Protein AF-A0A7S1ZGA1-F1 (afdb_monomer)

Organism: Trieres chinensis (NCBI:txid1514140)

Nearest PDB structures (foldseek):
  5hdw-assembly1_A  TM=9.107E-01  e=5.925E-10  Homo sapiens
  1xvs-assembly1_B  TM=8.821E-01  e=5.345E-10  Vibrio cholerae
  1xq4-assembly1_A  TM=8.728E-01  e=1.284E-09  Bordetella pertussis
  1tza-assembly1_B  TM=8.736E-01  e=8.214E-09  Shewanella oneidensis MR-1
  2f1e-assembly1_A  TM=8.799E-01  e=4.990E-08  Xanthomonas citri

Secondary structure (DSSP, 8-state):
-------------------HHHHHHHHHHHHTTS---PPTT-HHHHSS---S---SEEEEEETTEEEEEEEEEEEEEEETTTTEEEEEEEEEEEE--SS--EEEEEEEEEEEETT-SSEEEEEEETBTTB--EE-TT-EEEEEEEEEE-----TT--EEEEEEEEEEEEEPPTT--S--HHHHHHT-SEEEEEEEEEEE--GGGSPPP---TTSSSSS----------------------------PPPP-EEEPPHHHHHT---TTSTT--SEEEEEETTEEEEEEEEE-GGG-BGGGTEEEEEEEEEEEE--SS-EEEEEEEEEEEEETT-SEEEEEEEESBTTB--EE-TT-EEEEEEEEEEE----TTT-SEEEEEEEEEEEEEEPTTSSSBPSSSPEEEEEEEEEEE-------

Radius of gyration: 30.18 Å; Cα contacts (8 Å, |Δi|>4): 847; chains: 1; bounding box: 91×79×84 Å

Mean predicted aligned error: 19.69 Å

Solvent-accessible surface area (backbone atoms only — not comparable to full-atom values): 24411 Å² total; per-residue (Å²): 134,83,80,90,85,88,88,82,90,84,90,79,92,76,84,73,80,76,49,72,68,55,54,49,51,50,51,51,56,62,53,58,78,60,72,76,87,82,58,80,79,45,66,60,67,68,66,52,62,56,94,55,90,85,30,48,42,32,73,29,74,31,88,50,33,35,28,33,39,42,46,46,68,35,69,89,75,31,40,69,96,78,31,35,43,22,31,36,39,39,39,38,40,33,29,68,31,91,80,51,34,35,33,39,51,27,35,40,36,42,35,39,40,45,87,50,79,58,68,48,73,52,70,46,64,15,63,98,74,39,62,58,73,30,47,51,67,30,71,50,72,52,76,49,74,49,81,38,83,40,68,82,50,70,71,26,45,61,46,28,41,38,33,37,34,33,23,24,32,74,48,56,95,94,50,92,67,85,49,75,64,46,59,72,70,50,35,81,46,66,30,46,39,42,67,26,29,44,51,50,53,75,92,73,34,50,74,79,88,73,63,89,73,77,78,77,82,83,79,92,77,89,83,86,89,83,90,89,84,88,83,86,88,80,88,85,86,88,83,91,88,82,87,89,87,82,84,81,89,74,63,71,45,81,37,59,69,44,43,35,70,32,70,48,50,81,85,39,90,84,59,35,46,40,28,76,24,77,26,94,40,29,33,27,34,38,44,52,43,73,36,71,94,73,34,41,75,94,73,27,29,47,24,32,40,39,42,38,40,41,33,28,66,30,90,82,49,31,36,28,41,49,26,33,40,35,42,36,34,42,41,60,30,75,32,21,44,66,54,68,49,73,25,55,102,88,43,54,57,74,26,46,52,70,32,69,51,74,52,75,50,73,50,81,41,82,50,74,70,48,67,96,59,14,54,53,42,31,37,41,32,37,36,34,35,25,42,47,32,39,98,86,66,80,49,69,53,90,73,81,71,44,61,28,42,40,44,61,26,33,46,55,58,74,88,75,69,90,126

Sequence (419 aa):
DEDEEGGASADAEGGSKKSSAARARERYAQEASGGRPRLPGDPDVTEGEITIDVLESSSVTTGPLTVEVSSGYNAEQSDPPMRKHCFQYTIRITNNSSTDTIQLLSRKFEIQTVGSSMKDVVQGEGVTGRQPILNPGEVFEYTSTAPLSVRPIGTTEVAARMKGEYRYVVLAPGQDTATPEQVKEGGDAAAGLGTFHFVFPETQRVQPFRTAEDDADDDDEDEEDEDDAPAARSAPAAAASSRPTAGPASSTLPGDPDMTRGDVRPSDPSVSDSSDTLTDGVRVRVTTSYKPERSDPSMDKHCFQYNIRITNESPDRSVQLVSRRFEIQTVGSDGKDVVQGPGVTGRQPVLKPGESFEYNSTAPLSVKPMLDRTPVVARMEGEYNFVVLEEDGSAPQGGDPMKAKLGRFHFILPDLGAV

pLDDT: mean 71.09, std 23.09, range [23.95, 98.19]

Structure (mmCIF, N/CA/C/O backbone):
data_AF-A0A7S1ZGA1-F1
#
_entry.id   AF-A0A7S1ZGA1-F1
#
loop_
_atom_site.group_PDB
_atom_site.id
_atom_site.type_symbol
_atom_site.label_atom_id
_atom_site.label_alt_id
_atom_site.label_comp_id
_atom_site.label_asym_id
_atom_site.label_entity_id
_atom_site.label_seq_id
_atom_site.pdbx_PDB_ins_code
_atom_site.Cartn_x
_atom_site.Cartn_y
_atom_site.Cartn_z
_atom_site.occupancy
_atom_site.B_iso_or_equiv
_atom_site.auth_seq_id
_atom_site.auth_comp_id
_atom_site.auth_asym_id
_atom_site.auth_atom_id
_atom_site.pdbx_PDB_model_num
ATOM 1 N N . ASP A 1 1 ? 58.875 -34.223 43.434 1.00 38.41 1 ASP A N 1
ATOM 2 C CA . ASP A 1 1 ? 58.598 -35.563 42.902 1.00 38.41 1 ASP A CA 1
ATOM 3 C C . ASP A 1 1 ? 57.086 -35.738 42.987 1.00 38.41 1 ASP A C 1
ATOM 5 O O . ASP A 1 1 ? 56.577 -36.082 44.047 1.00 38.41 1 ASP A O 1
ATOM 9 N N . GLU A 1 2 ? 56.342 -35.069 42.099 1.00 36.94 2 GLU A N 1
ATOM 10 C CA . GLU A 1 2 ? 56.002 -35.554 40.735 1.00 36.94 2 GLU A CA 1
ATOM 11 C C . GLU A 1 2 ? 55.258 -36.897 40.859 1.00 36.94 2 GLU A C 1
ATOM 13 O O . GLU A 1 2 ? 55.840 -37.876 41.315 1.00 36.94 2 GLU A O 1
ATOM 18 N N . ASP A 1 3 ? 53.927 -36.929 40.802 1.00 36.66 3 ASP A N 1
ATOM 19 C CA . ASP A 1 3 ? 53.014 -36.754 39.649 1.00 36.66 3 ASP A CA 1
ATOM 20 C C . ASP A 1 3 ? 52.525 -38.109 39.111 1.00 36.66 3 ASP A C 1
ATOM 22 O O . ASP A 1 3 ? 53.333 -38.997 38.864 1.00 36.66 3 ASP A O 1
ATOM 26 N N . GLU A 1 4 ? 51.195 -38.175 38.915 1.00 40.16 4 GLU A N 1
ATOM 27 C CA . GLU A 1 4 ? 50.451 -38.972 37.911 1.00 40.16 4 GLU A CA 1
ATOM 28 C C . GLU A 1 4 ? 50.556 -40.518 37.989 1.00 40.16 4 GLU A C 1
ATOM 30 O O . GLU A 1 4 ? 51.561 -41.095 38.364 1.00 40.16 4 GLU A O 1
ATOM 35 N N . GLU A 1 5 ? 49.562 -41.354 37.685 1.00 37.59 5 GLU A N 1
ATOM 36 C CA . GLU A 1 5 ? 48.274 -41.260 36.995 1.00 37.59 5 GLU A CA 1
ATOM 37 C C . GLU A 1 5 ? 47.541 -42.614 37.206 1.00 37.59 5 GLU A C 1
ATOM 39 O O . GLU A 1 5 ? 48.178 -43.623 37.520 1.00 37.59 5 GLU A O 1
ATOM 44 N N . GLY A 1 6 ? 46.225 -42.688 36.965 1.00 31.50 6 GLY A N 1
ATOM 45 C CA . GLY A 1 6 ? 45.544 -43.980 36.762 1.00 31.50 6 GLY A CA 1
ATOM 46 C C . GLY A 1 6 ? 44.077 -44.006 37.182 1.00 31.50 6 GLY A C 1
ATOM 47 O O . GLY A 1 6 ? 43.763 -44.239 38.345 1.00 31.50 6 GLY A O 1
ATOM 48 N N . GLY A 1 7 ? 43.177 -43.766 36.226 1.00 30.00 7 GLY A N 1
ATOM 49 C CA . GLY A 1 7 ? 41.735 -43.624 36.444 1.00 30.00 7 GLY A CA 1
ATOM 50 C C . GLY A 1 7 ? 40.920 -44.923 36.467 1.00 30.00 7 GLY A C 1
ATOM 51 O O . GLY A 1 7 ? 41.421 -45.994 36.146 1.00 30.00 7 GLY A O 1
ATOM 52 N N . ALA A 1 8 ? 39.634 -44.792 36.816 1.00 33.97 8 ALA A N 1
ATOM 53 C CA . ALA A 1 8 ? 38.479 -45.146 35.971 1.00 33.97 8 ALA A CA 1
ATOM 54 C C . ALA A 1 8 ? 37.149 -45.118 36.766 1.00 33.97 8 ALA A C 1
ATOM 56 O O . ALA A 1 8 ? 36.979 -45.841 37.741 1.00 33.97 8 ALA A O 1
ATOM 57 N N . SER A 1 9 ? 36.227 -44.276 36.275 1.00 32.09 9 SER A N 1
ATOM 58 C CA . SER A 1 9 ? 34.760 -44.434 36.146 1.00 32.09 9 SER A CA 1
ATOM 59 C C . SER A 1 9 ? 33.905 -45.010 37.292 1.00 32.09 9 SER A C 1
ATOM 61 O O . SER A 1 9 ? 34.010 -46.191 37.607 1.00 32.09 9 SER A O 1
ATOM 63 N N . ALA A 1 10 ? 32.890 -44.250 37.731 1.00 33.53 10 ALA A N 1
ATOM 64 C CA . ALA A 1 10 ? 31.507 -44.407 37.239 1.00 33.53 10 ALA A CA 1
ATOM 65 C C . AL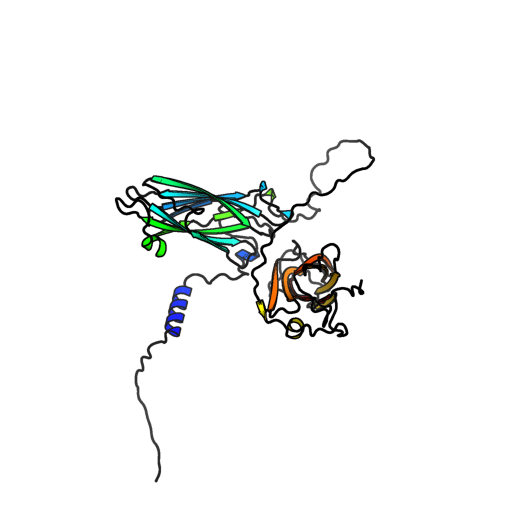A A 1 10 ? 30.506 -43.461 37.952 1.00 33.53 10 ALA A C 1
ATOM 67 O O . ALA A 1 10 ? 30.465 -43.382 39.175 1.00 33.53 10 ALA A O 1
ATOM 68 N N . ASP A 1 11 ? 29.709 -42.790 37.117 1.00 35.91 11 ASP A N 1
ATOM 69 C CA . ASP A 1 11 ? 28.305 -42.380 37.278 1.00 35.91 11 ASP A CA 1
ATOM 70 C C . ASP A 1 11 ? 27.873 -41.410 38.394 1.00 35.91 11 ASP A C 1
ATOM 72 O O . ASP A 1 11 ? 27.622 -41.772 39.541 1.00 35.91 11 ASP A O 1
ATOM 76 N N . ALA A 1 12 ? 27.617 -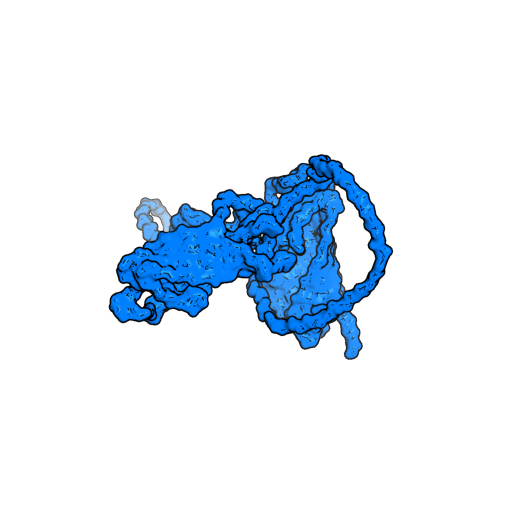40.163 37.976 1.00 36.09 12 ALA A N 1
ATOM 77 C CA . ALA A 1 12 ? 26.761 -39.211 38.677 1.00 36.09 12 ALA A CA 1
ATOM 78 C C . ALA A 1 12 ? 25.668 -38.688 37.725 1.00 36.09 12 ALA A C 1
ATOM 80 O O . ALA A 1 12 ? 25.948 -37.973 36.760 1.00 36.09 12 ALA A O 1
ATOM 81 N N . GLU A 1 13 ? 24.410 -39.030 38.021 1.00 40.34 13 GLU A N 1
ATOM 82 C CA . GLU A 1 13 ? 23.211 -38.431 37.430 1.00 40.34 13 GLU A CA 1
ATOM 83 C C . GLU A 1 13 ? 23.140 -36.929 37.758 1.00 40.34 13 GLU A C 1
ATOM 85 O O . GLU A 1 13 ? 22.817 -36.515 38.872 1.00 40.34 13 GLU A O 1
ATOM 90 N N . GLY A 1 14 ? 23.421 -36.090 36.762 1.00 33.16 14 GLY A N 1
ATOM 91 C CA . GLY A 1 14 ? 23.221 -34.644 36.815 1.00 33.16 14 GLY A CA 1
ATOM 92 C C . GLY A 1 14 ? 21.907 -34.231 36.155 1.00 33.16 14 GLY A C 1
ATOM 93 O O . GLY A 1 14 ? 21.881 -33.894 34.972 1.00 33.16 14 GLY A O 1
ATOM 94 N N . GLY A 1 15 ? 20.813 -34.194 36.918 1.00 38.91 15 GLY A N 1
ATOM 95 C CA . GLY A 1 15 ? 19.556 -33.564 36.503 1.00 38.91 15 GLY A CA 1
ATOM 96 C C . GLY A 1 15 ? 19.691 -32.038 36.423 1.00 38.91 15 GLY A C 1
ATOM 97 O O . GLY A 1 15 ? 19.344 -31.322 37.362 1.00 38.91 15 GLY A O 1
ATOM 98 N N . SER A 1 16 ? 20.206 -31.523 35.305 1.00 41.12 16 SER A N 1
ATOM 99 C CA . SER A 1 16 ? 20.310 -30.082 35.054 1.00 41.12 16 SER A CA 1
ATOM 100 C C . SER A 1 16 ? 18.918 -29.454 34.897 1.00 41.12 16 SER A C 1
ATOM 102 O O . SER A 1 16 ? 18.142 -29.807 34.005 1.00 41.12 16 SER A O 1
ATOM 104 N N . LYS A 1 17 ? 18.583 -28.497 35.774 1.00 54.88 17 LYS A N 1
ATOM 105 C CA . LYS A 1 17 ? 17.368 -27.677 35.658 1.00 54.88 17 LYS A CA 1
ATOM 106 C C . LYS A 1 17 ? 17.433 -26.884 34.348 1.00 54.88 17 LYS A C 1
ATOM 108 O O . LYS A 1 17 ? 18.231 -25.960 34.221 1.00 54.88 17 LYS A O 1
ATOM 113 N N . LYS A 1 18 ? 16.567 -27.233 33.388 1.00 46.12 18 LYS A N 1
ATOM 114 C CA . LYS A 1 18 ? 16.433 -26.541 32.093 1.00 46.12 18 LYS A CA 1
ATOM 115 C C . LYS A 1 18 ? 16.309 -25.021 32.282 1.00 46.12 18 LYS A C 1
ATOM 117 O O . LYS A 1 18 ? 15.505 -24.561 33.098 1.00 46.12 18 LYS A O 1
ATOM 122 N N . SER A 1 19 ? 17.077 -24.260 31.501 1.00 56.19 19 SER A N 1
ATOM 123 C CA . SER A 1 19 ? 17.069 -22.791 31.499 1.00 56.19 19 SER A CA 1
ATOM 124 C C . SER A 1 19 ? 15.711 -22.220 31.063 1.00 56.19 19 SER A C 1
ATOM 126 O O . SER A 1 19 ? 14.925 -22.896 30.392 1.00 56.19 19 SER A O 1
ATOM 128 N N . SER A 1 20 ? 15.424 -20.960 31.414 1.00 39.84 20 SER A N 1
ATOM 129 C CA . SER A 1 20 ? 14.175 -20.280 31.022 1.00 39.84 20 SER A CA 1
ATOM 130 C C . SER A 1 20 ? 13.970 -20.266 29.503 1.00 39.84 20 SER A C 1
ATOM 132 O O . SER A 1 20 ? 12.851 -20.456 29.039 1.00 39.84 20 SER A O 1
ATOM 134 N N . ALA A 1 21 ? 15.054 -20.155 28.730 1.00 37.91 21 ALA A N 1
ATOM 135 C CA . ALA A 1 21 ? 15.038 -20.236 27.274 1.00 37.91 21 ALA A CA 1
ATOM 136 C C . ALA A 1 21 ? 14.695 -21.644 26.758 1.00 37.91 21 ALA A C 1
ATOM 138 O O . ALA A 1 21 ? 13.980 -21.775 25.769 1.00 37.91 21 ALA A O 1
ATOM 139 N N . ALA A 1 22 ? 15.152 -22.706 27.430 1.00 42.22 22 ALA A N 1
ATOM 140 C CA . ALA A 1 22 ? 14.795 -24.077 27.069 1.00 42.22 22 ALA A CA 1
ATOM 141 C C . ALA A 1 22 ? 13.323 -24.384 27.393 1.00 42.22 22 ALA A C 1
ATOM 143 O O . ALA A 1 22 ? 12.635 -24.984 26.576 1.00 42.22 22 ALA A O 1
ATOM 144 N N . ARG A 1 23 ? 12.807 -23.890 28.528 1.00 51.28 23 ARG A N 1
ATOM 145 C CA . ARG A 1 23 ? 11.373 -23.979 28.865 1.00 51.28 23 ARG A CA 1
ATOM 146 C C . ARG A 1 23 ? 10.496 -23.136 27.934 1.00 51.28 23 ARG A C 1
ATOM 148 O O . ARG A 1 23 ? 9.390 -23.555 27.615 1.00 51.28 23 ARG A O 1
ATOM 155 N N . ALA A 1 24 ? 10.990 -21.985 27.472 1.00 40.12 24 ALA A N 1
ATOM 156 C CA . ALA A 1 24 ? 10.313 -21.160 26.473 1.00 40.12 24 ALA A CA 1
ATOM 157 C C . ALA A 1 24 ? 10.270 -21.851 25.102 1.00 40.12 24 ALA A C 1
ATOM 159 O O . ALA A 1 24 ? 9.220 -21.866 24.478 1.00 40.12 24 ALA A O 1
ATOM 160 N N . ARG A 1 25 ? 11.365 -22.491 24.666 1.00 47.19 25 ARG A N 1
ATOM 161 C CA . ARG A 1 25 ? 11.410 -23.281 23.420 1.00 47.19 25 ARG A CA 1
ATOM 162 C C . ARG A 1 25 ? 10.496 -24.503 23.465 1.00 47.19 25 ARG A C 1
ATOM 164 O O . ARG A 1 25 ? 9.884 -24.832 22.461 1.00 47.19 25 ARG A O 1
ATOM 171 N N . GLU A 1 26 ? 10.377 -25.149 24.622 1.00 41.84 26 GLU A N 1
ATOM 172 C CA . GLU A 1 26 ? 9.506 -26.314 24.813 1.00 41.84 26 GLU A CA 1
ATOM 173 C C . GLU A 1 26 ? 8.019 -25.910 24.891 1.00 41.84 26 GLU A C 1
ATOM 175 O O . GLU A 1 26 ? 7.180 -26.594 24.310 1.00 41.84 26 GLU A O 1
ATOM 180 N N . ARG A 1 27 ? 7.693 -24.744 25.484 1.00 44.69 27 ARG A N 1
ATOM 181 C CA . ARG A 1 27 ? 6.361 -24.113 25.350 1.00 44.69 27 ARG A CA 1
ATOM 182 C C . ARG A 1 27 ? 6.041 -23.742 23.903 1.00 44.69 27 ARG A C 1
ATOM 184 O O . ARG A 1 27 ? 4.969 -24.089 23.430 1.00 44.69 27 ARG A O 1
ATOM 191 N N . TYR A 1 28 ? 6.986 -23.121 23.194 1.00 35.81 28 TYR A N 1
ATOM 192 C CA . TYR A 1 28 ? 6.842 -22.788 21.772 1.00 35.81 28 TYR A CA 1
ATOM 193 C C . TYR A 1 28 ? 6.659 -24.038 20.899 1.00 35.81 28 TYR A C 1
ATOM 195 O O . TYR A 1 28 ? 5.891 -24.008 19.947 1.00 35.81 28 TYR A O 1
ATOM 203 N N . ALA A 1 29 ? 7.327 -25.150 21.220 1.00 38.41 29 ALA A N 1
ATOM 204 C CA . ALA A 1 29 ? 7.183 -26.413 20.496 1.00 38.41 29 ALA A CA 1
ATOM 205 C C . ALA A 1 29 ? 5.847 -27.124 20.785 1.00 38.41 29 ALA A C 1
ATOM 207 O O . ALA A 1 29 ? 5.317 -27.791 19.902 1.00 38.41 29 ALA A O 1
ATOM 208 N N . GLN A 1 30 ? 5.278 -26.964 21.986 1.00 36.91 30 GLN A N 1
ATOM 209 C CA . GLN A 1 30 ? 3.932 -27.458 22.309 1.00 36.91 30 GLN A CA 1
ATOM 210 C C . GLN A 1 30 ? 2.829 -26.579 21.688 1.00 36.91 30 GLN A C 1
ATOM 212 O O . GLN A 1 30 ? 1.837 -27.116 21.191 1.00 36.91 30 GLN A O 1
ATOM 217 N N . GLU A 1 31 ? 3.031 -25.257 21.615 1.00 37.00 31 GLU A N 1
ATOM 218 C CA . GLU A 1 31 ? 2.168 -24.317 20.875 1.00 37.00 31 GLU A CA 1
ATOM 219 C C . GLU A 1 31 ? 2.274 -24.494 19.345 1.00 37.00 31 GLU A C 1
ATOM 221 O O . GLU A 1 31 ? 1.304 -24.260 18.629 1.00 37.00 31 GLU A O 1
ATOM 226 N N . ALA A 1 32 ? 3.399 -25.007 18.831 1.00 32.22 32 ALA A N 1
ATOM 227 C CA . ALA A 1 32 ? 3.608 -25.301 17.407 1.00 32.22 32 ALA A CA 1
ATOM 228 C C . ALA A 1 32 ? 2.819 -26.516 16.873 1.00 32.22 32 ALA A C 1
ATOM 230 O O . ALA A 1 32 ? 2.890 -26.808 15.679 1.00 32.22 32 ALA A O 1
ATOM 231 N N . SER A 1 33 ? 2.035 -27.203 17.714 1.00 29.94 33 SER A N 1
ATOM 232 C CA . SER A 1 33 ? 1.032 -28.175 17.248 1.00 29.94 33 SER A CA 1
ATOM 233 C C . SER A 1 33 ? -0.214 -27.511 16.637 1.00 29.94 33 SER A C 1
ATOM 235 O O . SER A 1 33 ? -1.009 -28.184 15.986 1.00 29.94 33 SER A O 1
ATOM 237 N N . GLY A 1 34 ? -0.360 -26.187 16.772 1.00 34.88 34 GLY A N 1
ATOM 238 C CA . GLY A 1 34 ? -1.395 -25.393 16.117 1.00 34.88 34 GLY A CA 1
ATOM 239 C C . GLY A 1 34 ? -0.799 -24.365 15.161 1.00 34.88 34 GLY A C 1
ATOM 240 O O . GLY A 1 34 ? -0.486 -23.261 15.582 1.00 34.88 34 GLY A O 1
ATOM 241 N N . GLY A 1 35 ? -0.679 -24.731 13.880 1.00 29.25 35 GLY A N 1
ATOM 242 C CA . GLY A 1 35 ? -0.591 -23.820 12.728 1.00 29.25 35 GLY A CA 1
ATOM 243 C C . GLY A 1 35 ? 0.464 -22.706 12.794 1.00 29.25 35 GLY A C 1
ATOM 244 O O . GLY A 1 35 ? 0.247 -21.659 13.397 1.00 29.25 35 GLY A O 1
ATOM 245 N N . ARG A 1 36 ? 1.567 -22.889 12.057 1.00 29.14 36 ARG A N 1
ATOM 246 C CA . ARG A 1 36 ? 2.574 -21.859 11.742 1.00 29.14 36 ARG A CA 1
ATOM 247 C C . ARG A 1 36 ? 1.930 -20.469 11.528 1.00 29.14 36 ARG A C 1
ATOM 249 O O . ARG A 1 36 ? 0.948 -20.373 10.788 1.00 29.14 36 ARG A O 1
ATOM 256 N N . PRO A 1 37 ? 2.494 -19.381 12.088 1.00 32.94 37 PRO A N 1
ATOM 257 C CA . PRO A 1 37 ? 2.162 -18.027 11.660 1.00 32.94 37 PRO A CA 1
ATOM 258 C C . PRO A 1 37 ? 2.404 -17.901 10.150 1.00 32.94 37 PRO A C 1
ATOM 260 O O . PRO A 1 37 ? 3.542 -17.986 9.687 1.00 32.94 37 PRO A O 1
ATOM 263 N N . ARG A 1 38 ? 1.307 -17.787 9.399 1.00 38.44 38 ARG A N 1
ATOM 264 C CA . ARG A 1 38 ? 1.263 -17.721 7.933 1.00 38.44 38 ARG A CA 1
ATOM 265 C C . ARG A 1 38 ? 2.097 -16.553 7.423 1.00 38.44 38 ARG A C 1
ATOM 267 O O . ARG A 1 38 ? 1.984 -15.445 7.952 1.00 38.44 38 ARG A O 1
ATOM 274 N N . LEU A 1 39 ? 2.950 -16.818 6.440 1.00 29.30 39 LEU A N 1
ATOM 275 C CA . LEU A 1 39 ? 3.825 -15.823 5.825 1.00 29.30 39 LEU A CA 1
ATOM 276 C C . LEU A 1 39 ? 3.208 -15.337 4.505 1.00 29.30 39 LEU A C 1
ATOM 278 O O . LEU A 1 39 ? 2.394 -16.036 3.907 1.00 29.30 39 LEU A O 1
ATOM 282 N N . PRO A 1 40 ? 3.604 -14.155 4.012 1.00 31.42 40 PRO A N 1
ATOM 283 C CA . PRO A 1 40 ? 3.296 -13.746 2.645 1.00 31.42 40 PRO A CA 1
ATOM 284 C C . PRO A 1 40 ? 3.870 -14.787 1.668 1.00 31.42 40 PRO A C 1
ATOM 286 O O . PRO A 1 40 ? 5.082 -15.002 1.677 1.00 31.42 40 PRO A O 1
ATOM 289 N N . GLY A 1 41 ? 3.013 -15.438 0.873 1.00 32.78 41 GLY A N 1
ATOM 290 C CA . GLY A 1 41 ? 3.396 -16.535 -0.029 1.00 32.78 41 GLY A CA 1
ATOM 291 C C . GLY A 1 41 ? 2.756 -17.899 0.263 1.00 32.78 41 GLY A C 1
ATOM 292 O O . GLY A 1 41 ? 3.142 -18.871 -0.378 1.00 32.78 41 GLY A O 1
ATOM 293 N N . ASP A 1 42 ? 1.812 -18.002 1.206 1.00 34.41 42 ASP A N 1
ATOM 294 C CA . ASP A 1 42 ? 0.975 -19.206 1.296 1.00 34.41 42 ASP A CA 1
ATOM 295 C C . ASP A 1 42 ? 0.089 -19.320 0.025 1.00 34.41 42 ASP A C 1
ATOM 297 O O . ASP A 1 42 ? -0.415 -18.293 -0.446 1.00 34.41 42 ASP A O 1
ATOM 301 N N . PRO A 1 43 ? -0.085 -20.528 -0.553 1.00 34.12 43 PRO A N 1
ATOM 302 C CA . PRO A 1 43 ? -0.718 -20.740 -1.864 1.00 34.12 43 PRO A CA 1
ATOM 303 C C . PRO A 1 43 ? -2.142 -20.165 -1.967 1.00 34.12 43 PRO A C 1
ATOM 305 O O . PRO A 1 43 ? -2.496 -19.572 -2.984 1.00 34.12 43 PRO A O 1
ATOM 308 N N . ASP A 1 44 ? -2.902 -20.200 -0.868 1.00 35.31 44 ASP A N 1
ATOM 309 C CA . ASP A 1 44 ? -4.251 -19.625 -0.736 1.00 35.31 44 ASP A CA 1
ATOM 310 C C . ASP A 1 44 ? -4.278 -18.083 -0.782 1.00 35.31 44 ASP A C 1
ATOM 312 O O . ASP A 1 44 ? -5.322 -17.474 -1.019 1.00 35.31 44 ASP A O 1
ATOM 316 N N . VAL A 1 45 ? -3.134 -17.430 -0.554 1.00 36.56 45 VAL A N 1
ATOM 317 C CA . VAL A 1 45 ? -2.956 -15.968 -0.603 1.00 36.56 45 VAL A CA 1
ATOM 318 C C . VAL A 1 45 ? -2.394 -15.511 -1.957 1.00 36.56 45 VAL A C 1
ATOM 320 O O . VAL A 1 45 ? -2.570 -14.347 -2.325 1.00 36.56 45 VAL A O 1
ATOM 323 N N . THR A 1 46 ? -1.727 -16.395 -2.704 1.00 36.69 46 THR A N 1
ATOM 324 C CA . THR A 1 46 ? -1.095 -16.086 -4.000 1.00 36.69 46 THR A CA 1
ATOM 325 C C . THR A 1 46 ? -1.943 -16.421 -5.221 1.00 36.69 46 THR A C 1
ATOM 327 O O . THR A 1 46 ? -1.786 -15.745 -6.235 1.00 36.69 46 THR A O 1
ATOM 330 N N . GLU A 1 47 ? -2.841 -17.404 -5.148 1.00 39.62 47 GLU A N 1
ATOM 331 C CA . GLU A 1 47 ? -3.602 -17.865 -6.322 1.00 39.62 47 GLU A CA 1
ATOM 332 C C . GLU A 1 47 ? -4.938 -17.138 -6.521 1.00 39.62 47 GLU A C 1
ATOM 334 O O . GLU A 1 47 ? -5.537 -17.232 -7.585 1.00 39.62 47 GLU A O 1
ATOM 339 N N . GLY A 1 48 ? -5.445 -16.410 -5.521 1.00 39.03 48 GLY A N 1
ATOM 340 C CA . GLY A 1 48 ? -6.815 -15.879 -5.574 1.00 39.03 48 GLY A CA 1
ATOM 341 C C . GLY A 1 48 ? -7.900 -16.970 -5.536 1.00 39.03 48 GLY A C 1
ATOM 342 O O . GLY A 1 48 ? -9.053 -16.653 -5.252 1.00 39.03 48 GLY A O 1
ATOM 343 N N . GLU A 1 49 ? -7.541 -18.246 -5.708 1.00 40.34 49 GLU A N 1
ATOM 344 C CA . GLU A 1 49 ? -8.365 -19.407 -5.382 1.00 40.34 49 GLU A CA 1
ATOM 345 C C . GLU A 1 49 ? -8.324 -19.672 -3.880 1.00 40.34 49 GLU A C 1
ATOM 347 O O . GLU A 1 49 ? -7.650 -20.538 -3.326 1.00 40.34 49 GLU A O 1
ATOM 352 N N . ILE A 1 50 ? -9.105 -18.860 -3.194 1.00 44.47 50 ILE A N 1
ATOM 353 C CA . ILE A 1 50 ? -9.537 -19.106 -1.836 1.00 44.47 50 ILE A CA 1
ATOM 354 C C . ILE A 1 50 ? -10.490 -20.314 -1.907 1.00 44.47 50 ILE A C 1
ATOM 356 O O . ILE A 1 50 ? -11.679 -20.161 -2.166 1.00 44.47 50 ILE A O 1
ATOM 360 N N . THR A 1 51 ? -9.998 -21.536 -1.658 1.00 44.53 51 THR A N 1
ATOM 361 C CA . THR A 1 51 ? -10.861 -22.677 -1.273 1.00 44.53 51 THR A CA 1
ATOM 362 C C . THR A 1 51 ? -11.364 -22.458 0.162 1.00 44.53 51 THR A C 1
ATOM 364 O O . THR A 1 51 ? -11.099 -23.230 1.081 1.00 44.53 51 THR A O 1
ATOM 367 N N . ILE A 1 52 ? -11.998 -21.316 0.402 1.00 53.19 52 ILE A N 1
ATOM 368 C CA . ILE A 1 52 ? -12.542 -20.901 1.690 1.00 53.19 52 ILE A CA 1
ATOM 369 C C . ILE A 1 52 ? -13.975 -20.487 1.403 1.00 53.19 52 ILE A C 1
ATOM 371 O O . ILE A 1 52 ? -14.213 -19.744 0.454 1.00 53.19 52 ILE A O 1
ATOM 375 N N . ASP A 1 53 ? -14.917 -20.956 2.216 1.00 61.19 53 ASP A N 1
ATOM 376 C CA . ASP A 1 53 ? -16.308 -20.530 2.104 1.00 61.19 53 ASP A CA 1
ATOM 377 C C . ASP A 1 53 ? -16.370 -18.996 2.197 1.00 61.19 53 ASP A C 1
ATOM 379 O O . ASP A 1 53 ? -16.049 -18.393 3.232 1.00 61.19 53 ASP A O 1
ATOM 383 N N . VAL A 1 54 ? -16.721 -18.355 1.081 1.00 73.88 54 VAL A N 1
ATOM 384 C CA . VAL A 1 54 ? -16.891 -16.906 0.999 1.00 73.88 54 VAL A CA 1
ATOM 385 C C . VAL A 1 54 ? -18.180 -16.563 1.732 1.00 73.88 54 VAL A C 1
ATOM 387 O O . VAL A 1 54 ? -19.271 -16.989 1.367 1.00 73.88 54 VAL A O 1
ATOM 390 N N . LEU A 1 55 ? -18.035 -15.805 2.812 1.00 82.81 55 LEU A N 1
ATOM 391 C CA . LEU A 1 55 ? -19.119 -15.476 3.730 1.00 82.81 55 LEU A CA 1
ATOM 392 C C . LEU A 1 55 ? -19.170 -13.964 3.912 1.00 82.81 55 LEU A C 1
ATOM 394 O O . LEU A 1 55 ? -18.324 -13.404 4.607 1.00 82.81 55 LEU A O 1
ATOM 398 N N . GLU A 1 56 ? -20.162 -13.302 3.322 1.00 86.62 56 GLU A N 1
ATOM 399 C CA . GLU A 1 56 ? -20.409 -11.865 3.532 1.00 86.62 56 GLU A CA 1
ATOM 400 C C . GLU A 1 56 ? -21.006 -11.567 4.917 1.00 86.62 56 GLU A C 1
ATOM 402 O O . GLU A 1 56 ? -21.066 -10.408 5.337 1.00 86.62 56 GLU A O 1
ATOM 407 N N . SER A 1 57 ? -21.428 -12.609 5.639 1.00 92.75 57 SER A N 1
ATOM 408 C CA . SER A 1 57 ? -21.994 -12.535 6.982 1.00 92.75 57 SER A CA 1
ATOM 409 C C . SER A 1 57 ? -21.468 -13.641 7.899 1.00 92.75 57 SER A C 1
ATOM 411 O O . SER A 1 57 ? -20.984 -14.676 7.446 1.00 92.75 57 SER A O 1
ATOM 413 N N . SER A 1 58 ? -21.543 -13.430 9.213 1.00 94.44 58 SER A N 1
ATOM 414 C CA . SER A 1 58 ? -21.277 -14.482 10.201 1.00 94.44 58 SER A CA 1
ATOM 415 C C . SER A 1 58 ? -22.112 -14.282 11.464 1.00 94.44 58 SER A C 1
ATOM 417 O O . SER A 1 58 ? -22.555 -13.171 11.751 1.00 94.44 58 SER A O 1
ATOM 419 N N . SER A 1 59 ? -22.328 -15.359 12.220 1.00 96.06 59 SER A N 1
ATOM 420 C CA . SER A 1 59 ? -23.032 -15.342 13.505 1.00 96.06 59 SER A CA 1
ATOM 421 C C . SER A 1 59 ? -22.320 -16.267 14.482 1.00 96.06 59 SER A C 1
ATOM 423 O O . SER A 1 59 ? -22.069 -17.432 14.169 1.00 96.06 59 SER A O 1
ATOM 425 N N . VAL A 1 60 ? -21.946 -15.743 15.649 1.00 95.69 60 VAL A N 1
ATOM 426 C CA . VAL A 1 60 ? -21.239 -16.498 16.688 1.00 95.69 60 VAL A CA 1
ATOM 427 C C . VAL A 1 60 ? -21.835 -16.180 18.049 1.00 95.69 60 VAL A C 1
ATOM 429 O O . VAL A 1 60 ? -21.969 -15.020 18.428 1.00 95.69 60 VAL A O 1
ATOM 432 N N . THR A 1 61 ? -22.131 -17.224 18.820 1.00 96.00 61 THR A N 1
ATOM 433 C CA . THR A 1 61 ? -22.542 -17.103 20.221 1.00 96.00 61 THR A CA 1
ATOM 434 C C . THR A 1 61 ? -21.385 -17.501 21.123 1.00 96.00 61 THR A C 1
ATOM 436 O O . THR A 1 61 ? -20.882 -18.619 21.037 1.00 96.00 61 THR A O 1
ATOM 439 N N . THR A 1 62 ? -20.949 -16.586 21.986 1.00 94.62 62 THR A N 1
ATOM 440 C CA . THR A 1 62 ? -19.900 -16.828 22.984 1.00 94.62 62 THR A CA 1
ATOM 441 C C . THR A 1 62 ? -20.414 -16.392 24.349 1.00 94.62 62 THR A C 1
ATOM 443 O O . THR A 1 62 ? -20.675 -15.210 24.576 1.00 94.62 62 THR A O 1
ATOM 446 N N . GLY A 1 63 ? -20.576 -17.350 25.264 1.00 92.31 63 GLY A N 1
ATOM 447 C CA . GLY A 1 63 ? -21.217 -17.082 26.549 1.00 92.31 63 GLY A CA 1
ATOM 448 C C . GLY A 1 63 ? -22.643 -16.532 26.356 1.00 92.31 63 GLY A C 1
ATOM 449 O O . GLY A 1 63 ? -23.402 -17.116 25.582 1.00 92.31 63 GLY A O 1
ATOM 450 N N . PRO A 1 64 ? -23.024 -15.432 27.032 1.00 94.81 64 PRO A N 1
ATOM 451 C CA . PRO A 1 64 ? -24.360 -14.847 26.936 1.00 94.81 64 PRO A CA 1
ATOM 452 C C . PRO A 1 64 ? -24.587 -14.003 25.672 1.00 94.81 64 PRO A C 1
ATOM 454 O O . PRO A 1 64 ? -25.727 -13.639 25.400 1.00 94.81 64 PRO A O 1
ATOM 457 N N . LEU A 1 65 ? -23.549 -13.671 24.896 1.00 96.38 65 LEU A N 1
ATOM 458 C CA . LEU A 1 65 ? -23.677 -12.771 23.747 1.00 96.38 65 LEU A CA 1
ATOM 459 C C . LEU A 1 65 ? -23.692 -13.532 22.418 1.00 96.38 65 LEU A C 1
ATOM 461 O O . LEU A 1 65 ? -22.823 -14.370 22.167 1.00 96.38 65 LEU A O 1
ATOM 465 N N . THR A 1 66 ? -24.632 -13.179 21.540 1.00 97.25 66 THR A N 1
ATOM 466 C CA . THR A 1 66 ? -24.583 -13.516 20.108 1.00 97.25 66 THR A CA 1
ATOM 467 C C . THR A 1 66 ? -24.163 -12.287 19.322 1.00 97.25 66 THR A C 1
ATOM 469 O O . THR A 1 66 ? -24.786 -11.235 19.443 1.00 97.25 66 THR A O 1
ATOM 472 N N . VAL A 1 67 ? -23.116 -12.428 18.515 1.00 96.38 67 VAL A N 1
ATOM 473 C CA . VAL A 1 67 ? -22.597 -11.386 17.631 1.00 96.38 67 VAL A CA 1
ATOM 474 C C . VAL A 1 67 ? -22.831 -11.815 16.189 1.00 96.38 67 VAL A C 1
ATOM 476 O O . VAL A 1 67 ? -22.283 -12.817 15.730 1.00 96.38 67 VAL A O 1
ATOM 479 N N . GLU A 1 68 ? -23.629 -11.033 15.477 1.00 96.81 68 GLU A N 1
ATOM 480 C CA . GLU A 1 68 ? -23.928 -11.192 14.059 1.00 96.81 68 GLU A CA 1
ATOM 481 C C . GLU A 1 68 ? -23.303 -10.049 13.271 1.00 96.81 68 GLU A C 1
ATOM 483 O O . GLU A 1 68 ? -23.255 -8.912 13.737 1.00 96.81 68 GLU A O 1
ATOM 488 N N . VAL A 1 69 ? -22.835 -10.340 12.066 1.00 94.31 69 VAL A N 1
ATOM 489 C CA . VAL A 1 69 ? -22.279 -9.345 11.154 1.00 94.31 69 VAL A CA 1
ATOM 490 C C . VAL A 1 69 ? -22.739 -9.618 9.738 1.00 94.31 69 VAL A C 1
ATOM 492 O O . VAL A 1 69 ? -22.767 -10.769 9.315 1.00 94.31 69 VAL A O 1
ATOM 495 N N . SER A 1 70 ? -23.049 -8.557 9.003 1.00 92.00 70 SER A N 1
ATOM 496 C CA . SER A 1 70 ? -23.248 -8.571 7.555 1.00 92.00 70 SER A CA 1
ATOM 497 C C . SER A 1 70 ? -22.446 -7.442 6.929 1.00 92.00 70 SER A C 1
ATOM 499 O O . SER A 1 70 ? -22.461 -6.320 7.440 1.00 92.00 70 SER A O 1
ATOM 501 N N . SER A 1 71 ? -21.766 -7.717 5.825 1.00 92.19 71 SER A N 1
ATOM 502 C CA . SER A 1 71 ? -20.990 -6.729 5.082 1.00 92.19 71 SER A CA 1
ATOM 503 C C . SER A 1 71 ? -21.541 -6.505 3.681 1.00 92.19 71 SER A C 1
ATOM 505 O O . SER A 1 71 ? -22.278 -7.330 3.154 1.00 92.19 71 SER A O 1
ATOM 507 N N . GLY A 1 72 ? -21.200 -5.362 3.097 1.00 88.44 72 GLY A N 1
ATOM 508 C CA . GLY A 1 72 ? -21.559 -5.015 1.732 1.00 88.44 72 GLY A CA 1
ATOM 509 C C . GLY A 1 72 ? -20.616 -3.969 1.151 1.00 88.44 72 GLY A C 1
ATOM 510 O O . GLY A 1 72 ? -19.960 -3.212 1.874 1.00 88.44 72 GLY A O 1
ATOM 511 N N . TYR A 1 73 ? -20.541 -3.928 -0.175 1.00 88.31 73 TYR A N 1
ATOM 512 C CA . TYR A 1 73 ? -19.734 -2.953 -0.896 1.00 88.31 73 TYR A CA 1
ATOM 513 C C . TYR A 1 73 ? -20.432 -1.591 -0.968 1.00 88.31 73 TYR A C 1
ATOM 515 O O . TYR A 1 73 ? -21.604 -1.503 -1.332 1.00 88.31 73 TYR A O 1
ATOM 523 N N . ASN A 1 74 ? -19.711 -0.516 -0.648 1.00 86.56 74 ASN A N 1
ATOM 524 C CA . ASN A 1 74 ? -20.216 0.849 -0.742 1.00 86.56 74 ASN A CA 1
ATOM 525 C C . ASN A 1 74 ? -19.606 1.533 -1.973 1.00 86.56 74 ASN A C 1
ATOM 527 O O . ASN A 1 74 ? -18.488 2.050 -1.924 1.00 86.56 74 ASN A O 1
ATOM 531 N N . ALA A 1 75 ? -20.342 1.520 -3.087 1.00 79.44 75 ALA A N 1
ATOM 532 C CA . ALA A 1 75 ? -19.884 2.094 -4.351 1.00 79.44 75 ALA A CA 1
ATOM 533 C C . ALA A 1 75 ? -19.725 3.624 -4.289 1.00 79.44 75 ALA A C 1
ATOM 535 O O . ALA A 1 75 ? -18.775 4.152 -4.854 1.00 79.44 75 ALA A O 1
ATOM 536 N N . GLU A 1 76 ? -20.599 4.328 -3.563 1.00 79.06 76 GLU A N 1
ATOM 537 C CA . GLU A 1 76 ? -20.587 5.797 -3.465 1.00 79.06 76 GLU A CA 1
ATOM 538 C C . GLU A 1 76 ? -19.344 6.341 -2.749 1.00 79.06 76 GLU A C 1
ATOM 540 O O . GLU A 1 76 ? -18.837 7.407 -3.089 1.00 79.06 76 GLU A O 1
ATOM 545 N N . GLN A 1 77 ? -18.845 5.608 -1.751 1.00 68.81 77 GLN A N 1
ATOM 546 C CA . GLN A 1 77 ? -17.631 5.956 -1.005 1.00 68.81 77 GLN A CA 1
ATOM 547 C C . GLN A 1 77 ? -16.379 5.257 -1.544 1.00 68.81 77 GLN A C 1
ATOM 549 O O . GLN A 1 77 ? -15.296 5.390 -0.965 1.00 68.81 77 GLN A O 1
ATOM 554 N N . SER A 1 78 ? -16.520 4.499 -2.629 1.00 67.19 78 SER A N 1
ATOM 555 C CA . SER A 1 78 ? -15.407 3.855 -3.308 1.00 67.19 78 SER A CA 1
ATOM 556 C C . SER A 1 78 ? -14.909 4.696 -4.475 1.00 67.19 78 SER A C 1
ATOM 558 O O . SER A 1 78 ? -15.661 5.369 -5.168 1.00 67.19 78 SER A O 1
ATOM 560 N N . ASP A 1 79 ? -13.616 4.585 -4.734 1.00 67.25 79 ASP A N 1
ATOM 561 C CA . ASP A 1 79 ? -12.955 5.075 -5.935 1.00 67.25 79 ASP A CA 1
ATOM 562 C C . ASP A 1 79 ? -12.095 3.923 -6.487 1.00 67.25 79 ASP A C 1
ATOM 564 O O . ASP A 1 79 ? -10.900 3.823 -6.166 1.00 67.25 79 ASP A O 1
ATOM 568 N N . PRO A 1 80 ? -12.706 2.992 -7.253 1.00 65.06 80 PRO A N 1
ATOM 569 C CA . PRO A 1 80 ? -11.993 1.864 -7.848 1.00 65.06 80 PRO A CA 1
ATOM 570 C C . PRO A 1 80 ? -10.802 2.287 -8.724 1.00 65.06 80 PRO A C 1
ATOM 572 O O . PRO A 1 80 ? -9.732 1.688 -8.574 1.00 65.06 80 PRO A O 1
ATOM 575 N N . PRO A 1 81 ? -10.896 3.345 -9.564 1.00 55.75 81 PRO A N 1
ATOM 576 C CA . PRO A 1 81 ? -9.740 3.866 -10.297 1.00 55.75 81 PRO A CA 1
ATOM 577 C C . PRO A 1 81 ? -8.556 4.253 -9.397 1.00 55.75 81 PRO A C 1
ATOM 579 O O . PRO A 1 81 ? -7.402 4.012 -9.763 1.00 55.75 81 PRO A O 1
ATOM 582 N N . MET A 1 82 ? -8.814 4.801 -8.203 1.00 49.41 82 MET A N 1
ATOM 583 C CA . MET A 1 82 ? -7.783 5.096 -7.197 1.00 49.41 82 MET A CA 1
ATOM 584 C C . MET A 1 82 ? -7.492 3.943 -6.222 1.00 49.41 82 MET A C 1
ATOM 586 O O . MET A 1 82 ? -6.692 4.125 -5.300 1.00 49.41 82 MET A O 1
ATOM 590 N N . ARG A 1 83 ? -8.084 2.757 -6.424 1.00 58.69 83 ARG A N 1
ATOM 591 C CA . ARG A 1 83 ? -7.959 1.562 -5.561 1.00 58.69 83 ARG A CA 1
ATOM 592 C C . ARG A 1 83 ? -8.408 1.776 -4.123 1.00 58.69 83 ARG A C 1
ATOM 594 O O . ARG A 1 83 ? -7.873 1.169 -3.195 1.00 58.69 83 ARG A O 1
ATOM 601 N N . LYS A 1 84 ? -9.372 2.667 -3.927 1.00 69.81 84 LYS A N 1
ATOM 602 C CA . LYS A 1 84 ? -10.011 2.882 -2.634 1.00 69.81 84 LYS A CA 1
ATOM 603 C C . LYS A 1 84 ? -11.342 2.163 -2.673 1.00 69.81 84 LYS A C 1
ATOM 605 O O . LYS A 1 84 ? -12.274 2.621 -3.321 1.00 69.81 84 LYS A O 1
ATOM 610 N N . HIS A 1 85 ? -11.427 1.034 -1.994 1.00 80.56 85 HIS A N 1
ATOM 611 C CA . HIS A 1 85 ? -12.651 0.253 -1.922 1.00 80.56 85 HIS A CA 1
ATOM 612 C C . HIS A 1 85 ? -13.227 0.408 -0.523 1.00 80.56 85 HIS A C 1
ATOM 614 O O . HIS A 1 85 ? -12.615 -0.005 0.457 1.00 80.56 85 HIS A O 1
ATOM 620 N N . CYS A 1 86 ? -14.380 1.057 -0.422 1.00 80.06 86 CYS A N 1
ATOM 621 C CA . CYS A 1 86 ? -15.087 1.209 0.834 1.00 80.06 86 CYS A CA 1
ATOM 622 C C . CYS A 1 86 ? -16.095 0.074 0.975 1.00 80.06 86 CYS A C 1
ATOM 624 O O . CYS A 1 86 ? -16.974 -0.111 0.134 1.00 80.06 86 CYS A O 1
ATOM 626 N N . PHE A 1 87 ? -15.972 -0.671 2.063 1.00 89.69 87 PHE A N 1
ATOM 627 C CA . PHE A 1 87 ? -16.990 -1.612 2.492 1.00 89.69 87 PHE A CA 1
ATOM 628 C C . PHE A 1 87 ? -17.713 -1.050 3.701 1.00 89.69 87 PHE A C 1
ATOM 630 O O . PHE A 1 87 ? -17.140 -0.299 4.489 1.00 89.69 87 PHE A O 1
ATOM 637 N N . GLN A 1 88 ? -18.964 -1.438 3.872 1.00 85.06 88 GLN A N 1
ATOM 638 C CA . GLN A 1 88 ? -19.718 -1.193 5.088 1.00 85.06 88 GLN A CA 1
ATOM 639 C C . GLN A 1 88 ? -20.070 -2.523 5.729 1.00 85.06 88 GLN A C 1
ATOM 641 O O . GLN A 1 88 ? -20.289 -3.517 5.041 1.00 85.06 88 GLN A O 1
ATOM 646 N N . TYR A 1 89 ? -20.104 -2.548 7.051 1.00 87.31 89 TYR A N 1
ATOM 647 C CA . TYR A 1 89 ? -20.539 -3.713 7.795 1.00 87.31 89 TYR A CA 1
ATOM 648 C C . TYR A 1 89 ? -21.425 -3.286 8.956 1.00 87.31 89 TYR A C 1
ATOM 650 O O . TYR A 1 89 ? -21.155 -2.293 9.639 1.00 87.31 89 TYR A O 1
ATOM 658 N N . THR A 1 90 ? -22.483 -4.055 9.165 1.00 88.31 90 THR A N 1
ATOM 659 C CA . THR A 1 90 ? -23.443 -3.887 10.250 1.00 88.31 90 THR A CA 1
ATOM 660 C C . THR A 1 90 ? -23.239 -5.028 11.225 1.00 88.31 90 THR A C 1
ATOM 662 O O . THR A 1 90 ? -23.234 -6.189 10.819 1.00 88.31 90 THR A O 1
ATOM 665 N N . ILE A 1 91 ? -23.018 -4.698 12.496 1.00 89.12 91 ILE A N 1
ATOM 666 C CA . ILE A 1 91 ? -22.854 -5.677 13.569 1.00 89.12 91 ILE A CA 1
ATOM 667 C C . ILE A 1 91 ? -24.011 -5.544 14.538 1.00 89.12 91 ILE A C 1
ATOM 669 O O . ILE A 1 91 ? -24.310 -4.442 15.002 1.00 89.12 91 ILE A O 1
ATOM 673 N N . ARG A 1 92 ? -24.601 -6.687 14.877 1.00 93.62 92 ARG A N 1
ATOM 674 C CA . ARG A 1 92 ? -25.687 -6.828 15.835 1.00 93.62 92 ARG A CA 1
ATOM 675 C C . ARG A 1 92 ? -25.229 -7.704 16.995 1.00 93.62 92 ARG A C 1
ATOM 677 O O . ARG A 1 92 ? -24.756 -8.817 16.792 1.00 93.62 92 ARG A O 1
ATOM 684 N N . ILE A 1 93 ? -25.333 -7.186 18.211 1.00 93.75 93 ILE A N 1
ATOM 685 C CA . ILE A 1 93 ? -24.904 -7.849 19.444 1.00 93.75 93 ILE A CA 1
ATOM 686 C C . ILE A 1 93 ? -26.138 -8.035 20.313 1.00 93.75 93 ILE A C 1
ATOM 688 O O . ILE A 1 93 ? -26.731 -7.055 20.757 1.00 93.75 93 ILE A O 1
ATOM 692 N N . THR A 1 94 ? -26.519 -9.284 20.548 1.00 96.38 94 THR A N 1
ATOM 693 C CA . THR A 1 94 ? -27.697 -9.653 21.337 1.00 96.38 94 THR A CA 1
ATOM 694 C C . THR A 1 94 ? -27.261 -10.214 22.681 1.00 96.38 94 THR A C 1
ATOM 696 O O . THR A 1 94 ? -26.445 -11.138 22.725 1.00 96.38 94 THR A O 1
ATOM 699 N N . ASN A 1 95 ? -27.815 -9.681 23.771 1.00 96.62 95 ASN A N 1
ATOM 700 C CA . ASN A 1 95 ? -27.694 -10.284 25.091 1.00 96.62 95 ASN A CA 1
ATOM 701 C C . ASN A 1 95 ? -28.752 -11.379 25.266 1.00 96.62 95 ASN A C 1
ATOM 703 O O . ASN A 1 95 ? -29.925 -11.092 25.477 1.00 96.62 95 ASN A O 1
ATOM 707 N N . ASN A 1 96 ? -28.330 -12.639 25.209 1.00 95.25 96 ASN A N 1
ATOM 708 C CA . ASN A 1 96 ? -29.202 -13.794 25.414 1.00 95.25 96 ASN A CA 1
ATOM 709 C C . ASN A 1 96 ? -29.271 -14.250 26.876 1.00 95.25 96 ASN A C 1
ATOM 711 O O . ASN A 1 96 ? -29.925 -15.256 27.158 1.00 95.25 96 ASN A O 1
ATOM 715 N N . SER A 1 97 ? -28.588 -13.574 27.810 1.00 93.38 97 SER A N 1
ATOM 716 C CA . SER A 1 97 ? -28.790 -13.866 29.229 1.00 93.38 97 SER A CA 1
ATOM 717 C C . SER A 1 97 ? -30.233 -13.544 29.602 1.00 93.38 97 SER A C 1
ATOM 719 O O . SER A 1 97 ? -30.780 -12.518 29.205 1.00 93.38 97 SER A O 1
ATOM 721 N N . SER A 1 98 ? -30.854 -14.424 30.383 1.00 92.62 98 SER A N 1
ATOM 722 C CA . SER A 1 98 ? -32.191 -14.200 30.935 1.00 92.62 98 SER A CA 1
ATOM 723 C C . SER A 1 98 ? -32.182 -13.303 32.175 1.00 92.62 98 SER A C 1
ATOM 725 O O . SER A 1 98 ? -33.247 -12.874 32.613 1.00 92.62 98 SER A O 1
ATOM 727 N N . THR A 1 99 ? -31.013 -13.064 32.776 1.00 93.25 99 THR A N 1
ATOM 728 C CA . THR A 1 99 ? -30.888 -12.410 34.090 1.00 93.25 99 THR A CA 1
ATOM 729 C C . THR A 1 99 ? -29.881 -11.277 34.126 1.00 93.25 99 THR A C 1
ATOM 731 O O . THR A 1 99 ? -30.070 -10.336 34.892 1.00 93.25 99 THR A O 1
ATOM 734 N N . ASP A 1 100 ? -28.825 -11.3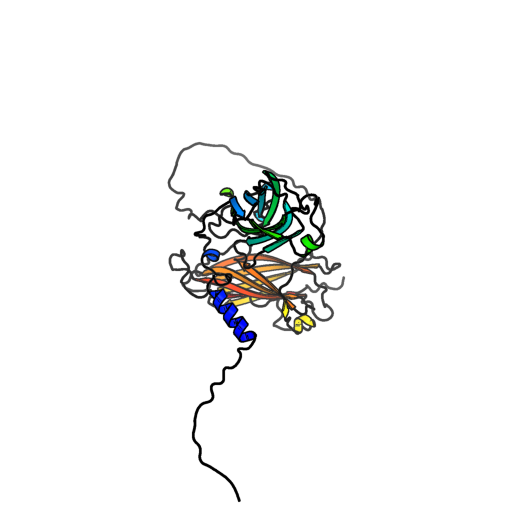50 33.321 1.00 95.25 100 ASP A N 1
ATOM 735 C CA . ASP A 1 100 ? -27.649 -10.514 33.519 1.00 95.25 100 ASP A CA 1
ATOM 736 C C . ASP A 1 100 ? -27.633 -9.318 32.571 1.00 95.25 100 ASP A C 1
ATOM 738 O O . ASP A 1 100 ? -27.831 -9.460 31.362 1.00 95.25 100 ASP A O 1
ATOM 742 N N . THR A 1 101 ? -27.331 -8.142 33.116 1.00 95.81 101 THR A N 1
ATOM 743 C CA . THR A 1 101 ? -27.047 -6.940 32.330 1.00 95.81 101 THR A CA 1
ATOM 744 C C . THR A 1 101 ? -25.562 -6.906 31.971 1.00 95.81 101 THR A C 1
ATOM 746 O O . THR A 1 101 ? -24.697 -7.120 32.823 1.00 95.81 101 THR A O 1
ATOM 749 N N . ILE A 1 102 ? -25.252 -6.629 30.705 1.00 95.31 102 ILE A N 1
ATOM 750 C CA . ILE A 1 102 ? -23.893 -6.696 30.157 1.00 95.31 102 ILE A CA 1
ATOM 751 C C . ILE A 1 102 ? -23.477 -5.337 29.619 1.00 95.31 102 ILE A C 1
ATOM 753 O O . ILE A 1 102 ? -24.220 -4.727 28.859 1.00 95.31 102 ILE A O 1
ATOM 757 N N . GLN A 1 103 ? -22.264 -4.889 29.934 1.00 94.69 103 GLN A N 1
ATOM 758 C CA . GLN A 1 103 ? -21.694 -3.687 29.328 1.00 94.69 103 GLN A CA 1
ATOM 759 C C . GLN A 1 103 ? -20.514 -4.027 28.422 1.00 94.69 103 GLN A C 1
ATOM 761 O O . GLN A 1 103 ? -19.568 -4.699 28.836 1.00 94.69 103 GLN A O 1
ATOM 766 N N . LEU A 1 104 ? -20.555 -3.530 27.184 1.00 91.81 104 LEU A N 1
ATOM 767 C CA . LEU A 1 104 ? -19.451 -3.665 26.236 1.00 91.81 104 LEU A CA 1
ATOM 768 C C . LEU A 1 104 ? -18.385 -2.610 26.530 1.00 91.81 104 LEU A C 1
ATOM 770 O O . LEU A 1 104 ? -18.683 -1.418 26.606 1.00 91.81 104 LEU A O 1
ATOM 774 N N . LEU A 1 105 ? -17.133 -3.042 26.653 1.00 88.06 105 LEU A N 1
ATOM 775 C CA . LEU A 1 105 ? -16.034 -2.198 27.123 1.00 88.06 105 LEU A CA 1
ATOM 776 C C . LEU A 1 105 ? -15.056 -1.816 26.027 1.00 88.06 105 LEU A C 1
ATOM 778 O O . LEU A 1 105 ? -14.597 -0.677 25.986 1.00 88.06 105 LEU A O 1
ATOM 782 N N . SER A 1 106 ? -14.717 -2.755 25.149 1.00 82.69 106 SER A N 1
ATOM 783 C CA . SER A 1 106 ? -13.785 -2.521 24.050 1.00 82.69 106 SER A CA 1
ATOM 784 C C . SER A 1 106 ? -13.967 -3.548 22.944 1.00 82.69 106 SER A C 1
ATOM 786 O O . SER A 1 106 ? -14.658 -4.557 23.100 1.00 82.69 106 SER A O 1
ATOM 788 N N . ARG A 1 107 ? -13.343 -3.271 21.803 1.00 87.00 107 ARG A N 1
ATOM 789 C CA . ARG A 1 107 ? -13.346 -4.152 20.638 1.00 87.00 107 ARG A CA 1
ATOM 790 C C . ARG A 1 107 ? -11.944 -4.308 20.081 1.00 87.00 107 ARG A C 1
ATOM 792 O O . ARG A 1 107 ? -11.157 -3.357 20.092 1.00 87.00 107 ARG A O 1
ATOM 799 N N . LYS A 1 108 ? -11.664 -5.492 19.551 1.00 86.69 108 LYS A N 1
ATOM 800 C CA . LYS A 1 108 ? -10.441 -5.801 18.819 1.00 86.69 108 LYS A CA 1
ATOM 801 C C . LYS A 1 108 ? -10.798 -6.594 17.575 1.00 86.69 108 LYS A C 1
ATOM 803 O O . LYS A 1 108 ? -11.330 -7.693 17.678 1.00 86.69 108 LYS A O 1
ATOM 808 N N . PHE A 1 109 ? -10.455 -6.061 16.413 1.00 86.44 109 PHE A N 1
ATOM 809 C CA . PHE A 1 109 ? -10.641 -6.728 15.134 1.00 86.44 109 PHE A CA 1
ATOM 810 C C . PHE A 1 109 ? -9.305 -6.908 14.426 1.00 86.44 109 PHE A C 1
ATOM 812 O O . PHE A 1 109 ? -8.427 -6.053 14.508 1.00 86.44 109 PHE A O 1
ATOM 819 N N . GLU A 1 110 ? -9.168 -8.021 13.723 1.00 80.31 110 GLU A N 1
ATOM 820 C CA . GLU A 1 110 ? -8.063 -8.321 12.824 1.00 80.31 110 GLU A CA 1
ATOM 821 C C . GLU A 1 110 ? -8.612 -8.355 11.401 1.00 80.31 110 GLU A C 1
ATOM 823 O O . GLU A 1 110 ? -9.477 -9.176 11.086 1.00 80.31 110 GLU A O 1
ATOM 828 N N . ILE A 1 111 ? -8.102 -7.471 10.550 1.00 78.56 111 ILE A N 1
ATOM 829 C CA . ILE A 1 111 ? -8.434 -7.389 9.132 1.00 78.56 111 ILE A CA 1
ATOM 830 C C . ILE A 1 111 ? -7.210 -7.857 8.348 1.00 78.56 111 ILE A C 1
ATOM 832 O O . ILE A 1 111 ? -6.116 -7.313 8.471 1.00 78.56 111 ILE A O 1
ATOM 836 N N . GLN A 1 112 ? -7.389 -8.900 7.549 1.00 75.25 112 GLN A N 1
ATOM 837 C CA . GLN A 1 112 ? -6.396 -9.389 6.605 1.00 75.25 112 GLN A CA 1
ATOM 838 C C . GLN A 1 112 ? -6.839 -8.990 5.204 1.00 75.25 112 GLN A C 1
ATOM 840 O O . GLN A 1 112 ? -7.719 -9.627 4.627 1.00 75.25 112 GLN A O 1
ATOM 845 N N . THR A 1 113 ? -6.219 -7.948 4.665 1.00 73.00 113 THR A N 1
ATOM 846 C CA . THR A 1 113 ? -6.472 -7.497 3.295 1.00 73.00 113 THR A CA 1
ATOM 847 C C . THR A 1 113 ? -5.809 -8.438 2.294 1.00 73.00 113 THR A C 1
ATOM 849 O O . THR A 1 113 ? -4.667 -8.863 2.502 1.00 73.00 113 THR A O 1
ATOM 852 N N . VAL A 1 114 ? -6.520 -8.783 1.218 1.00 67.00 114 VAL A N 1
ATOM 853 C CA . VAL A 1 114 ? -5.981 -9.623 0.141 1.00 67.00 114 VAL A CA 1
ATOM 854 C C . VAL A 1 114 ? -4.846 -8.884 -0.566 1.00 67.00 114 VAL A C 1
ATOM 856 O O . VAL A 1 114 ? -4.912 -7.677 -0.804 1.00 67.00 114 VAL A O 1
ATOM 859 N N . GLY A 1 115 ? -3.751 -9.598 -0.829 1.00 57.06 115 GLY A N 1
ATOM 860 C CA . GLY A 1 115 ? -2.518 -9.017 -1.365 1.00 57.06 115 GLY A CA 1
ATOM 861 C C . GLY A 1 115 ? -1.691 -8.202 -0.357 1.00 57.06 115 GLY A C 1
ATOM 862 O O . GLY A 1 115 ? -0.629 -7.698 -0.725 1.00 57.06 115 GLY A O 1
ATOM 863 N N . SER A 1 116 ? -2.130 -8.080 0.904 1.00 54.94 116 SER A N 1
ATOM 864 C CA . SER A 1 116 ? -1.336 -7.492 1.990 1.00 54.94 116 SER A CA 1
ATOM 865 C C . SER A 1 116 ? -0.604 -8.572 2.784 1.00 54.94 116 SER A C 1
ATOM 867 O O . SER A 1 116 ? -1.192 -9.563 3.210 1.00 54.94 116 SER A O 1
ATOM 869 N N . SER A 1 117 ? 0.681 -8.347 3.055 1.00 48.81 117 SER A N 1
ATOM 870 C CA . SER A 1 117 ? 1.484 -9.165 3.972 1.00 48.81 117 SER A CA 1
ATOM 871 C C . SER A 1 117 ? 1.209 -8.875 5.450 1.00 48.81 117 SER A C 1
ATOM 873 O O . SER A 1 117 ? 1.643 -9.632 6.318 1.00 48.81 117 SER A O 1
ATOM 875 N N . MET A 1 118 ? 0.515 -7.775 5.747 1.00 44.81 118 MET A N 1
ATOM 876 C CA . MET A 1 118 ? 0.241 -7.305 7.102 1.00 44.81 118 MET A CA 1
ATOM 877 C C . MET A 1 118 ? -1.240 -7.453 7.447 1.00 44.81 118 MET A C 1
ATOM 879 O O . MET A 1 118 ? -2.111 -7.250 6.599 1.00 44.81 118 MET A O 1
ATOM 883 N N . LYS A 1 119 ? -1.503 -7.780 8.717 1.00 64.56 119 LYS A N 1
ATOM 884 C CA . LYS A 1 119 ? -2.835 -7.716 9.324 1.00 64.56 119 LYS A CA 1
ATOM 885 C C . LYS A 1 119 ? -3.020 -6.355 9.969 1.00 64.56 119 LYS A C 1
ATOM 887 O O . LYS A 1 119 ? -2.212 -5.972 10.816 1.00 64.56 119 LYS A O 1
ATOM 892 N N . ASP A 1 120 ? -4.111 -5.688 9.636 1.00 57.78 120 ASP A N 1
ATOM 893 C CA . ASP A 1 120 ? -4.531 -4.486 10.335 1.00 57.78 120 ASP A CA 1
ATOM 894 C C . ASP A 1 120 ? -5.267 -4.892 11.608 1.00 57.78 120 ASP A C 1
ATOM 896 O O . ASP A 1 120 ? -6.222 -5.670 11.582 1.00 57.78 120 ASP A O 1
ATOM 900 N N . VAL A 1 121 ? -4.806 -4.382 12.746 1.00 71.56 121 VAL A N 1
ATOM 901 C CA . VAL A 1 121 ? -5.437 -4.638 14.038 1.00 71.56 121 VAL A CA 1
ATOM 902 C C . VAL A 1 121 ? -6.141 -3.368 14.486 1.00 71.56 121 VAL A C 1
ATOM 904 O O . VAL A 1 121 ? -5.502 -2.398 14.887 1.00 71.56 121 VAL A O 1
ATOM 907 N N . VAL A 1 122 ? -7.469 -3.381 14.432 1.00 72.06 122 VAL A N 1
ATOM 908 C CA . VAL A 1 122 ? -8.306 -2.267 14.878 1.00 72.06 122 VAL A CA 1
ATOM 909 C C . VAL A 1 122 ? -8.697 -2.517 16.327 1.00 72.06 122 VAL A C 1
ATOM 911 O O . VAL A 1 122 ? -9.448 -3.443 16.621 1.00 72.06 122 VAL A O 1
ATOM 914 N N . GLN A 1 123 ? -8.190 -1.692 17.240 1.00 71.00 123 GLN A N 1
ATOM 915 C CA . GLN A 1 123 ? -8.542 -1.727 18.659 1.00 71.00 123 GLN A CA 1
ATOM 916 C C . GLN A 1 123 ? -9.094 -0.377 19.087 1.00 71.00 123 GLN A C 1
ATOM 918 O O . GLN A 1 123 ? -8.588 0.666 18.678 1.00 71.00 123 GLN A O 1
ATOM 923 N N . GLY A 1 124 ? -10.136 -0.394 19.910 1.00 64.50 124 GLY A N 1
ATOM 924 C CA . GLY A 1 124 ? -10.713 0.834 20.429 1.00 64.50 124 GLY A CA 1
ATOM 925 C C . GLY A 1 124 ? -11.541 0.606 21.678 1.00 64.50 124 GLY A C 1
ATOM 926 O O . GLY A 1 124 ? -12.137 -0.458 21.861 1.00 64.50 124 GLY A O 1
ATOM 927 N N . GLU A 1 125 ? -11.586 1.636 22.516 1.00 65.94 125 GLU A N 1
ATOM 928 C CA . GLU A 1 125 ? -12.496 1.698 23.650 1.00 65.94 125 GLU A CA 1
ATOM 929 C C . GLU A 1 125 ? -13.951 1.755 23.155 1.00 65.94 125 GLU A C 1
ATOM 931 O O . GLU A 1 125 ? -14.293 2.416 22.163 1.00 65.94 125 GLU A O 1
ATOM 936 N N . GLY A 1 126 ? -14.798 0.990 23.832 1.00 64.44 126 GLY A N 1
ATOM 937 C CA . GLY A 1 126 ? -16.202 0.807 23.520 1.00 64.44 126 GLY A CA 1
ATOM 938 C C . GLY A 1 126 ? -16.474 0.202 22.142 1.00 64.44 126 GLY A C 1
ATOM 939 O O . GLY A 1 126 ? -15.614 -0.356 21.453 1.00 64.44 126 GLY A O 1
ATOM 940 N N . VAL A 1 127 ? -17.714 0.375 21.706 1.00 65.75 127 VAL A N 1
ATOM 941 C CA . VAL A 1 127 ? -18.241 0.064 20.385 1.00 65.75 127 VAL A CA 1
ATOM 942 C C . VAL A 1 127 ? -18.651 1.379 19.730 1.00 65.75 127 VAL A C 1
ATOM 944 O O . VAL A 1 127 ? -19.502 2.105 20.236 1.00 65.75 127 VAL A O 1
ATOM 947 N N . THR A 1 128 ? -17.968 1.758 18.648 1.00 62.25 128 THR A N 1
ATOM 948 C CA . THR A 1 128 ? -18.064 3.088 18.000 1.00 62.25 128 THR A CA 1
ATOM 949 C C . THR A 1 128 ? -17.770 4.289 18.921 1.00 62.25 128 THR A C 1
ATOM 951 O O . THR A 1 128 ? -18.198 5.404 18.651 1.00 62.25 128 THR A O 1
ATOM 954 N N . GLY A 1 129 ? -17.014 4.077 20.007 1.00 67.56 129 GLY A N 1
ATOM 955 C CA . GLY A 1 129 ? -16.676 5.122 20.986 1.00 67.56 129 GLY A CA 1
ATOM 956 C C . GLY A 1 129 ? -17.699 5.286 22.116 1.00 67.56 129 GLY A C 1
ATOM 957 O O . GLY A 1 129 ? -17.597 6.227 22.896 1.00 67.56 129 GLY A O 1
ATOM 958 N N . ARG A 1 130 ? -18.680 4.378 22.223 1.00 72.12 130 ARG A N 1
ATOM 959 C CA . ARG A 1 130 ? -19.620 4.277 23.353 1.00 72.12 130 ARG A CA 1
ATOM 960 C C . ARG A 1 130 ? -19.464 2.930 24.048 1.00 72.12 130 ARG A C 1
ATOM 962 O O . ARG A 1 130 ? -19.113 1.960 23.394 1.00 72.12 130 ARG A O 1
ATOM 969 N N . GLN A 1 131 ? -19.768 2.839 25.337 1.00 87.06 131 GLN A N 1
ATOM 970 C CA . GLN A 1 131 ? -19.803 1.571 26.079 1.00 87.06 131 GLN A CA 1
ATOM 971 C C . GLN A 1 131 ? -21.262 1.179 26.350 1.00 87.06 131 GLN A C 1
ATOM 973 O O . GLN A 1 131 ? -21.787 1.517 27.412 1.00 87.06 131 GLN A O 1
ATOM 978 N N . PRO A 1 132 ? -21.965 0.579 25.370 1.00 88.50 132 PRO A N 1
ATOM 979 C CA . PRO A 1 132 ? -23.380 0.256 25.510 1.00 88.50 132 PRO A CA 1
ATOM 980 C C . PRO A 1 132 ? -23.609 -0.776 26.618 1.00 88.50 132 PRO A C 1
ATOM 982 O O . PRO A 1 132 ? -22.813 -1.700 26.796 1.00 88.50 132 PRO A O 1
ATOM 985 N N . ILE A 1 133 ? -24.721 -0.603 27.327 1.00 93.75 133 ILE A N 1
ATOM 986 C CA . ILE A 1 133 ? -25.227 -1.505 28.361 1.00 93.75 133 ILE A CA 1
ATOM 987 C C . ILE A 1 133 ? -26.451 -2.209 27.777 1.00 93.75 133 ILE A C 1
ATOM 989 O O . ILE A 1 133 ? -27.322 -1.539 27.229 1.00 93.75 133 ILE A O 1
ATOM 993 N N . LEU A 1 134 ? -26.484 -3.535 27.867 1.00 93.12 134 LEU A N 1
ATOM 994 C CA . LEU A 1 134 ? -27.510 -4.410 27.309 1.00 93.12 134 LEU A CA 1
ATOM 995 C C . LEU A 1 134 ? -28.189 -5.166 28.445 1.00 93.12 134 LEU A C 1
ATOM 997 O O . LEU A 1 134 ? -27.573 -6.031 29.074 1.00 93.12 134 LEU A O 1
ATOM 1001 N N . ASN A 1 135 ? -29.458 -4.872 28.697 1.00 94.94 135 ASN A N 1
ATOM 1002 C CA . ASN A 1 135 ? -30.288 -5.678 29.588 1.00 94.94 135 ASN A CA 1
ATOM 1003 C C . ASN A 1 135 ? -30.563 -7.067 28.979 1.00 94.94 135 ASN A C 1
ATOM 1005 O O . ASN A 1 135 ? -30.333 -7.278 27.783 1.00 94.94 135 ASN A O 1
ATOM 1009 N N . PRO A 1 136 ? -31.061 -8.028 29.775 1.00 96.00 136 PRO A N 1
ATOM 1010 C CA . PRO A 1 136 ? -31.527 -9.317 29.270 1.00 96.00 136 PRO A CA 1
ATOM 1011 C C . PRO A 1 136 ? -32.437 -9.187 28.041 1.00 96.00 136 PRO A C 1
ATOM 1013 O O . PRO A 1 136 ? -33.474 -8.525 28.094 1.00 96.00 136 PRO A O 1
ATOM 1016 N N . GLY A 1 137 ? -32.049 -9.817 26.930 1.00 92.38 137 GLY A N 1
ATOM 1017 C CA . GLY A 1 137 ? -32.777 -9.788 25.658 1.00 92.38 137 GLY A CA 1
ATOM 1018 C C . GLY A 1 137 ? -32.557 -8.542 24.791 1.00 92.38 137 GLY A C 1
ATOM 1019 O O . GLY A 1 137 ? -33.077 -8.495 23.676 1.00 92.38 137 GLY A O 1
ATOM 1020 N N . GLU A 1 138 ? -31.814 -7.535 25.258 1.00 94.88 138 GLU A N 1
ATOM 1021 C CA . GLU A 1 138 ? -31.552 -6.332 24.466 1.00 94.88 138 GLU A CA 1
ATOM 1022 C C . GLU A 1 138 ? -30.519 -6.565 23.364 1.00 94.88 138 GLU A C 1
ATOM 1024 O O . GLU A 1 138 ? -29.623 -7.411 23.449 1.00 94.88 138 GLU A O 1
ATOM 1029 N N . VAL A 1 139 ? -30.653 -5.752 22.317 1.00 93.81 139 VAL A N 1
ATOM 1030 C CA . VAL A 1 139 ? -29.830 -5.802 21.116 1.00 93.81 139 VAL A CA 1
ATOM 1031 C C . VAL A 1 139 ? -29.188 -4.443 20.891 1.00 93.81 139 VAL A C 1
ATOM 1033 O O . VAL A 1 139 ? -29.859 -3.413 20.928 1.00 93.81 139 VAL A O 1
ATOM 1036 N N . PHE A 1 140 ? -27.892 -4.450 20.601 1.00 90.00 140 PHE A N 1
ATOM 1037 C CA . PHE A 1 140 ? -27.168 -3.284 20.123 1.00 90.00 140 PHE A CA 1
ATOM 1038 C C . PHE A 1 140 ? -26.693 -3.507 18.698 1.00 90.00 140 PHE A C 1
ATOM 1040 O O . PHE A 1 140 ? -26.014 -4.489 18.406 1.00 90.00 140 PHE A O 1
ATOM 1047 N N . GLU A 1 141 ? -27.035 -2.576 17.817 1.00 89.25 141 GLU A N 1
ATOM 1048 C CA . GLU A 1 141 ? -26.681 -2.625 16.407 1.00 89.25 141 GLU A CA 1
ATOM 1049 C C . GLU A 1 141 ? -25.922 -1.363 16.012 1.00 89.25 141 GLU A C 1
ATOM 1051 O O . GLU A 1 141 ? -26.264 -0.253 16.427 1.00 89.25 141 GLU A O 1
ATOM 1056 N N . TYR A 1 142 ? -24.879 -1.528 15.205 1.00 82.75 142 TYR A N 1
ATOM 1057 C CA . TYR A 1 142 ? -24.162 -0.402 14.630 1.00 82.75 142 TYR A CA 1
ATOM 1058 C C . TYR A 1 142 ? -23.630 -0.728 13.240 1.00 82.75 142 TYR A C 1
ATOM 1060 O O . TYR A 1 142 ? -23.328 -1.877 12.923 1.00 82.75 142 TYR A O 1
ATOM 1068 N N . THR A 1 143 ? -23.463 0.315 12.430 1.00 80.06 143 THR A N 1
ATOM 1069 C CA . THR A 1 143 ? -22.847 0.224 11.104 1.00 80.06 143 THR A CA 1
ATOM 1070 C C . THR A 1 143 ? -21.545 1.011 11.090 1.00 80.06 143 THR A C 1
ATOM 1072 O O . THR A 1 143 ? -21.464 2.108 11.642 1.00 80.06 143 THR A O 1
ATOM 1075 N N . SER A 1 144 ? -20.514 0.440 10.477 1.00 81.50 144 SER A N 1
ATOM 1076 C CA . SER A 1 144 ? -19.204 1.067 10.306 1.00 81.50 144 SER A CA 1
ATOM 1077 C C . SER A 1 144 ? -18.687 0.816 8.897 1.00 81.50 144 SER A C 1
ATOM 1079 O O . SER A 1 144 ? -19.146 -0.091 8.206 1.00 81.50 144 SER A O 1
ATOM 1081 N N . THR A 1 145 ? -17.718 1.621 8.475 1.00 82.38 145 THR A N 1
ATOM 1082 C CA . THR A 1 145 ? -17.046 1.461 7.188 1.00 82.38 145 THR A CA 1
ATOM 1083 C C . THR A 1 145 ? -15.632 0.916 7.361 1.00 82.38 145 THR A C 1
ATOM 1085 O O . THR A 1 145 ? -14.990 1.100 8.398 1.00 82.38 145 THR A O 1
ATOM 1088 N N . ALA A 1 146 ? -15.157 0.224 6.332 1.00 78.94 146 ALA A N 1
ATOM 1089 C CA . ALA A 1 146 ? -13.807 -0.287 6.182 1.00 78.94 146 ALA A CA 1
ATOM 1090 C C . ALA A 1 146 ? -13.262 0.216 4.834 1.00 78.94 146 ALA A C 1
ATOM 1092 O O . ALA A 1 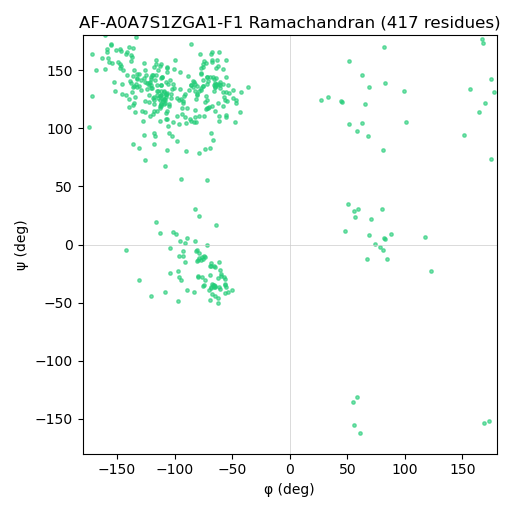146 ? -13.535 -0.391 3.795 1.00 78.94 146 ALA A O 1
ATOM 1093 N N . PRO A 1 147 ? -12.535 1.347 4.816 1.00 78.00 147 PRO A N 1
ATOM 1094 C CA . PRO A 1 147 ? -11.827 1.787 3.626 1.00 78.00 147 PRO A CA 1
ATOM 1095 C C . PRO A 1 147 ? -10.595 0.901 3.432 1.00 78.00 147 PRO A C 1
ATOM 1097 O O . PRO A 1 147 ? -9.639 0.960 4.203 1.00 78.00 147 PRO A O 1
ATOM 1100 N N . LEU A 1 148 ? -10.619 0.074 2.396 1.00 74.00 148 LEU A N 1
ATOM 1101 C CA . LEU A 1 148 ? -9.556 -0.861 2.072 1.00 74.00 148 LEU A CA 1
ATOM 1102 C C . LEU A 1 148 ? -8.827 -0.410 0.808 1.00 74.00 148 LEU A C 1
ATOM 1104 O O . LEU A 1 148 ? -9.431 -0.106 -0.222 1.00 74.00 148 LEU A O 1
ATOM 1108 N N . SER A 1 149 ? -7.499 -0.388 0.887 1.00 65.25 149 SER A N 1
ATOM 1109 C CA . SER A 1 149 ? -6.642 -0.203 -0.284 1.00 65.25 149 SER A CA 1
ATOM 1110 C C . SER A 1 149 ? -6.319 -1.568 -0.873 1.00 65.25 149 SER A C 1
ATOM 1112 O O . SER A 1 149 ? -5.272 -2.147 -0.592 1.00 65.25 149 SER A O 1
ATOM 1114 N N . VAL A 1 150 ? -7.260 -2.104 -1.644 1.00 60.38 150 VAL A N 1
ATOM 1115 C CA . VAL A 1 150 ? -7.135 -3.425 -2.267 1.00 60.38 150 VAL A CA 1
ATOM 1116 C C . VAL A 1 150 ? -6.820 -3.252 -3.737 1.00 60.38 150 VAL A C 1
ATOM 1118 O O . VAL A 1 150 ? -7.340 -2.359 -4.402 1.00 60.38 150 VAL A O 1
ATOM 1121 N N . ARG A 1 151 ? -5.959 -4.115 -4.260 1.00 53.03 151 ARG A N 1
ATOM 1122 C CA . ARG A 1 151 ? -5.756 -4.237 -5.696 1.00 53.03 151 ARG A CA 1
ATOM 1123 C C . ARG A 1 151 ? -6.286 -5.603 -6.110 1.00 53.03 151 ARG A C 1
ATOM 1125 O O . ARG A 1 151 ? -5.618 -6.574 -5.776 1.00 53.03 151 ARG A O 1
ATOM 1132 N N . PRO A 1 152 ? -7.445 -5.682 -6.781 1.00 49.12 152 PRO A N 1
ATOM 1133 C CA . PRO A 1 152 ? -7.954 -6.946 -7.302 1.00 49.12 152 PRO A CA 1
ATOM 1134 C C . PRO A 1 152 ? -6.883 -7.638 -8.168 1.00 49.12 152 PRO A C 1
ATOM 1136 O O . PRO A 1 152 ? -6.260 -6.985 -9.011 1.00 49.12 152 PRO A O 1
ATOM 1139 N N . ILE A 1 153 ? -6.616 -8.922 -7.917 1.00 46.31 153 ILE A N 1
ATOM 1140 C CA . ILE A 1 153 ? -5.657 -9.774 -8.645 1.00 46.31 153 ILE A CA 1
ATOM 1141 C C . ILE A 1 153 ? -6.435 -10.944 -9.268 1.00 46.31 153 ILE A C 1
ATOM 1143 O O . ILE A 1 153 ? -7.141 -11.647 -8.553 1.00 46.31 153 ILE A O 1
ATOM 1147 N N . GLY A 1 154 ? -6.326 -11.193 -10.574 1.00 48.75 154 GLY A N 1
ATOM 1148 C CA . GLY A 1 154 ? -7.036 -12.327 -11.198 1.00 48.75 154 GLY A CA 1
ATOM 1149 C C . GLY A 1 154 ? -8.546 -12.287 -10.925 1.00 48.75 154 GLY A C 1
ATOM 1150 O O . GLY A 1 154 ? -9.129 -11.216 -10.959 1.00 48.75 154 GLY A O 1
ATOM 1151 N N . THR A 1 155 ? -9.178 -13.402 -10.567 1.00 48.38 155 THR A N 1
ATOM 1152 C CA . THR A 1 155 ? -10.621 -13.500 -10.255 1.00 48.38 155 THR A CA 1
ATOM 1153 C C . THR A 1 155 ? -11.006 -13.004 -8.849 1.00 48.38 155 THR A C 1
ATOM 1155 O O . THR A 1 155 ? -12.026 -13.434 -8.319 1.00 48.38 155 THR A O 1
ATOM 1158 N N . THR A 1 156 ? -10.216 -12.112 -8.220 1.00 60.06 156 THR A N 1
ATOM 1159 C CA . THR A 1 156 ? -10.400 -11.697 -6.809 1.00 60.06 156 THR A CA 1
ATOM 1160 C C . THR A 1 156 ? -11.855 -11.337 -6.497 1.00 60.06 156 THR A C 1
ATOM 1162 O O . THR A 1 156 ? -12.342 -10.258 -6.837 1.00 60.06 156 THR A O 1
ATOM 1165 N N . GLU A 1 157 ? -12.515 -12.238 -5.777 1.00 75.69 157 GLU A N 1
ATOM 1166 C CA . GLU A 1 157 ? -13.850 -12.049 -5.223 1.00 75.69 157 GLU A CA 1
ATOM 1167 C C . GLU A 1 157 ? -13.773 -11.421 -3.826 1.00 75.69 157 GLU A C 1
ATOM 1169 O O . GLU A 1 157 ? -14.541 -10.522 -3.496 1.00 75.69 157 GLU A O 1
ATOM 1174 N N . VAL A 1 158 ? -12.793 -11.826 -3.017 1.00 80.88 158 VAL A N 1
ATOM 1175 C CA . VAL A 1 158 ? -12.624 -11.357 -1.638 1.00 80.88 158 VAL A CA 1
ATOM 1176 C C . VAL A 1 158 ? -11.611 -10.215 -1.574 1.00 80.88 158 VAL A C 1
ATOM 1178 O O . VAL A 1 158 ? -10.459 -10.359 -1.963 1.00 80.88 158 VAL A O 1
ATOM 1181 N N . ALA A 1 159 ? -12.009 -9.080 -1.013 1.00 77.12 159 ALA A N 1
ATOM 1182 C CA . ALA A 1 159 ? -11.150 -7.927 -0.777 1.00 77.12 159 ALA A CA 1
ATOM 1183 C C . ALA A 1 159 ? -10.334 -8.054 0.520 1.00 77.12 159 ALA A C 1
ATOM 1185 O O . ALA A 1 159 ? -9.157 -7.690 0.576 1.00 77.12 159 ALA A O 1
ATOM 1186 N N . ALA A 1 160 ? -10.956 -8.565 1.583 1.00 82.06 160 ALA A N 1
ATOM 1187 C CA . ALA A 1 160 ? -10.319 -8.785 2.876 1.00 82.06 160 ALA A CA 1
ATOM 1188 C C . ALA A 1 160 ? -11.139 -9.745 3.743 1.00 82.06 160 ALA A C 1
ATOM 1190 O O . ALA A 1 160 ? -12.343 -9.902 3.558 1.00 82.06 160 ALA A O 1
ATOM 1191 N N . ARG A 1 161 ? -10.491 -10.339 4.744 1.00 87.62 161 ARG A N 1
ATOM 1192 C CA . ARG A 1 161 ? -11.125 -11.151 5.787 1.00 87.62 161 ARG A CA 1
ATOM 1193 C C . ARG A 1 161 ? -11.044 -10.434 7.126 1.00 87.62 161 ARG A C 1
ATOM 1195 O O . ARG A 1 161 ? -9.953 -10.026 7.521 1.00 87.62 161 ARG A O 1
ATOM 1202 N N . MET A 1 162 ? -12.152 -10.353 7.852 1.00 89.00 162 MET A N 1
ATOM 1203 C CA . MET A 1 162 ? -12.214 -9.742 9.178 1.00 89.00 162 MET A CA 1
ATOM 1204 C C . MET A 1 162 ? -12.715 -10.743 10.220 1.00 89.00 162 MET A C 1
ATOM 1206 O O . MET A 1 162 ? -13.620 -11.531 9.964 1.00 89.00 162 MET A O 1
ATOM 1210 N N . LYS A 1 163 ? -12.104 -10.714 11.404 1.00 91.56 163 LYS A N 1
ATOM 1211 C CA . LYS A 1 163 ? -12.544 -11.442 12.603 1.00 91.56 163 LYS A CA 1
ATOM 1212 C C . LYS A 1 163 ? -12.193 -10.637 13.848 1.00 91.56 163 LYS A C 1
ATOM 1214 O O . LYS A 1 163 ? -11.384 -9.713 13.765 1.00 91.56 163 LYS A O 1
ATOM 1219 N N . GLY A 1 164 ? -12.714 -10.996 15.014 1.00 91.25 164 GLY A N 1
ATOM 1220 C CA . GLY A 1 164 ? -12.260 -10.353 16.244 1.00 91.25 164 GLY A CA 1
ATOM 1221 C C . GLY A 1 164 ? -13.048 -10.721 17.483 1.00 91.25 164 GLY A C 1
ATOM 1222 O O . GLY A 1 164 ? -13.596 -11.813 17.571 1.00 91.25 164 GLY A O 1
ATOM 1223 N N . GLU A 1 165 ? -13.085 -9.805 18.442 1.00 94.31 165 GLU A N 1
ATOM 1224 C CA . GLU A 1 165 ? -13.759 -9.989 19.721 1.00 94.31 165 GLU A CA 1
ATOM 1225 C C . GLU A 1 165 ? -14.181 -8.654 20.349 1.00 94.31 165 GLU A C 1
ATOM 1227 O O . GLU A 1 165 ? -13.586 -7.598 20.105 1.00 94.31 165 GLU A O 1
ATOM 1232 N N . TYR A 1 166 ? -15.195 -8.731 21.204 1.00 92.38 166 TYR A N 1
ATOM 1233 C CA . TYR A 1 166 ? -15.617 -7.678 22.118 1.00 92.38 166 TYR A CA 1
ATOM 1234 C C . TYR A 1 166 ? -15.280 -8.079 23.542 1.00 92.38 166 TYR A C 1
ATOM 1236 O O . TYR A 1 166 ? -15.622 -9.180 23.963 1.00 92.38 166 TYR A O 1
ATOM 1244 N N . ARG A 1 167 ? -14.672 -7.174 24.305 1.00 93.62 167 ARG A N 1
ATOM 1245 C CA . ARG A 1 167 ? -14.558 -7.323 25.757 1.00 93.62 167 ARG A CA 1
ATOM 1246 C C . ARG A 1 167 ? -15.811 -6.779 26.421 1.00 93.62 167 ARG A C 1
ATOM 1248 O O . ARG A 1 167 ? -16.276 -5.693 26.061 1.00 93.62 167 ARG A O 1
ATOM 1255 N N . TYR A 1 168 ? -16.319 -7.498 27.411 1.00 94.19 168 TYR A N 1
ATOM 1256 C CA . TYR A 1 168 ? -17.490 -7.085 28.172 1.00 94.19 168 TYR A CA 1
ATOM 1257 C C . TYR A 1 168 ? -17.353 -7.436 29.654 1.00 94.19 168 TYR A C 1
ATOM 1259 O O . TYR A 1 168 ? -16.508 -8.239 30.050 1.00 94.19 168 TYR A O 1
ATOM 1267 N N . VAL A 1 169 ? -18.199 -6.815 30.467 1.00 94.81 169 VAL A N 1
ATOM 1268 C CA . VAL A 1 169 ? -18.351 -7.077 31.902 1.00 94.81 169 VAL A CA 1
ATOM 1269 C C . VAL A 1 169 ? -19.811 -7.403 32.187 1.00 94.81 169 VAL A C 1
ATOM 1271 O O . VAL A 1 169 ? -20.709 -6.864 31.529 1.00 94.81 169 VAL A O 1
ATOM 1274 N N . VAL A 1 170 ? -20.047 -8.287 33.149 1.00 95.06 170 VAL A N 1
ATOM 1275 C CA . VAL A 1 170 ? -21.392 -8.535 33.669 1.00 95.06 170 VAL A CA 1
ATOM 1276 C C . VAL A 1 170 ? -21.608 -7.621 34.872 1.00 95.06 170 VAL A C 1
ATOM 1278 O O . VAL A 1 170 ? -20.838 -7.656 35.830 1.00 95.06 170 VAL A O 1
ATOM 1281 N N . LEU A 1 171 ? -22.634 -6.772 34.825 1.00 93.12 171 LEU A N 1
ATOM 1282 C CA . LEU A 1 171 ? -22.903 -5.823 35.904 1.00 93.12 171 LEU A CA 1
ATOM 1283 C C . LEU A 1 171 ? -23.551 -6.537 37.094 1.00 93.12 171 LEU A C 1
ATOM 1285 O O . LEU A 1 171 ? -24.505 -7.302 36.937 1.00 93.12 171 LEU A O 1
ATOM 1289 N N . ALA A 1 172 ? -23.044 -6.272 38.300 1.00 91.56 172 ALA A N 1
ATOM 1290 C CA . ALA A 1 172 ? -23.653 -6.782 39.521 1.00 91.56 172 ALA A CA 1
ATOM 1291 C C . ALA A 1 172 ? -25.035 -6.132 39.765 1.00 91.56 172 ALA A C 1
ATOM 1293 O O . ALA A 1 172 ? -25.286 -5.016 39.306 1.00 91.56 172 ALA A O 1
ATOM 1294 N N . PRO A 1 173 ? -25.943 -6.768 40.528 1.00 88.56 173 PRO A N 1
ATOM 1295 C CA . PRO A 1 173 ? -27.229 -6.162 40.866 1.00 88.56 173 PRO A CA 1
ATOM 1296 C C . PRO A 1 173 ? -27.066 -4.775 41.512 1.00 88.56 173 PRO A C 1
ATOM 1298 O O . PRO A 1 173 ? -26.391 -4.636 42.531 1.00 88.56 173 PRO A O 1
ATOM 1301 N N . GLY A 1 174 ? -27.697 -3.754 40.924 1.00 86.12 174 GLY A N 1
ATOM 1302 C CA . GLY A 1 174 ? -27.603 -2.360 41.380 1.00 86.12 174 GLY A CA 1
ATOM 1303 C C . GLY A 1 174 ? -26.359 -1.600 40.901 1.00 86.12 174 GLY A C 1
ATOM 1304 O O . GLY A 1 174 ? -26.146 -0.469 41.329 1.00 86.12 174 GLY A O 1
ATOM 1305 N N . GLN A 1 175 ? -25.539 -2.200 40.036 1.00 90.00 175 GLN A N 1
ATOM 1306 C CA . GLN A 1 175 ? -24.426 -1.531 39.373 1.00 90.00 175 GLN A CA 1
ATOM 1307 C C . GLN A 1 175 ? -24.897 -0.893 38.059 1.00 90.00 175 GLN A C 1
ATOM 1309 O O . GLN A 1 175 ? -25.296 -1.595 37.135 1.00 90.00 175 GLN A O 1
ATOM 1314 N N . ASP A 1 176 ? -24.797 0.434 37.962 1.00 86.81 176 ASP A N 1
ATOM 1315 C CA . ASP A 1 176 ? -25.243 1.178 36.774 1.00 86.81 176 ASP A CA 1
ATOM 1316 C C . ASP A 1 176 ? -24.237 1.133 35.611 1.00 86.81 176 ASP A C 1
ATOM 1318 O O . ASP A 1 176 ? -24.619 1.287 34.458 1.00 86.81 176 ASP A O 1
ATOM 1322 N N . THR A 1 177 ? -22.940 0.971 35.896 1.00 92.88 177 THR A N 1
ATOM 1323 C CA . THR A 1 177 ? -21.860 0.921 34.894 1.00 92.88 177 THR A CA 1
ATOM 1324 C C . THR A 1 177 ? -20.628 0.210 35.456 1.00 92.88 177 THR A C 1
ATOM 1326 O O . THR A 1 177 ? -20.450 0.105 36.672 1.00 92.88 177 THR A O 1
ATOM 1329 N N . ALA A 1 178 ? -19.747 -0.250 34.575 1.00 89.56 178 ALA A N 1
ATOM 1330 C CA . ALA A 1 178 ? -18.461 -0.855 34.879 1.00 89.56 178 ALA A CA 1
ATOM 1331 C C . ALA A 1 178 ? -17.615 0.049 35.782 1.00 89.56 178 ALA A C 1
ATOM 1333 O O . ALA A 1 178 ? -17.530 1.262 35.567 1.00 89.56 178 ALA A O 1
ATOM 1334 N N . THR A 1 179 ? -16.965 -0.540 36.784 1.00 89.31 179 THR A N 1
ATOM 1335 C CA . THR A 1 179 ? -16.026 0.202 37.628 1.00 89.31 179 THR A CA 1
ATOM 1336 C C . THR A 1 179 ? -14.737 0.513 36.855 1.00 89.31 179 THR A C 1
ATOM 1338 O O . THR A 1 179 ? -14.374 -0.217 35.928 1.00 89.31 179 THR A O 1
ATOM 1341 N N . PRO A 1 180 ? -13.979 1.558 37.240 1.00 86.44 180 PRO A N 1
ATOM 1342 C CA . PRO A 1 180 ? -12.691 1.858 36.610 1.00 86.44 180 PRO A CA 1
ATOM 1343 C C . PRO A 1 180 ? -11.697 0.687 36.646 1.00 86.44 180 PRO A C 1
ATOM 1345 O O . PRO A 1 180 ? -10.872 0.553 35.745 1.00 86.44 180 PRO A O 1
ATOM 1348 N N . GLU A 1 181 ? -11.778 -0.166 37.671 1.00 87.94 181 GLU A N 1
ATOM 1349 C CA . GLU A 1 181 ? -10.960 -1.377 37.786 1.00 87.94 181 GLU A CA 1
ATOM 1350 C C . GLU A 1 181 ? -11.355 -2.419 36.732 1.00 87.94 181 GLU A C 1
ATOM 1352 O O . GLU A 1 181 ? -10.489 -2.871 35.986 1.00 87.94 181 GLU A O 1
ATOM 1357 N N . GLN A 1 182 ? -12.653 -2.698 36.567 1.00 86.12 182 GLN A N 1
ATOM 1358 C CA . GLN A 1 182 ? -13.161 -3.617 35.537 1.00 86.12 182 GLN A CA 1
ATOM 1359 C C . GLN A 1 182 ? -12.811 -3.147 34.117 1.00 86.12 182 GLN A C 1
ATOM 1361 O O . GLN A 1 182 ? -12.440 -3.949 33.258 1.00 86.12 182 GLN A O 1
ATOM 1366 N N . VAL A 1 183 ? -12.871 -1.835 33.864 1.00 82.25 183 VAL A N 1
ATOM 1367 C CA . VAL A 1 183 ? -12.453 -1.253 32.578 1.00 82.25 183 VAL A CA 1
ATOM 1368 C C . VAL A 1 183 ? -10.951 -1.446 32.355 1.00 82.25 183 VAL A C 1
ATOM 1370 O O . VAL A 1 183 ? -10.536 -1.848 31.268 1.00 82.25 183 VAL A O 1
ATOM 1373 N N . LYS A 1 184 ? -10.130 -1.206 33.384 1.00 80.44 184 LYS A N 1
ATOM 1374 C CA . LYS A 1 184 ? -8.669 -1.343 33.312 1.00 80.44 184 LYS A CA 1
ATOM 1375 C C . LYS A 1 184 ? -8.220 -2.791 33.100 1.00 80.44 184 LYS A C 1
ATOM 1377 O O . LYS A 1 184 ? -7.234 -3.018 32.401 1.00 80.44 184 LYS A O 1
ATOM 1382 N N . GLU A 1 185 ? -8.926 -3.758 33.676 1.00 85.12 185 GLU A N 1
ATOM 1383 C CA . GLU A 1 185 ? -8.674 -5.193 33.472 1.00 85.12 185 GLU A CA 1
ATOM 1384 C C . GLU A 1 185 ? -9.165 -5.692 32.099 1.00 85.12 185 GLU A C 1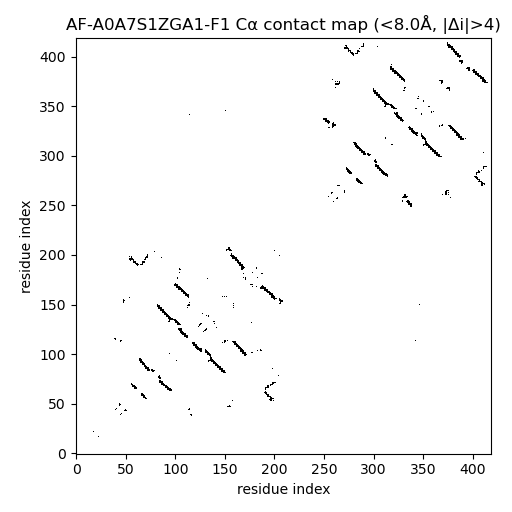
ATOM 1386 O O . GLU A 1 185 ? -8.773 -6.765 31.631 1.00 85.12 185 GLU A O 1
ATOM 1391 N N . GLY A 1 186 ? -9.951 -4.868 31.399 1.00 73.56 186 GLY A N 1
ATOM 1392 C CA . GLY A 1 186 ? -10.480 -5.167 30.077 1.00 73.56 186 GLY A CA 1
ATOM 1393 C C . GLY A 1 186 ? -11.697 -6.087 30.118 1.00 73.56 186 GLY A C 1
ATOM 1394 O O . GLY A 1 186 ? -11.881 -6.852 29.175 1.00 73.56 186 GLY A O 1
ATOM 1395 N N . GLY A 1 187 ? -12.505 -6.023 31.178 1.00 81.69 187 GLY A N 1
ATOM 1396 C CA . GLY A 1 187 ? -13.727 -6.811 31.350 1.00 81.69 187 GLY A CA 1
ATOM 1397 C C . GLY A 1 187 ? -13.516 -8.232 31.861 1.00 81.69 187 GLY A C 1
ATOM 1398 O O . GLY A 1 187 ? -12.398 -8.743 31.902 1.00 81.69 187 GLY A O 1
ATOM 1399 N N . ASP A 1 188 ? -14.629 -8.873 32.210 1.00 81.00 188 ASP A N 1
ATOM 1400 C CA . ASP A 1 188 ? -14.655 -10.219 32.790 1.00 81.00 188 ASP A CA 1
ATOM 1401 C C . ASP A 1 188 ? -14.503 -11.314 31.724 1.00 81.00 188 ASP A C 1
ATOM 1403 O O . ASP A 1 188 ? -14.042 -12.419 32.013 1.00 81.00 188 ASP A O 1
ATOM 1407 N N . ALA A 1 189 ? -14.928 -11.031 30.487 1.00 90.62 189 ALA A N 1
ATOM 1408 C CA . ALA A 1 189 ? -14.998 -12.011 29.409 1.00 90.62 189 ALA A CA 1
ATOM 1409 C C . ALA A 1 189 ? -14.930 -11.368 28.011 1.00 90.62 189 ALA A C 1
ATOM 1411 O O . ALA A 1 189 ? -14.942 -10.143 27.847 1.00 90.62 189 ALA A O 1
ATOM 1412 N N . ALA A 1 190 ? -14.838 -12.223 26.988 1.00 92.69 190 ALA A N 1
ATOM 1413 C CA . ALA A 1 190 ? -14.805 -11.830 25.586 1.00 92.69 190 ALA A CA 1
ATOM 1414 C C . ALA A 1 190 ? -15.898 -12.548 24.783 1.00 92.69 190 ALA A C 1
ATOM 1416 O O . ALA A 1 190 ? -16.134 -13.740 24.977 1.00 92.69 190 ALA A O 1
ATOM 1417 N N . ALA A 1 191 ? -16.543 -11.825 23.868 1.00 93.94 191 ALA A N 1
ATOM 1418 C CA . ALA A 1 191 ? -17.479 -12.367 22.893 1.00 93.94 191 ALA A CA 1
ATOM 1419 C C . ALA A 1 191 ? -16.872 -12.307 21.490 1.00 93.94 191 ALA A C 1
ATOM 1421 O O . ALA A 1 191 ? -16.464 -11.237 21.035 1.00 93.94 191 ALA A O 1
ATOM 1422 N N . GLY A 1 192 ? -16.793 -13.450 20.809 1.00 93.69 192 GLY A N 1
ATOM 1423 C CA . GLY A 1 192 ? -16.174 -13.544 19.491 1.00 93.69 192 GLY A CA 1
ATOM 1424 C C . GLY A 1 192 ? -17.020 -12.899 18.393 1.00 93.69 192 GLY A C 1
ATOM 1425 O O . GLY A 1 192 ? -18.226 -13.106 18.322 1.00 93.69 192 GLY A O 1
ATOM 1426 N N . LEU A 1 193 ? -16.360 -12.169 17.498 1.00 93.06 193 LEU A N 1
ATOM 1427 C CA . LEU A 1 193 ? -16.870 -11.820 16.179 1.00 93.06 193 LEU A CA 1
ATOM 1428 C C . LEU A 1 193 ? -16.371 -12.878 15.190 1.00 93.06 193 LEU A C 1
ATOM 1430 O O . LEU A 1 193 ? -15.158 -13.026 14.990 1.00 93.06 193 LEU A O 1
ATOM 1434 N N . GLY A 1 194 ? -17.316 -13.603 14.588 1.00 89.69 194 GLY A N 1
ATOM 1435 C CA . GLY A 1 194 ? -17.039 -14.616 13.576 1.00 89.69 194 GLY A CA 1
ATOM 1436 C C . GLY A 1 194 ? -16.230 -14.084 12.398 1.00 89.69 194 GLY A C 1
ATOM 1437 O O . GLY A 1 194 ? -16.151 -12.881 12.146 1.00 89.69 194 GLY A O 1
ATOM 1438 N N . THR A 1 195 ? -15.585 -15.005 11.686 1.00 90.56 195 THR A N 1
ATOM 1439 C CA . THR A 1 195 ? -14.874 -14.645 10.459 1.00 90.56 195 THR A CA 1
ATOM 1440 C C . THR A 1 195 ? -15.888 -14.357 9.360 1.00 90.56 195 THR A C 1
ATOM 1442 O O . THR A 1 195 ? -16.733 -15.201 9.082 1.00 90.56 195 THR A O 1
ATOM 1445 N N . PHE A 1 196 ? -15.766 -13.198 8.723 1.00 90.12 196 PHE A N 1
ATOM 1446 C CA . PHE A 1 196 ? -16.502 -12.840 7.514 1.00 90.12 196 PHE A CA 1
ATOM 1447 C C . PHE A 1 196 ? -15.561 -12.170 6.505 1.00 90.12 196 PHE A C 1
ATOM 1449 O O . PHE A 1 196 ? -14.411 -11.830 6.816 1.00 90.12 196 PHE A O 1
ATOM 1456 N N . HIS A 1 197 ? -16.046 -12.002 5.284 1.00 91.75 197 HIS A N 1
ATOM 1457 C CA . HIS A 1 197 ? -15.289 -11.530 4.139 1.00 91.75 197 HIS A CA 1
ATOM 1458 C C . HIS A 1 197 ? -15.932 -10.274 3.564 1.00 91.75 197 HIS A C 1
ATOM 1460 O O . HIS A 1 197 ? -17.145 -10.198 3.410 1.00 91.75 197 HIS A O 1
ATOM 1466 N N . PHE A 1 198 ? -15.097 -9.300 3.222 1.00 88.88 198 PHE A N 1
ATOM 1467 C CA . PHE A 1 198 ? -15.476 -8.181 2.376 1.00 88.88 198 PHE A CA 1
ATOM 1468 C C . PHE A 1 198 ? -15.376 -8.641 0.928 1.00 88.88 198 PHE A C 1
ATOM 1470 O O . PHE A 1 198 ? -14.282 -8.985 0.483 1.00 88.88 198 PHE A O 1
ATOM 1477 N N . VAL A 1 199 ? -16.497 -8.681 0.215 1.00 88.31 199 VAL A N 1
ATOM 1478 C CA . VAL A 1 199 ? -16.597 -9.310 -1.107 1.00 88.31 199 VAL A CA 1
ATOM 1479 C C . VAL A 1 199 ? -16.911 -8.262 -2.166 1.00 88.31 199 VAL A C 1
ATOM 1481 O O . VAL A 1 199 ? -17.826 -7.453 -2.013 1.00 88.31 199 VAL A O 1
ATOM 1484 N N . PHE A 1 200 ? -16.128 -8.240 -3.242 1.00 83.44 200 PHE A N 1
ATOM 1485 C CA . PHE A 1 200 ? -16.391 -7.361 -4.371 1.00 83.44 200 PHE A CA 1
ATOM 1486 C C . PHE A 1 200 ? -17.694 -7.764 -5.071 1.00 83.44 200 PHE A C 1
ATOM 1488 O O . PHE A 1 200 ? -17.903 -8.955 -5.333 1.00 83.44 200 PHE A O 1
ATOM 1495 N N . PRO A 1 201 ? -18.547 -6.795 -5.448 1.00 83.12 201 PRO A N 1
ATOM 1496 C CA . PRO A 1 201 ? -19.678 -7.085 -6.317 1.00 83.12 201 PRO A CA 1
ATOM 1497 C C . PRO A 1 201 ? -19.154 -7.539 -7.679 1.00 83.12 201 PRO A C 1
ATOM 1499 O O . PRO A 1 201 ? -18.078 -7.109 -8.096 1.00 83.12 201 PRO A O 1
ATOM 1502 N N . GLU A 1 202 ? -19.921 -8.364 -8.391 1.00 75.88 202 GLU A N 1
ATOM 1503 C CA . GLU A 1 202 ? -19.522 -8.934 -9.689 1.00 75.88 202 GLU A CA 1
ATOM 1504 C C . GLU A 1 202 ? -19.001 -7.885 -10.680 1.00 75.88 202 GLU A C 1
ATOM 1506 O O . GLU A 1 202 ? -17.982 -8.093 -11.329 1.00 75.88 202 GLU A O 1
ATOM 1511 N N . THR A 1 203 ? -19.622 -6.705 -10.719 1.00 73.00 203 THR A N 1
ATOM 1512 C CA . THR A 1 203 ? -19.231 -5.587 -11.594 1.00 73.00 203 THR A CA 1
ATOM 1513 C C . THR A 1 203 ? -17.854 -4.989 -11.293 1.00 73.00 203 THR A C 1
ATOM 1515 O O . THR A 1 203 ? -17.292 -4.295 -12.135 1.00 73.00 203 THR A O 1
ATOM 1518 N N . GLN A 1 204 ? -17.319 -5.213 -10.091 1.00 67.69 204 GLN A N 1
ATOM 1519 C CA . GLN A 1 204 ? -15.992 -4.759 -9.663 1.00 67.69 204 GLN A CA 1
ATOM 1520 C C . GLN A 1 204 ? -14.962 -5.894 -9.654 1.00 67.69 204 GLN A C 1
ATOM 1522 O O . GLN A 1 204 ? -13.788 -5.649 -9.365 1.00 67.69 204 GLN A O 1
ATOM 1527 N N . ARG A 1 205 ? -15.380 -7.130 -9.956 1.00 71.12 205 ARG A N 1
ATOM 1528 C CA . ARG A 1 205 ? -14.467 -8.264 -10.103 1.00 71.12 205 ARG A CA 1
ATOM 1529 C C . ARG A 1 205 ? -13.744 -8.136 -11.436 1.00 71.12 205 ARG A C 1
ATOM 1531 O O . ARG A 1 205 ? -14.309 -7.714 -12.444 1.00 71.12 205 ARG A O 1
ATOM 1538 N N . VAL A 1 206 ? -12.465 -8.480 -11.436 1.00 54.19 206 VAL A N 1
ATOM 1539 C CA . VAL A 1 206 ? -11.679 -8.502 -12.668 1.00 54.19 206 VAL A CA 1
ATOM 1540 C C . VAL A 1 206 ? -12.151 -9.701 -13.487 1.00 54.19 206 VAL A C 1
ATOM 1542 O O . VAL A 1 206 ? -12.074 -10.844 -13.040 1.00 54.19 206 VAL A O 1
ATOM 1545 N N . GLN A 1 207 ? -12.689 -9.414 -14.670 1.00 46.75 207 GLN A N 1
ATOM 1546 C CA . GLN A 1 207 ? -13.117 -10.430 -15.626 1.00 46.75 207 GLN A CA 1
ATOM 1547 C C . GLN A 1 207 ? -11.892 -11.234 -16.093 1.00 46.75 207 GLN A C 1
ATOM 1549 O O . GLN A 1 207 ? -10.842 -10.630 -16.354 1.00 46.75 207 GLN A O 1
ATOM 1554 N N . PRO A 1 208 ? -11.992 -12.569 -16.220 1.00 41.62 208 PRO A N 1
ATOM 1555 C CA . PRO A 1 208 ? -10.966 -13.336 -16.909 1.00 41.62 208 PRO A CA 1
ATOM 1556 C C . PRO A 1 208 ? -10.826 -12.810 -18.343 1.00 41.62 208 PRO A C 1
ATOM 1558 O O . PRO A 1 208 ? -11.813 -12.483 -19.002 1.00 41.62 208 PRO A O 1
ATOM 1561 N N . PHE A 1 209 ? -9.587 -12.689 -18.815 1.00 34.16 209 PHE A N 1
ATOM 1562 C CA . PHE A 1 209 ? -9.310 -12.299 -20.193 1.00 34.16 209 PHE A CA 1
ATOM 1563 C C . PHE A 1 209 ? -9.843 -13.390 -21.130 1.00 34.16 209 PHE A C 1
ATOM 1565 O O . PHE A 1 209 ? -9.341 -14.511 -21.098 1.00 34.16 209 PHE A O 1
ATOM 1572 N N . ARG A 1 210 ? -10.846 -13.064 -21.950 1.00 33.56 210 ARG A N 1
ATOM 1573 C CA . ARG A 1 210 ? -11.184 -13.843 -23.145 1.00 33.56 210 ARG A CA 1
ATOM 1574 C C . ARG A 1 210 ? -10.410 -13.254 -24.315 1.00 33.56 210 ARG A C 1
ATOM 1576 O O . ARG A 1 210 ? -10.375 -12.035 -24.491 1.00 33.56 210 ARG A O 1
ATOM 1583 N N . THR A 1 211 ? -9.719 -14.102 -25.064 1.00 32.94 211 THR A N 1
ATOM 1584 C CA . THR A 1 211 ? -9.116 -13.717 -26.340 1.00 32.94 211 THR A CA 1
ATOM 1585 C C . THR A 1 211 ? -10.225 -13.271 -27.285 1.00 32.94 211 THR A C 1
ATOM 1587 O O . THR A 1 211 ? -11.270 -13.907 -27.341 1.00 32.94 211 THR A O 1
ATOM 1590 N N . ALA A 1 212 ? -9.990 -12.213 -28.063 1.00 42.25 212 ALA A N 1
ATOM 1591 C CA . ALA A 1 212 ? -10.920 -11.687 -29.072 1.00 42.25 212 ALA A CA 1
ATOM 1592 C C . ALA A 1 212 ? -11.218 -12.663 -30.242 1.00 42.25 212 ALA A C 1
ATOM 1594 O O . ALA A 1 212 ? -11.684 -12.242 -31.293 1.00 42.25 212 ALA A O 1
ATOM 1595 N N . GLU A 1 213 ? -10.918 -13.952 -30.072 1.00 38.97 213 GLU A N 1
ATOM 1596 C CA . GLU A 1 213 ? -11.306 -15.048 -30.962 1.00 38.97 213 GLU A CA 1
ATOM 1597 C C . GLU A 1 213 ? -12.582 -15.761 -30.466 1.00 38.97 213 GLU A C 1
ATOM 1599 O O . GLU A 1 213 ? -13.163 -16.518 -31.231 1.00 38.97 213 GLU A O 1
ATOM 1604 N N . ASP A 1 214 ? -13.061 -15.475 -29.244 1.00 41.62 214 ASP A N 1
ATOM 1605 C CA . ASP A 1 214 ? -14.295 -16.061 -28.683 1.00 41.62 214 ASP A CA 1
ATOM 1606 C C . ASP A 1 214 ? -15.560 -15.204 -28.929 1.00 41.62 214 ASP A C 1
ATOM 1608 O O . ASP A 1 214 ? -16.657 -15.639 -28.594 1.00 41.62 214 ASP A O 1
ATOM 1612 N N . ASP A 1 215 ? -15.424 -14.002 -29.509 1.00 40.50 215 ASP A N 1
ATOM 1613 C CA . ASP A 1 215 ? -16.548 -13.100 -29.849 1.00 40.50 215 ASP A CA 1
ATOM 1614 C C . ASP A 1 215 ? -16.916 -13.151 -31.350 1.00 40.50 215 ASP A C 1
ATOM 1616 O O . ASP A 1 215 ? -17.662 -12.312 -31.852 1.00 40.50 215 ASP A O 1
ATOM 1620 N N . ALA A 1 216 ? -16.375 -14.120 -32.091 1.00 41.97 216 ALA A N 1
ATOM 1621 C CA . ALA A 1 216 ? -16.723 -14.371 -33.485 1.00 41.97 216 ALA A CA 1
ATOM 1622 C C . ALA A 1 216 ? -17.537 -15.661 -33.578 1.00 41.97 216 ALA A C 1
ATOM 1624 O O . ALA A 1 216 ? -17.006 -16.656 -34.042 1.00 41.97 216 ALA A O 1
ATOM 1625 N N . ASP A 1 217 ? -18.759 -15.647 -33.042 1.00 43.09 217 ASP A N 1
ATOM 1626 C CA . ASP A 1 217 ? -19.884 -16.524 -33.405 1.00 43.09 217 ASP A CA 1
ATOM 1627 C C . ASP A 1 217 ? -21.045 -16.241 -32.427 1.00 43.09 217 ASP A C 1
ATOM 1629 O O . ASP A 1 217 ? -21.276 -17.002 -31.493 1.00 43.09 217 ASP A O 1
ATOM 1633 N N . ASP A 1 218 ? -21.725 -15.101 -32.577 1.00 41.50 218 ASP A N 1
ATOM 1634 C CA . ASP A 1 218 ? -23.195 -15.070 -32.508 1.00 41.50 218 ASP A CA 1
ATOM 1635 C C . ASP A 1 218 ? -23.739 -13.688 -32.918 1.00 41.50 218 ASP A C 1
ATOM 1637 O O . ASP A 1 218 ? -23.362 -12.646 -32.378 1.00 41.50 218 ASP A O 1
ATOM 1641 N N . ASP A 1 219 ? -24.668 -13.767 -33.870 1.00 36.84 219 ASP A N 1
ATOM 1642 C CA . ASP A 1 219 ? -25.693 -12.804 -34.273 1.00 36.84 219 ASP A CA 1
ATOM 1643 C C . ASP A 1 219 ? -25.297 -11.635 -35.199 1.00 36.84 219 ASP A C 1
ATOM 1645 O O . ASP A 1 219 ? -25.155 -10.472 -34.816 1.00 36.84 219 ASP A O 1
ATOM 1649 N N . ASP A 1 220 ? -25.248 -11.984 -36.493 1.00 39.16 220 ASP A N 1
ATOM 1650 C CA . ASP A 1 220 ? -25.834 -11.179 -37.570 1.00 39.16 220 ASP A CA 1
ATOM 1651 C C . ASP A 1 220 ? -27.285 -10.789 -37.212 1.00 39.16 220 ASP A C 1
ATOM 1653 O O . ASP A 1 220 ? -28.094 -11.673 -36.950 1.00 39.16 220 ASP A O 1
ATOM 1657 N N . GLU A 1 221 ? -27.623 -9.495 -37.252 1.00 38.59 221 GLU A N 1
ATOM 1658 C CA . GLU A 1 221 ? -28.881 -8.966 -37.821 1.00 38.59 221 GLU A CA 1
ATOM 1659 C C . GLU A 1 221 ? -28.863 -7.417 -37.810 1.00 38.59 221 GLU A C 1
ATOM 1661 O O . GLU A 1 221 ? -28.994 -6.763 -36.777 1.00 38.59 221 GLU A O 1
ATOM 1666 N N . ASP A 1 222 ? -28.585 -6.868 -38.996 1.00 33.62 222 ASP A N 1
ATOM 1667 C CA . ASP A 1 222 ? -29.174 -5.698 -39.671 1.00 33.62 222 ASP A CA 1
ATOM 1668 C C . ASP A 1 222 ? -29.816 -4.549 -38.847 1.00 33.62 222 ASP A C 1
ATOM 1670 O O . ASP A 1 222 ? -30.796 -4.729 -38.132 1.00 33.62 222 ASP A O 1
ATOM 1674 N N . GLU A 1 223 ? -29.341 -3.312 -39.058 1.00 35.56 223 GLU A N 1
ATOM 1675 C CA . GLU A 1 223 ? -30.033 -2.259 -39.848 1.00 35.56 223 GLU A CA 1
ATOM 1676 C C . GLU A 1 223 ? -29.433 -0.848 -39.590 1.00 35.56 223 GLU A C 1
ATOM 1678 O O . GLU A 1 223 ? -29.473 -0.305 -38.489 1.00 35.56 223 GLU A O 1
ATOM 1683 N N . GLU A 1 224 ? -28.833 -0.314 -40.660 1.00 33.56 224 GLU A N 1
ATOM 1684 C CA . GLU A 1 224 ? -28.931 1.038 -41.256 1.00 33.56 224 GLU A CA 1
ATOM 1685 C C . GLU A 1 224 ? -28.891 2.349 -40.417 1.00 33.56 224 GLU A C 1
ATOM 1687 O O . GLU A 1 224 ? -29.755 2.655 -39.602 1.00 33.56 224 GLU A O 1
ATOM 1692 N N . ASP A 1 225 ? -27.897 3.170 -40.806 1.00 29.55 225 ASP A N 1
ATOM 1693 C CA . ASP A 1 225 ? -27.913 4.615 -41.117 1.00 29.55 225 ASP A CA 1
ATOM 1694 C C . ASP A 1 225 ? -28.214 5.682 -40.034 1.00 29.55 225 ASP A C 1
ATOM 1696 O O . ASP A 1 225 ? -29.301 5.787 -39.482 1.00 29.55 225 ASP A O 1
ATOM 1700 N N . GLU A 1 226 ? -27.259 6.600 -39.813 1.00 33.25 226 GLU A N 1
ATOM 1701 C CA . GLU A 1 226 ? -27.271 7.949 -40.426 1.00 33.25 226 GLU A CA 1
ATOM 1702 C C . GLU A 1 226 ? -26.124 8.846 -39.900 1.00 33.25 226 GLU A C 1
ATOM 1704 O O . GLU A 1 226 ? -25.731 8.823 -38.730 1.00 33.25 226 GLU A O 1
ATOM 1709 N N . ASP A 1 227 ? -25.584 9.638 -40.828 1.00 31.12 227 ASP A N 1
ATOM 1710 C CA . ASP A 1 227 ? -24.521 10.635 -40.696 1.00 31.12 227 ASP A CA 1
ATOM 1711 C C . ASP A 1 227 ? -24.806 11.761 -39.676 1.00 31.12 227 ASP A C 1
ATOM 1713 O O . ASP A 1 227 ? -25.940 12.198 -39.501 1.00 31.12 227 ASP A O 1
ATOM 1717 N N . ASP A 1 228 ? -23.744 12.320 -39.081 1.00 29.48 228 ASP A N 1
ATOM 1718 C CA . ASP A 1 228 ? -23.303 13.718 -39.288 1.00 29.48 228 ASP A CA 1
ATOM 1719 C C . ASP A 1 228 ? -22.461 14.234 -38.096 1.00 29.48 228 ASP A C 1
ATOM 1721 O O . ASP A 1 228 ? -22.790 14.097 -36.916 1.00 29.48 228 ASP A O 1
ATOM 1725 N N . ALA A 1 229 ? -21.345 14.876 -38.421 1.00 28.31 229 ALA A N 1
ATOM 1726 C CA . ALA A 1 229 ? -20.519 15.680 -37.524 1.00 28.31 229 ALA A CA 1
ATOM 1727 C C . ALA A 1 229 ? -20.361 17.039 -38.218 1.00 28.31 229 ALA A C 1
ATOM 1729 O O . ALA A 1 229 ? -20.112 17.030 -39.425 1.00 28.31 229 ALA A O 1
ATOM 1730 N N . PRO A 1 230 ? -20.341 18.206 -37.527 1.00 40.56 230 PRO A N 1
ATOM 1731 C CA . PRO A 1 230 ? -19.200 18.505 -36.649 1.00 40.56 230 PRO A CA 1
ATOM 1732 C C . PRO A 1 230 ? -19.405 19.580 -35.538 1.00 40.56 230 PRO A C 1
ATOM 1734 O O . PRO A 1 230 ? -20.406 20.281 -35.456 1.00 40.56 230 PRO A O 1
ATOM 1737 N N . ALA A 1 231 ? -18.315 19.792 -34.780 1.00 25.05 231 ALA A N 1
ATOM 1738 C CA . ALA A 1 231 ? -17.834 21.063 -34.198 1.00 25.05 231 ALA A CA 1
ATOM 1739 C C . ALA A 1 231 ? -18.088 21.414 -32.703 1.00 25.05 231 ALA A C 1
ATOM 1741 O O . ALA A 1 231 ? -19.112 21.951 -32.312 1.00 25.05 231 ALA A O 1
ATOM 1742 N N . ALA A 1 232 ? -16.988 21.296 -31.941 1.00 24.73 232 ALA A N 1
ATOM 1743 C CA . ALA A 1 232 ? -16.296 22.340 -31.157 1.00 24.73 232 ALA A CA 1
ATOM 1744 C C . ALA A 1 232 ? -16.910 23.001 -29.888 1.00 24.73 232 ALA A C 1
ATOM 1746 O O . ALA A 1 232 ? -17.964 23.623 -29.924 1.00 24.73 232 ALA A O 1
ATOM 1747 N N . ARG A 1 233 ? -16.016 23.112 -28.872 1.00 24.22 233 ARG A N 1
ATOM 1748 C CA . ARG A 1 233 ? -16.005 23.980 -27.654 1.00 24.22 233 ARG A CA 1
ATOM 1749 C C . ARG A 1 233 ? -16.839 23.417 -26.484 1.00 24.22 233 ARG A C 1
ATOM 1751 O O . ARG A 1 233 ? -17.903 22.881 -26.709 1.00 24.22 233 ARG A O 1
ATOM 1758 N N . SER A 1 234 ? -16.451 23.452 -25.206 1.00 24.59 234 SER A N 1
ATOM 1759 C CA . SER A 1 234 ? -15.508 24.275 -24.430 1.00 24.59 234 SER A CA 1
ATOM 1760 C C . SER A 1 234 ? -15.270 23.643 -23.043 1.00 24.59 234 SER A C 1
ATOM 1762 O O . SER A 1 234 ? -16.188 23.061 -22.472 1.00 24.59 234 SER A O 1
ATOM 1764 N N . ALA A 1 235 ? -14.079 23.842 -22.467 1.00 28.52 235 ALA A N 1
ATOM 1765 C CA . ALA A 1 235 ? -13.800 23.649 -21.036 1.00 28.52 235 ALA A CA 1
ATOM 1766 C C . ALA A 1 235 ? -14.535 24.684 -20.147 1.00 28.52 235 ALA A C 1
ATOM 1768 O O . ALA A 1 235 ? -14.878 25.766 -20.632 1.00 28.52 235 ALA A O 1
ATOM 1769 N N . PRO A 1 236 ? -14.730 24.387 -18.848 1.00 29.27 236 PRO A N 1
ATOM 1770 C CA . PRO A 1 236 ? -13.971 25.081 -17.786 1.00 29.27 236 PRO A CA 1
ATOM 1771 C C . PRO A 1 236 ? -13.452 24.085 -16.717 1.00 29.27 236 PRO A C 1
ATOM 1773 O O . PRO A 1 236 ? -14.080 23.073 -16.441 1.00 29.27 236 PRO A O 1
ATOM 1776 N N . ALA A 1 237 ? -12.209 24.165 -16.231 1.00 23.95 237 ALA A N 1
ATOM 1777 C CA . ALA A 1 237 ? -11.627 25.113 -15.266 1.00 23.95 237 ALA A CA 1
ATOM 1778 C C . ALA A 1 237 ? -12.159 24.988 -13.814 1.00 23.95 237 ALA A C 1
ATOM 1780 O O . ALA A 1 237 ? -13.153 25.593 -13.441 1.00 23.95 237 ALA A O 1
ATOM 1781 N N . ALA A 1 238 ? -11.413 24.194 -13.034 1.00 25.19 238 ALA A N 1
ATOM 1782 C CA . ALA A 1 238 ? -10.970 24.364 -11.643 1.00 25.19 238 ALA A CA 1
ATOM 1783 C C . ALA A 1 238 ? -11.850 25.092 -10.601 1.00 25.19 238 ALA A C 1
ATOM 1785 O O . ALA A 1 238 ? -12.084 26.294 -10.681 1.00 25.19 238 ALA A O 1
ATOM 1786 N N . ALA A 1 239 ? -12.082 24.400 -9.478 1.00 26.03 239 ALA A N 1
ATOM 1787 C CA . ALA A 1 239 ? -12.137 25.018 -8.155 1.00 26.03 239 ALA A CA 1
ATOM 1788 C C . ALA A 1 239 ? -11.323 24.179 -7.154 1.00 26.03 239 ALA A C 1
ATOM 1790 O O . ALA A 1 239 ? -11.483 22.964 -7.048 1.00 26.03 239 ALA A O 1
ATOM 1791 N N . ALA A 1 240 ? -10.400 24.853 -6.472 1.00 26.64 240 ALA A N 1
ATOM 1792 C CA . ALA A 1 240 ? -9.463 24.309 -5.503 1.00 26.64 240 ALA A CA 1
ATOM 1793 C C . ALA A 1 240 ? -10.123 24.038 -4.140 1.00 26.64 240 ALA A C 1
ATOM 1795 O O . ALA A 1 240 ? -10.971 24.805 -3.692 1.00 26.64 240 ALA A O 1
ATOM 1796 N N . SER A 1 241 ? -9.651 23.008 -3.435 1.00 28.39 241 SER A N 1
ATOM 1797 C CA . SER A 1 241 ? -9.745 22.920 -1.975 1.00 28.39 241 SER A CA 1
ATOM 1798 C C . SER A 1 241 ? -8.589 22.075 -1.434 1.00 28.39 241 SER A C 1
ATOM 1800 O O . SER A 1 241 ? -8.240 21.025 -1.970 1.00 28.39 241 SER A O 1
ATOM 1802 N N . SER A 1 242 ? -7.936 22.605 -0.410 1.00 26.31 242 SER A N 1
ATOM 1803 C CA . SER A 1 242 ? -6.597 22.282 0.071 1.00 26.31 242 SER A CA 1
ATOM 1804 C C . SER A 1 242 ? -6.606 21.536 1.415 1.00 26.31 242 SER A C 1
ATOM 1806 O O . SER A 1 242 ? -7.091 22.119 2.375 1.00 26.31 242 SER A O 1
ATOM 1808 N N . ARG A 1 243 ? -5.949 20.352 1.459 1.00 31.48 243 ARG A N 1
ATOM 1809 C CA . ARG A 1 243 ? -5.136 19.703 2.545 1.00 31.48 243 ARG A CA 1
ATOM 1810 C C . ARG A 1 243 ? -5.726 19.562 3.987 1.00 31.48 243 ARG A C 1
ATOM 1812 O O . ARG A 1 243 ? -6.580 20.348 4.357 1.00 31.48 243 ARG A O 1
ATOM 1819 N N . PRO A 1 244 ? -5.248 18.621 4.853 1.00 36.81 244 PRO A N 1
ATOM 1820 C CA . PRO A 1 244 ? -3.857 18.179 5.022 1.00 36.81 244 PRO A CA 1
ATOM 1821 C C . PRO A 1 244 ? -3.594 16.656 5.082 1.00 36.81 244 PRO A C 1
ATOM 1823 O O . PRO A 1 244 ? -4.462 15.809 4.934 1.00 36.81 244 PRO A O 1
ATOM 1826 N N . THR A 1 245 ? -2.298 16.381 5.210 1.00 30.72 245 THR A N 1
ATOM 1827 C CA . THR A 1 245 ? -1.491 15.160 5.107 1.00 30.72 245 THR A CA 1
ATOM 1828 C C . THR A 1 245 ? -1.552 14.204 6.298 1.00 30.72 245 THR A C 1
ATOM 1830 O O . THR A 1 245 ? -1.477 14.658 7.436 1.00 30.72 245 THR A O 1
ATOM 1833 N N . ALA A 1 246 ? -1.453 12.900 6.023 1.00 29.20 246 ALA A N 1
ATOM 1834 C CA . ALA A 1 246 ? -0.862 11.910 6.926 1.00 29.20 246 ALA A CA 1
ATOM 1835 C C . ALA A 1 246 ? 0.236 11.145 6.158 1.00 29.20 246 ALA A C 1
ATOM 1837 O O . ALA A 1 246 ? -0.013 10.655 5.057 1.00 29.20 246 ALA A O 1
ATOM 1838 N N . GLY A 1 247 ? 1.465 11.146 6.684 1.00 27.12 247 GLY A N 1
ATOM 1839 C CA . GLY A 1 247 ? 2.624 10.467 6.091 1.00 27.12 247 GLY A CA 1
ATOM 1840 C C . GLY A 1 247 ? 2.626 8.953 6.351 1.00 27.12 247 GLY A C 1
ATOM 1841 O O . GLY A 1 247 ? 1.901 8.494 7.235 1.00 27.12 247 GLY A O 1
ATOM 1842 N N . PRO A 1 248 ? 3.422 8.166 5.605 1.00 37.19 248 PRO A N 1
ATOM 1843 C CA . PRO A 1 248 ? 3.516 6.727 5.818 1.00 37.19 248 PRO A CA 1
ATOM 1844 C C . PRO A 1 248 ? 4.465 6.407 6.984 1.00 37.19 248 PRO A C 1
ATOM 1846 O O . PRO A 1 248 ? 5.547 6.981 7.095 1.00 37.19 248 PRO A O 1
ATOM 1849 N N . ALA A 1 249 ? 4.069 5.474 7.851 1.00 28.69 249 ALA A N 1
ATOM 1850 C CA . ALA A 1 249 ? 4.962 4.884 8.843 1.00 28.69 249 ALA A CA 1
ATOM 1851 C C . ALA A 1 249 ? 5.987 3.986 8.124 1.00 28.69 249 ALA A C 1
ATOM 1853 O O . ALA A 1 249 ? 5.616 3.046 7.422 1.00 28.69 249 ALA A O 1
ATOM 1854 N N . SER A 1 250 ? 7.267 4.338 8.262 1.00 34.31 250 SER A N 1
ATOM 1855 C CA . SER A 1 250 ? 8.407 3.754 7.553 1.00 34.31 250 SER A CA 1
ATOM 1856 C C . SER A 1 250 ? 8.905 2.460 8.210 1.00 34.31 250 SER A C 1
ATOM 1858 O O . SER A 1 250 ? 8.995 2.356 9.434 1.00 34.31 250 SER A O 1
ATOM 1860 N N . SER A 1 251 ? 9.267 1.485 7.375 1.00 38.06 251 SER A N 1
ATOM 1861 C CA . SER A 1 251 ? 10.256 0.458 7.701 1.00 38.06 251 SER A CA 1
ATOM 1862 C C . SER A 1 251 ? 11.610 0.993 7.230 1.00 38.06 251 SER A C 1
ATOM 1864 O O . SER A 1 251 ? 11.822 1.121 6.025 1.00 38.06 251 SER A O 1
ATOM 1866 N N . THR A 1 252 ? 12.498 1.343 8.166 1.00 54.97 252 THR A N 1
ATOM 1867 C CA . THR A 1 252 ? 13.781 1.994 7.870 1.00 54.97 252 THR A CA 1
ATOM 1868 C C . THR A 1 252 ? 14.932 0.989 7.836 1.00 54.97 252 THR A C 1
ATOM 1870 O O . THR A 1 252 ? 15.348 0.448 8.862 1.00 54.97 252 THR A O 1
ATOM 1873 N N . LEU A 1 253 ? 15.486 0.753 6.645 1.00 65.88 253 LEU A N 1
ATOM 1874 C CA . LEU A 1 253 ? 16.818 0.151 6.506 1.00 65.88 253 LEU A CA 1
ATOM 1875 C C . LEU A 1 253 ? 17.890 1.198 6.842 1.00 65.88 253 LEU A C 1
ATOM 1877 O O . LEU A 1 253 ? 17.614 2.386 6.682 1.00 65.88 253 LEU A O 1
ATOM 1881 N N . PRO A 1 254 ? 19.105 0.815 7.271 1.00 79.12 254 PRO A N 1
ATOM 1882 C CA . PRO A 1 254 ? 20.189 1.776 7.460 1.00 79.12 254 PRO A CA 1
ATOM 1883 C C . PRO A 1 254 ? 20.548 2.476 6.140 1.00 79.12 254 PRO A C 1
ATOM 1885 O O . PRO A 1 254 ? 20.598 1.848 5.080 1.00 79.12 254 PRO A O 1
ATOM 1888 N N . GLY A 1 255 ? 20.776 3.786 6.213 1.00 82.12 255 GLY A N 1
ATOM 1889 C CA . GLY A 1 255 ? 21.162 4.615 5.080 1.00 82.12 255 GLY A CA 1
ATOM 1890 C C . GLY A 1 255 ? 22.633 4.446 4.707 1.00 82.12 255 GLY A C 1
ATOM 1891 O O . GLY A 1 255 ? 23.480 4.149 5.550 1.00 82.12 255 GLY A O 1
ATOM 1892 N N . ASP A 1 256 ? 22.945 4.667 3.433 1.00 89.50 256 ASP A N 1
ATOM 1893 C CA . ASP A 1 256 ? 24.323 4.740 2.968 1.00 89.50 256 ASP A CA 1
ATOM 1894 C C . ASP A 1 256 ? 24.958 6.091 3.384 1.00 89.50 256 ASP A C 1
ATOM 1896 O O . ASP A 1 256 ? 24.304 7.136 3.257 1.00 89.50 256 ASP A O 1
ATOM 1900 N N . PRO A 1 257 ? 26.215 6.106 3.886 1.00 91.31 257 PRO A N 1
ATOM 1901 C CA . PRO A 1 257 ? 26.826 7.304 4.475 1.00 91.31 257 PRO A CA 1
ATOM 1902 C C . PRO A 1 257 ? 26.990 8.494 3.522 1.00 91.31 257 PRO A C 1
ATOM 1904 O O . PRO A 1 257 ? 26.989 9.640 3.974 1.00 91.31 257 PRO A O 1
ATOM 1907 N N . ASP A 1 258 ? 27.156 8.229 2.225 1.00 91.38 258 ASP A N 1
ATOM 1908 C CA . ASP A 1 258 ? 27.285 9.235 1.167 1.00 91.38 258 ASP A CA 1
ATOM 1909 C C . ASP A 1 258 ? 26.018 10.094 1.070 1.00 91.38 258 ASP A C 1
ATOM 1911 O O . ASP A 1 258 ? 26.081 11.321 1.142 1.00 91.38 258 ASP A O 1
ATOM 1915 N N . MET A 1 259 ? 24.858 9.444 1.005 1.00 92.50 259 MET A N 1
ATOM 1916 C CA . MET A 1 259 ? 23.546 10.081 0.954 1.00 92.50 259 MET A CA 1
ATOM 1917 C C . MET A 1 259 ? 23.199 10.769 2.280 1.00 92.50 259 MET A C 1
ATOM 1919 O O . MET A 1 259 ? 22.642 11.864 2.264 1.00 92.50 259 MET A O 1
ATOM 1923 N N . THR A 1 260 ? 23.574 10.194 3.429 1.00 91.81 260 THR A N 1
ATOM 1924 C CA . THR A 1 260 ? 23.353 10.827 4.743 1.00 91.81 260 THR A CA 1
ATOM 1925 C C . THR A 1 260 ? 24.157 12.123 4.903 1.00 91.81 260 THR A C 1
ATOM 1927 O O . THR A 1 260 ? 23.676 13.080 5.502 1.00 91.81 260 THR A O 1
ATOM 1930 N N . ARG A 1 261 ? 25.379 12.191 4.359 1.00 90.62 261 ARG A N 1
ATOM 1931 C CA . ARG A 1 261 ? 26.249 13.381 4.463 1.00 90.62 261 ARG A CA 1
ATOM 1932 C C . ARG A 1 261 ? 26.122 14.361 3.296 1.00 90.62 261 ARG A C 1
ATOM 1934 O O . ARG A 1 261 ? 26.674 15.463 3.378 1.00 90.62 261 ARG A O 1
ATOM 1941 N N . GLY A 1 262 ? 25.423 13.972 2.230 1.00 87.25 262 GLY A N 1
ATOM 1942 C CA . GLY A 1 262 ? 25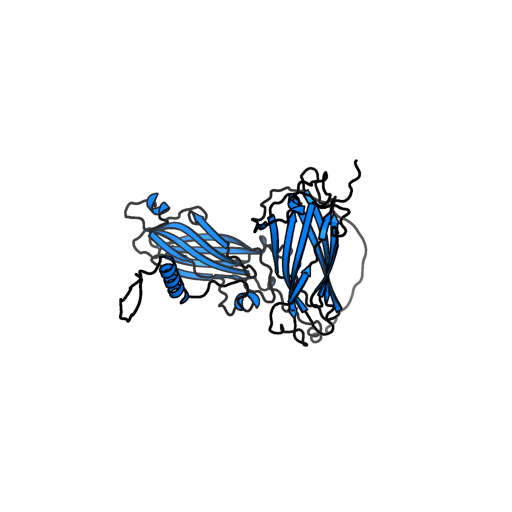.365 14.725 0.978 1.00 87.25 262 GLY A CA 1
ATOM 1943 C C . GLY A 1 262 ? 26.682 14.696 0.196 1.00 87.25 262 GLY A C 1
ATOM 1944 O O . GLY A 1 262 ? 26.915 15.567 -0.634 1.00 87.25 262 GLY A O 1
ATOM 1945 N N . ASP A 1 263 ? 27.544 13.705 0.439 1.00 89.25 263 ASP A N 1
ATOM 1946 C CA . ASP A 1 263 ? 28.874 13.575 -0.174 1.00 89.25 263 ASP A CA 1
ATOM 1947 C C . ASP A 1 263 ? 28.807 12.928 -1.581 1.00 89.25 263 ASP A C 1
ATOM 1949 O O . ASP A 1 263 ? 29.733 12.242 -2.017 1.00 89.25 263 ASP A O 1
ATOM 1953 N N . VAL A 1 264 ? 27.704 13.142 -2.306 1.00 87.94 264 VAL A N 1
ATOM 1954 C CA . VAL A 1 264 ? 27.449 12.592 -3.646 1.00 87.94 264 VAL A CA 1
ATOM 1955 C C . VAL A 1 264 ? 27.833 13.626 -4.699 1.00 87.94 264 VAL A C 1
ATOM 1957 O O . VAL A 1 264 ? 27.125 14.611 -4.913 1.00 87.94 264 VAL A O 1
ATOM 1960 N N . ARG A 1 265 ? 28.978 13.430 -5.359 1.00 82.94 265 ARG A N 1
ATOM 1961 C CA . ARG A 1 265 ? 29.524 14.409 -6.311 1.00 82.94 265 ARG A CA 1
ATOM 1962 C C . ARG A 1 265 ? 28.838 14.294 -7.678 1.00 82.94 265 ARG A C 1
ATOM 1964 O O . ARG A 1 265 ? 28.865 13.212 -8.248 1.00 82.94 265 ARG A O 1
ATOM 1971 N N . PRO A 1 266 ? 28.339 15.391 -8.276 1.00 76.19 266 PRO A N 1
ATOM 1972 C CA . PRO A 1 266 ? 27.738 15.361 -9.619 1.00 76.19 266 PRO A CA 1
ATOM 1973 C C . PRO A 1 266 ? 28.678 14.884 -10.724 1.00 76.19 266 PRO A C 1
ATOM 1975 O O . PRO A 1 266 ? 28.232 14.389 -11.749 1.00 76.19 266 PRO A O 1
ATOM 1978 N N . SER A 1 267 ? 29.984 15.076 -10.531 1.00 77.44 267 SER A N 1
ATOM 1979 C CA . SER A 1 267 ? 31.021 14.637 -11.462 1.00 77.44 267 SER A CA 1
ATOM 1980 C C . SER A 1 267 ? 31.370 13.154 -11.333 1.00 77.44 267 SER A C 1
ATOM 1982 O O . SER A 1 267 ? 32.191 12.661 -12.106 1.00 77.44 267 SER A O 1
ATOM 1984 N N . ASP A 1 268 ? 30.796 12.448 -10.355 1.00 83.38 268 ASP A N 1
ATOM 1985 C CA . ASP A 1 268 ? 30.967 11.010 -10.225 1.00 83.38 268 ASP A CA 1
ATOM 1986 C C . ASP A 1 268 ? 30.178 10.303 -11.341 1.00 83.38 268 ASP A C 1
ATOM 1988 O O . ASP A 1 268 ? 28.969 10.511 -11.457 1.00 83.38 268 ASP A O 1
ATOM 1992 N N . PRO A 1 269 ? 30.820 9.449 -12.159 1.00 79.44 269 PRO A N 1
ATOM 1993 C CA . PRO A 1 269 ? 30.147 8.734 -13.243 1.00 79.44 269 PRO A CA 1
ATOM 1994 C C . PRO A 1 269 ? 29.029 7.789 -12.770 1.00 79.44 269 PRO A C 1
ATOM 1996 O O . PRO A 1 269 ? 28.231 7.343 -13.590 1.00 79.44 269 PRO A O 1
ATOM 1999 N N . SER A 1 270 ? 28.956 7.465 -11.474 1.00 80.56 270 SER A N 1
ATOM 2000 C CA . SER A 1 270 ? 27.864 6.680 -10.887 1.00 80.56 270 SER A CA 1
ATOM 2001 C C . SER A 1 270 ? 26.592 7.492 -10.614 1.00 80.56 270 SER A C 1
ATOM 2003 O O . SER A 1 270 ? 25.531 6.906 -10.379 1.00 80.56 270 SER A O 1
ATOM 2005 N N . VAL A 1 271 ? 26.666 8.827 -10.662 1.00 89.38 271 VAL A N 1
ATOM 2006 C CA . VAL A 1 271 ? 25.512 9.714 -10.497 1.00 89.38 271 VAL A CA 1
ATOM 2007 C C . VAL A 1 271 ? 24.831 9.903 -11.846 1.00 89.38 271 VAL A C 1
ATOM 2009 O O . VAL A 1 271 ? 25.332 10.575 -12.741 1.00 89.38 271 VAL A O 1
ATOM 2012 N N . SER A 1 272 ? 23.657 9.300 -11.984 1.00 93.31 272 SER A N 1
ATOM 2013 C CA . SER A 1 272 ? 22.821 9.409 -13.176 1.00 93.31 272 SER A CA 1
ATOM 2014 C C . SER A 1 272 ? 21.349 9.501 -12.798 1.00 93.31 272 SER A C 1
ATOM 2016 O O . SER A 1 272 ? 20.921 8.887 -11.819 1.00 93.31 272 SER A O 1
ATOM 2018 N N . ASP A 1 273 ? 20.584 10.254 -13.586 1.00 94.06 273 ASP A N 1
ATOM 2019 C CA . ASP A 1 273 ? 19.121 10.354 -13.552 1.00 94.06 273 ASP A CA 1
ATOM 2020 C C . ASP A 1 273 ? 18.423 9.212 -14.316 1.00 94.06 273 ASP A C 1
ATOM 2022 O O . ASP A 1 273 ? 17.191 9.178 -14.408 1.00 94.06 273 ASP A O 1
ATOM 2026 N N . SER A 1 274 ? 19.206 8.267 -14.842 1.00 96.31 274 SER A N 1
ATOM 2027 C CA . SER A 1 274 ? 18.756 7.091 -15.576 1.00 96.31 274 SER A CA 1
ATOM 2028 C C . SER A 1 274 ? 19.533 5.837 -15.170 1.00 96.31 274 SER A C 1
ATOM 2030 O O . SER A 1 274 ? 20.597 5.908 -14.556 1.00 96.31 274 SER A O 1
ATOM 2032 N N . SER A 1 275 ? 18.992 4.667 -15.501 1.00 97.44 275 SER A N 1
ATOM 2033 C CA . SER A 1 275 ? 19.723 3.401 -15.427 1.00 97.44 275 SER A CA 1
ATOM 2034 C C . SER A 1 275 ? 19.262 2.440 -16.523 1.00 97.44 275 SER A C 1
ATOM 2036 O O . SER A 1 275 ? 18.128 2.514 -16.998 1.00 97.44 275 SER A O 1
ATOM 2038 N N . ASP A 1 276 ? 20.157 1.547 -16.943 1.00 97.94 276 ASP A N 1
ATOM 2039 C CA . ASP A 1 276 ? 19.893 0.453 -17.881 1.00 97.94 276 ASP A CA 1
ATOM 2040 C C . ASP A 1 276 ? 20.541 -0.805 -17.305 1.00 97.94 276 ASP A C 1
ATOM 2042 O O . ASP A 1 276 ? 21.755 -0.859 -17.103 1.00 97.94 276 ASP A O 1
ATOM 2046 N N . THR A 1 277 ? 19.731 -1.789 -16.927 1.00 97.94 277 THR A N 1
ATOM 2047 C CA . THR A 1 277 ? 20.209 -3.000 -16.258 1.00 97.94 277 THR A CA 1
ATOM 2048 C C . THR A 1 277 ? 19.563 -4.229 -16.869 1.00 97.94 277 THR A C 1
ATOM 2050 O O . THR A 1 277 ? 18.344 -4.360 -16.867 1.00 97.94 277 THR A O 1
ATOM 2053 N N . LEU A 1 278 ? 20.391 -5.147 -17.367 1.00 97.69 278 LEU A N 1
ATOM 2054 C CA . LEU A 1 278 ? 19.980 -6.478 -17.806 1.00 97.69 278 LEU A CA 1
ATOM 2055 C C . LEU A 1 278 ? 20.261 -7.479 -16.681 1.00 97.69 278 LEU A C 1
ATOM 2057 O O . LEU A 1 278 ? 21.375 -7.546 -16.162 1.00 97.69 278 LEU A O 1
ATOM 2061 N N . THR A 1 279 ? 19.256 -8.248 -16.276 1.00 96.56 279 THR A N 1
ATOM 2062 C CA . THR A 1 279 ? 19.391 -9.322 -15.280 1.00 96.56 279 THR A CA 1
ATOM 2063 C C . THR A 1 279 ? 18.501 -10.483 -15.696 1.00 96.56 279 THR A C 1
ATOM 2065 O O . THR A 1 279 ? 17.334 -10.269 -16.004 1.00 96.56 279 TH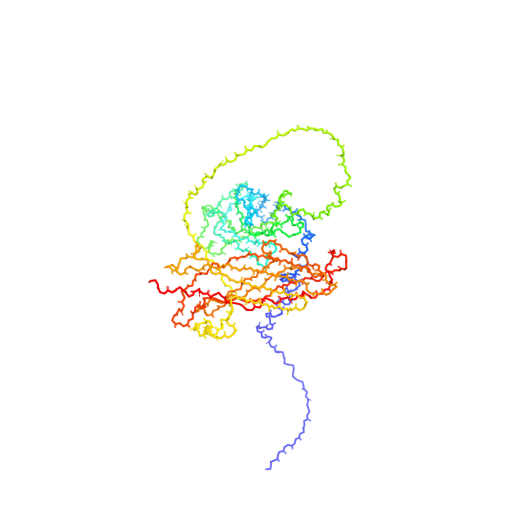R A O 1
ATOM 2068 N N . ASP A 1 280 ? 19.063 -11.690 -15.760 1.00 91.00 280 ASP A N 1
ATOM 2069 C CA . ASP A 1 280 ? 18.354 -12.938 -16.086 1.00 91.00 280 ASP A CA 1
ATOM 2070 C C . ASP A 1 280 ? 17.486 -12.884 -17.357 1.00 91.00 280 ASP A C 1
ATOM 2072 O O . ASP A 1 280 ? 16.441 -13.521 -17.466 1.00 91.00 280 ASP A O 1
ATOM 2076 N N . GLY A 1 281 ? 17.944 -12.130 -18.362 1.00 94.19 281 GLY A N 1
ATOM 2077 C CA . GLY A 1 281 ? 17.234 -11.962 -19.632 1.00 94.19 281 GLY A CA 1
ATOM 2078 C C . GLY A 1 281 ? 16.136 -10.898 -19.608 1.00 94.19 281 GLY A C 1
ATOM 2079 O O . GLY A 1 281 ? 15.467 -10.720 -20.614 1.00 94.19 281 GLY A O 1
ATOM 2080 N N . VAL A 1 282 ? 15.958 -10.148 -18.519 1.00 97.00 282 VAL A N 1
ATOM 2081 C CA . VAL A 1 282 ? 15.044 -8.998 -18.461 1.00 97.00 282 VAL A CA 1
ATOM 2082 C C . VAL A 1 282 ? 15.841 -7.707 -18.329 1.00 97.00 282 VAL A C 1
ATOM 2084 O O . VAL A 1 282 ? 16.601 -7.520 -17.375 1.00 97.00 282 VAL A O 1
ATOM 2087 N N . ARG A 1 283 ? 15.666 -6.798 -19.293 1.00 98.19 283 ARG A N 1
ATOM 2088 C CA . ARG A 1 283 ? 16.258 -5.459 -19.262 1.00 98.19 283 ARG A CA 1
ATOM 2089 C C . ARG A 1 283 ? 15.281 -4.461 -18.670 1.00 98.19 283 ARG A C 1
ATOM 2091 O O . ARG A 1 283 ? 14.179 -4.283 -19.179 1.00 98.19 283 ARG A O 1
ATOM 2098 N N . VAL A 1 284 ? 15.720 -3.754 -17.641 1.00 97.88 284 VAL A N 1
ATOM 2099 C CA . VAL A 1 284 ? 14.994 -2.654 -17.015 1.00 97.88 284 VAL A CA 1
ATOM 2100 C C . VAL A 1 284 ? 15.738 -1.359 -17.306 1.00 97.88 284 VAL A C 1
ATOM 2102 O O . VAL A 1 284 ? 16.890 -1.189 -16.909 1.00 97.88 284 VAL A O 1
ATOM 2105 N N . ARG A 1 285 ? 15.060 -0.437 -17.986 1.00 97.62 285 ARG A N 1
ATOM 2106 C CA . ARG A 1 285 ? 15.521 0.928 -18.237 1.00 97.62 285 ARG A CA 1
ATOM 2107 C C . ARG A 1 285 ? 14.656 1.913 -17.476 1.00 97.62 285 ARG A C 1
ATOM 2109 O O . ARG A 1 285 ? 13.438 1.771 -17.468 1.00 97.62 285 ARG A O 1
ATOM 2116 N N . VAL A 1 286 ? 15.274 2.912 -16.865 1.00 96.38 286 VAL A N 1
ATOM 2117 C CA . VAL A 1 286 ? 14.583 4.017 -16.195 1.00 96.38 286 VAL A CA 1
ATOM 2118 C C . VAL A 1 286 ? 15.199 5.339 -16.606 1.00 96.38 286 VAL A C 1
ATOM 2120 O O . VAL A 1 286 ? 16.413 5.449 -16.730 1.00 96.38 286 VAL A O 1
ATOM 2123 N N . THR A 1 287 ? 14.359 6.352 -16.774 1.00 92.25 287 THR A N 1
ATOM 2124 C CA . THR A 1 287 ? 14.777 7.749 -16.927 1.00 92.25 287 THR A CA 1
ATOM 2125 C C . THR A 1 287 ? 13.917 8.621 -16.036 1.00 92.25 287 THR A C 1
ATOM 2127 O O . THR A 1 287 ? 12.697 8.423 -15.981 1.00 92.25 287 THR A O 1
ATOM 2130 N N . THR A 1 288 ? 14.518 9.597 -15.368 1.00 92.25 288 THR A N 1
ATOM 2131 C CA . THR A 1 288 ? 13.799 10.520 -14.489 1.00 92.25 288 THR A CA 1
ATOM 2132 C C . THR A 1 288 ? 13.859 11.956 -14.979 1.00 92.25 288 THR A C 1
ATOM 2134 O O . THR A 1 288 ? 14.732 12.342 -15.745 1.00 92.25 288 THR A O 1
ATOM 2137 N N . SER A 1 289 ? 12.874 12.753 -14.575 1.00 89.25 289 SER A N 1
ATOM 2138 C CA . SER A 1 289 ? 12.817 14.184 -14.867 1.00 89.25 289 SER A CA 1
ATOM 2139 C C . SER A 1 289 ? 12.175 14.934 -13.707 1.00 89.25 289 SER A C 1
ATOM 2141 O O . SER A 1 289 ? 11.177 14.484 -13.134 1.00 89.25 289 SER A O 1
ATOM 2143 N N . TYR A 1 290 ? 12.737 16.089 -13.365 1.00 91.69 290 TYR A N 1
ATOM 2144 C CA . TYR A 1 290 ? 12.146 17.006 -12.396 1.00 91.69 290 TYR A CA 1
ATOM 2145 C C . TYR A 1 290 ? 10.901 17.690 -12.979 1.00 91.69 290 TYR A C 1
ATOM 2147 O O . TYR A 1 290 ? 10.859 17.994 -14.173 1.00 91.69 290 TYR A O 1
ATOM 2155 N N . LYS A 1 291 ? 9.885 17.934 -12.143 1.00 90.44 291 LYS A N 1
ATOM 2156 C CA . LYS A 1 291 ? 8.616 18.578 -12.519 1.00 90.44 291 LYS A CA 1
ATOM 2157 C C . LYS A 1 291 ? 8.425 19.887 -11.749 1.00 90.44 291 LYS A C 1
ATOM 2159 O O . LYS A 1 291 ? 7.800 19.866 -10.681 1.00 90.44 291 LYS A O 1
ATOM 2164 N N . PRO A 1 292 ? 8.954 21.023 -12.251 1.00 83.75 292 PRO A N 1
ATOM 2165 C CA . PRO A 1 292 ? 8.830 22.327 -11.599 1.00 83.75 292 PRO A CA 1
ATOM 2166 C C . PRO A 1 292 ? 7.379 22.706 -11.292 1.00 83.75 292 PRO A C 1
ATOM 2168 O O . PRO A 1 292 ? 7.083 23.168 -10.198 1.00 83.75 292 PRO A O 1
ATOM 2171 N N . GLU A 1 293 ? 6.456 22.425 -12.212 1.00 84.75 293 GLU A N 1
ATOM 2172 C CA . GLU A 1 293 ? 5.031 22.751 -12.107 1.00 84.75 293 GLU A CA 1
ATOM 2173 C C . GLU A 1 293 ? 4.279 21.960 -11.023 1.00 84.75 293 GLU A C 1
ATOM 2175 O O . GLU A 1 293 ? 3.174 22.332 -10.633 1.00 84.75 293 GLU A O 1
ATOM 2180 N N . ARG A 1 294 ? 4.869 20.866 -10.525 1.00 71.75 294 ARG A N 1
ATOM 2181 C CA . ARG A 1 294 ? 4.346 20.060 -9.407 1.00 71.75 294 ARG A CA 1
ATOM 2182 C C . ARG A 1 294 ? 5.228 20.133 -8.161 1.00 71.75 294 ARG A C 1
ATOM 2184 O O . ARG A 1 294 ? 5.023 19.354 -7.229 1.00 71.75 294 ARG A O 1
ATOM 2191 N N . SER A 1 295 ? 6.204 21.034 -8.157 1.00 75.06 295 SER A N 1
ATOM 2192 C CA . SER A 1 295 ? 7.150 21.229 -7.064 1.00 75.06 295 SER A CA 1
ATOM 2193 C C . SER A 1 295 ? 6.932 22.587 -6.409 1.00 75.06 295 SER A C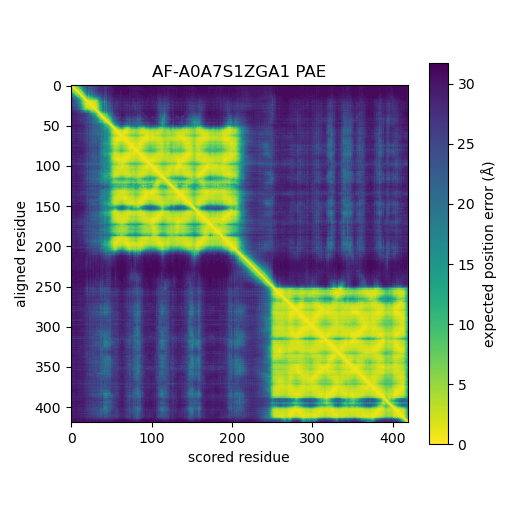 1
ATOM 2195 O O . SER A 1 295 ? 6.461 23.532 -7.032 1.00 75.06 295 SER A O 1
ATOM 2197 N N . ASP A 1 296 ? 7.299 22.680 -5.140 1.00 83.38 296 ASP A N 1
ATOM 2198 C CA . ASP A 1 296 ? 7.321 23.922 -4.380 1.00 83.38 296 ASP A CA 1
ATOM 2199 C C . ASP A 1 296 ? 8.627 23.959 -3.570 1.00 83.38 296 ASP A C 1
ATOM 2201 O O . ASP A 1 296 ? 8.656 23.506 -2.418 1.00 83.38 296 ASP A O 1
ATOM 2205 N N . PRO A 1 297 ? 9.727 24.451 -4.180 1.00 86.75 297 PRO A N 1
ATOM 2206 C CA . PRO A 1 297 ? 11.034 24.515 -3.527 1.00 86.75 297 PRO A CA 1
ATOM 2207 C C . PRO A 1 297 ? 11.036 25.366 -2.256 1.00 86.75 297 PRO A C 1
ATOM 2209 O O . PRO A 1 297 ? 11.849 25.130 -1.372 1.00 86.75 297 PRO A O 1
ATOM 2212 N N . SER A 1 298 ? 10.116 26.333 -2.135 1.00 84.69 298 SER A N 1
ATOM 2213 C CA . SER A 1 298 ? 9.998 27.165 -0.930 1.00 84.69 298 SER A CA 1
ATOM 2214 C C . SER A 1 298 ? 9.489 26.385 0.287 1.00 84.69 298 SER A C 1
ATOM 2216 O O . SER A 1 298 ? 9.682 26.812 1.424 1.00 84.69 298 SER A O 1
ATOM 2218 N N . MET A 1 299 ? 8.868 25.228 0.043 1.00 80.62 299 MET A N 1
ATOM 2219 C CA . MET A 1 299 ? 8.289 24.336 1.043 1.00 80.62 299 MET A CA 1
ATOM 2220 C C . MET A 1 299 ? 8.993 22.971 1.089 1.00 80.62 299 MET A C 1
ATOM 2222 O O . MET A 1 299 ? 8.387 22.011 1.570 1.00 80.62 299 MET A O 1
ATOM 2226 N N . ASP A 1 300 ? 10.220 22.868 0.561 1.00 86.56 300 ASP A N 1
ATOM 2227 C CA . ASP A 1 300 ? 11.011 21.627 0.490 1.00 86.56 300 ASP A CA 1
ATOM 2228 C C . ASP A 1 300 ? 10.274 20.470 -0.227 1.00 86.56 300 ASP A C 1
ATOM 2230 O O . ASP A 1 300 ? 10.461 19.290 0.080 1.00 86.56 300 ASP A O 1
ATOM 2234 N N . LYS A 1 301 ? 9.380 20.788 -1.177 1.00 82.75 301 LYS A N 1
ATOM 2235 C CA . LYS A 1 301 ? 8.604 19.799 -1.943 1.00 82.75 301 LYS A CA 1
ATOM 2236 C C . LYS A 1 301 ? 9.125 19.704 -3.365 1.00 82.75 301 LYS A C 1
ATOM 2238 O O . LYS A 1 301 ? 8.947 20.623 -4.162 1.00 82.75 301 LYS A O 1
ATOM 2243 N N . HIS A 1 302 ? 9.669 18.548 -3.713 1.00 81.75 302 HIS A N 1
ATOM 2244 C CA . HIS A 1 302 ? 10.250 18.290 -5.024 1.00 81.75 302 HIS A CA 1
ATOM 2245 C C . HIS A 1 302 ? 9.562 17.094 -5.671 1.00 81.75 302 HIS A C 1
ATOM 2247 O O . HIS A 1 302 ? 9.525 16.004 -5.108 1.00 81.75 302 HIS A O 1
ATOM 2253 N N . CYS A 1 303 ? 8.993 17.289 -6.855 1.00 81.06 303 CYS A N 1
ATOM 2254 C CA . CYS A 1 303 ? 8.292 16.247 -7.588 1.00 81.06 303 CYS A CA 1
ATOM 2255 C C . CYS A 1 303 ? 9.118 15.806 -8.793 1.00 81.06 303 CYS A C 1
ATOM 2257 O O . CYS A 1 303 ? 9.500 16.617 -9.637 1.00 81.06 303 CYS A O 1
ATOM 2259 N N . PHE A 1 304 ? 9.353 14.502 -8.885 1.00 88.00 304 PHE A N 1
ATOM 2260 C CA . PHE A 1 304 ? 9.987 13.870 -10.033 1.00 88.00 304 PHE A CA 1
ATOM 2261 C C . PHE A 1 304 ? 9.004 12.938 -10.729 1.00 88.00 304 PHE A C 1
ATOM 2263 O O . PHE A 1 304 ? 8.143 12.334 -10.090 1.00 88.00 304 PHE A O 1
ATOM 2270 N N . GLN A 1 305 ? 9.158 12.781 -12.037 1.00 81.94 305 GLN A N 1
ATOM 2271 C CA . GLN A 1 305 ? 8.534 11.709 -12.803 1.00 81.94 305 GLN A CA 1
ATOM 2272 C C . GLN A 1 305 ? 9.620 10.757 -13.280 1.00 81.94 305 GLN A C 1
ATOM 2274 O O . GLN A 1 305 ? 10.657 11.204 -13.766 1.00 81.94 305 GLN A O 1
ATOM 2279 N N . TYR A 1 306 ? 9.360 9.460 -13.190 1.00 83.31 306 TYR A N 1
ATOM 2280 C CA . TYR A 1 306 ? 10.203 8.431 -13.776 1.00 83.31 306 TYR A CA 1
ATOM 2281 C C . TYR A 1 306 ? 9.403 7.599 -14.781 1.00 83.31 306 TYR A C 1
ATOM 2283 O O . TYR A 1 306 ? 8.238 7.264 -14.546 1.00 83.31 306 TYR A O 1
ATOM 2291 N N . ASN A 1 307 ? 10.031 7.306 -15.916 1.00 85.25 307 ASN A N 1
ATOM 2292 C CA . ASN A 1 307 ? 9.546 6.384 -16.938 1.00 85.25 307 ASN A CA 1
ATOM 2293 C C . ASN A 1 307 ? 10.391 5.115 -16.859 1.00 85.25 307 ASN A C 1
ATOM 2295 O O . ASN A 1 307 ? 11.615 5.212 -16.797 1.00 85.25 307 ASN A O 1
ATOM 2299 N N . ILE A 1 308 ? 9.738 3.955 -16.812 1.00 88.19 308 ILE A N 1
ATOM 2300 C CA . ILE A 1 308 ? 10.398 2.653 -16.746 1.00 88.19 308 ILE A CA 1
ATOM 2301 C C . ILE A 1 308 ? 9.950 1.809 -17.929 1.00 88.19 308 ILE A C 1
ATOM 2303 O O . ILE A 1 308 ? 8.750 1.619 -18.126 1.00 88.19 308 ILE A O 1
ATOM 2307 N N . ARG A 1 309 ? 10.924 1.253 -18.653 1.00 89.19 309 ARG A N 1
ATOM 2308 C CA . ARG A 1 309 ? 10.739 0.252 -19.702 1.00 89.19 309 ARG A CA 1
ATOM 2309 C C . ARG A 1 309 ? 11.335 -1.076 -19.259 1.00 89.19 309 ARG A C 1
ATOM 2311 O O . ARG A 1 309 ? 12.520 -1.160 -18.950 1.00 89.19 309 ARG A O 1
ATOM 2318 N N . ILE A 1 310 ? 10.521 -2.120 -19.280 1.00 90.81 310 ILE A N 1
ATOM 2319 C CA . ILE A 1 310 ? 10.907 -3.496 -18.972 1.00 90.81 310 ILE A CA 1
ATOM 2320 C C . ILE A 1 310 ? 10.815 -4.285 -20.270 1.00 90.81 310 ILE A C 1
ATOM 2322 O O . ILE A 1 310 ? 9.759 -4.306 -20.887 1.00 90.81 310 ILE A O 1
ATOM 2326 N N . THR A 1 311 ? 11.915 -4.882 -20.714 1.00 93.62 311 THR A N 1
ATOM 2327 C CA . THR A 1 311 ? 12.010 -5.663 -21.954 1.00 93.62 311 THR A CA 1
ATOM 2328 C C . THR A 1 311 ? 12.384 -7.094 -21.604 1.00 93.62 311 THR A C 1
ATOM 2330 O O . THR A 1 311 ? 13.378 -7.307 -20.908 1.00 93.62 311 THR A O 1
ATOM 2333 N N . ASN A 1 312 ? 11.609 -8.065 -22.079 1.00 95.75 312 ASN A N 1
ATOM 2334 C CA . ASN A 1 312 ? 12.010 -9.462 -22.026 1.00 95.75 312 ASN A CA 1
ATOM 2335 C C . ASN A 1 312 ? 12.961 -9.744 -23.201 1.00 95.75 312 ASN A C 1
ATOM 2337 O O . ASN A 1 312 ? 12.540 -9.807 -24.349 1.00 95.75 312 ASN A O 1
ATOM 2341 N N . GLU A 1 313 ? 14.251 -9.874 -22.912 1.00 97.06 313 GLU A N 1
ATOM 2342 C CA . GLU A 1 313 ? 15.311 -10.211 -23.873 1.00 97.06 313 GLU A CA 1
ATOM 2343 C C . GLU A 1 313 ? 15.683 -11.701 -23.820 1.00 97.06 313 GLU A C 1
ATOM 2345 O O . GLU A 1 313 ? 16.672 -12.114 -24.429 1.00 97.06 313 GLU A O 1
ATOM 2350 N N . SER A 1 314 ? 14.923 -12.524 -23.087 1.00 91.81 314 SER A N 1
ATOM 2351 C CA . SER A 1 314 ? 15.104 -13.973 -23.141 1.00 91.81 314 SER A CA 1
ATOM 2352 C C . SER A 1 314 ? 14.652 -14.513 -24.508 1.00 91.81 314 SER A C 1
ATOM 2354 O O . SER A 1 314 ? 13.711 -13.975 -25.095 1.00 91.81 314 SER A O 1
ATOM 2356 N N . PRO A 1 315 ? 15.338 -15.534 -25.054 1.00 88.88 315 PRO A N 1
ATOM 2357 C CA . PRO A 1 315 ? 15.098 -15.983 -26.425 1.00 88.88 315 PRO A CA 1
ATOM 2358 C C . PRO A 1 315 ? 13.817 -16.811 -26.582 1.00 88.88 315 PRO A C 1
ATOM 2360 O O . PRO A 1 315 ? 13.240 -16.831 -27.664 1.00 88.88 315 PRO A O 1
ATOM 2363 N N . ASP A 1 316 ? 13.389 -17.497 -25.524 1.00 86.06 316 ASP A N 1
ATOM 2364 C CA . ASP A 1 316 ? 12.391 -18.569 -25.578 1.00 86.06 316 ASP A CA 1
ATOM 2365 C C . ASP A 1 316 ? 11.420 -18.584 -24.387 1.00 86.06 316 ASP A C 1
ATOM 2367 O O . ASP A 1 316 ? 10.475 -19.365 -24.383 1.00 86.06 316 ASP A O 1
ATOM 2371 N N . ARG A 1 317 ? 11.607 -17.721 -23.381 1.00 88.12 317 ARG A N 1
ATOM 2372 C CA . ARG A 1 317 ? 10.797 -17.745 -22.156 1.00 88.12 317 ARG A CA 1
ATOM 2373 C C . ARG A 1 317 ? 9.824 -16.582 -22.093 1.00 88.12 317 ARG A C 1
ATOM 2375 O O . ARG A 1 317 ? 10.220 -15.423 -22.194 1.00 88.12 317 ARG A O 1
ATOM 2382 N N . SER A 1 318 ? 8.559 -16.878 -21.830 1.00 86.12 318 SER A N 1
ATOM 2383 C CA . SER A 1 318 ? 7.594 -15.861 -21.410 1.00 86.12 318 SER A CA 1
ATOM 2384 C C . SER A 1 318 ? 7.736 -15.617 -19.910 1.00 86.12 318 SER A C 1
ATOM 2386 O O . SER A 1 318 ? 7.907 -16.557 -19.134 1.00 86.12 318 SER A O 1
ATOM 2388 N N . VAL A 1 319 ? 7.686 -14.356 -19.484 1.00 83.88 319 VAL A N 1
ATOM 2389 C CA . VAL A 1 319 ? 7.813 -13.984 -18.067 1.00 83.88 319 VAL A CA 1
ATOM 2390 C C . VAL A 1 319 ? 6.683 -13.064 -17.651 1.00 83.88 319 VAL A C 1
ATOM 2392 O O . VAL A 1 319 ? 6.302 -12.166 -18.397 1.00 83.88 319 VAL A O 1
ATOM 2395 N N . GLN A 1 320 ? 6.168 -13.238 -16.442 1.00 81.56 320 GLN A N 1
ATOM 2396 C CA . GLN A 1 320 ? 5.155 -12.352 -15.883 1.00 81.56 320 GLN A CA 1
ATOM 2397 C C . GLN A 1 320 ? 5.722 -11.572 -14.711 1.00 81.56 320 GLN A C 1
ATOM 2399 O O . GLN A 1 320 ? 6.256 -12.158 -13.775 1.00 81.56 320 GLN A O 1
ATOM 2404 N N . LEU A 1 321 ? 5.585 -10.247 -14.738 1.00 75.94 321 LEU A N 1
ATOM 2405 C CA . LEU A 1 321 ? 5.982 -9.399 -13.618 1.00 75.94 321 LEU A CA 1
ATOM 2406 C C . LEU A 1 321 ? 5.006 -9.590 -12.457 1.00 75.94 321 LEU A C 1
ATOM 2408 O O . LEU A 1 321 ? 3.842 -9.216 -12.556 1.00 75.94 321 LEU A O 1
ATOM 2412 N N . VAL A 1 322 ? 5.500 -10.077 -11.322 1.00 73.12 322 VAL A N 1
ATOM 2413 C CA . VAL A 1 322 ? 4.702 -10.401 -10.133 1.00 73.12 322 VAL A CA 1
ATOM 2414 C C . VAL A 1 322 ? 4.729 -9.279 -9.110 1.00 73.12 322 VAL A C 1
ATOM 2416 O O . VAL A 1 322 ? 3.685 -8.878 -8.597 1.00 73.12 322 VAL A O 1
ATOM 2419 N N . SER A 1 323 ? 5.901 -8.748 -8.774 1.00 65.50 323 SER A N 1
ATOM 2420 C CA . SER A 1 323 ? 6.030 -7.742 -7.716 1.00 65.50 323 SER A CA 1
ATOM 2421 C C . SER A 1 323 ? 7.260 -6.868 -7.897 1.00 65.50 323 SER A C 1
ATOM 2423 O O . SER A 1 323 ? 8.090 -7.105 -8.769 1.00 65.50 323 SER A O 1
ATOM 2425 N N . ARG A 1 324 ? 7.352 -5.819 -7.085 1.00 77.88 324 ARG A N 1
ATOM 2426 C CA . ARG A 1 324 ? 8.479 -4.892 -7.044 1.00 77.88 324 ARG A CA 1
ATOM 2427 C C . ARG A 1 324 ? 8.865 -4.606 -5.602 1.00 77.88 324 ARG A C 1
ATOM 2429 O O . ARG A 1 324 ? 7.999 -4.576 -4.724 1.00 77.88 324 ARG A O 1
ATOM 2436 N N . ARG A 1 325 ? 10.141 -4.334 -5.378 1.00 83.25 325 ARG A N 1
ATOM 2437 C CA . ARG A 1 325 ? 10.685 -3.826 -4.121 1.00 83.25 325 ARG A CA 1
ATOM 2438 C C . ARG A 1 325 ? 11.736 -2.783 -4.451 1.00 83.25 325 ARG A C 1
ATOM 2440 O O . ARG A 1 325 ? 12.730 -3.102 -5.091 1.00 83.25 325 ARG A O 1
ATOM 2447 N N . PHE A 1 326 ? 11.509 -1.553 -4.018 1.00 86.00 326 PHE A N 1
ATOM 2448 C CA . PHE A 1 326 ? 12.412 -0.428 -4.200 1.00 86.00 326 PHE A CA 1
ATOM 2449 C C . PHE A 1 326 ? 12.888 0.076 -2.847 1.00 86.00 326 PHE A C 1
ATOM 2451 O O . PHE A 1 326 ? 12.115 0.146 -1.894 1.00 86.00 326 PHE A O 1
ATOM 2458 N N . GLU A 1 327 ? 14.153 0.449 -2.790 1.00 87.75 327 GLU A N 1
ATOM 2459 C CA . GLU A 1 327 ? 14.774 1.139 -1.674 1.00 87.75 327 GLU A CA 1
ATOM 2460 C C . GLU A 1 327 ? 15.034 2.575 -2.113 1.00 87.75 327 GLU A C 1
ATOM 2462 O O . GLU A 1 327 ? 15.661 2.813 -3.148 1.00 87.75 327 GLU A O 1
ATOM 2467 N N . ILE A 1 328 ? 14.511 3.529 -1.349 1.00 85.88 328 ILE A N 1
ATOM 2468 C CA . ILE A 1 328 ? 14.628 4.958 -1.618 1.00 85.88 328 ILE A CA 1
ATOM 2469 C C . ILE A 1 328 ? 15.382 5.579 -0.452 1.00 85.88 328 ILE A C 1
ATOM 2471 O O . ILE A 1 328 ? 14.937 5.503 0.690 1.00 85.88 328 ILE A O 1
ATOM 2475 N N . GLN A 1 329 ? 16.518 6.207 -0.731 1.00 90.88 329 GLN A N 1
ATOM 2476 C CA . GLN A 1 329 ? 17.237 6.989 0.267 1.00 90.88 329 GLN A CA 1
ATOM 2477 C C . GLN A 1 329 ? 17.158 8.462 -0.089 1.00 90.88 329 GLN A C 1
ATOM 2479 O O . GLN A 1 329 ? 17.535 8.858 -1.191 1.00 90.88 329 GLN A O 1
ATOM 2484 N N . THR A 1 330 ? 16.686 9.269 0.852 1.00 90.88 330 THR A N 1
ATOM 2485 C CA . THR A 1 330 ? 16.647 10.724 0.712 1.00 90.88 330 THR A CA 1
ATOM 2486 C C . THR A 1 330 ? 17.968 11.307 1.212 1.00 90.88 330 THR A C 1
ATOM 2488 O O . THR A 1 330 ? 18.581 10.772 2.135 1.00 90.88 330 THR A O 1
ATOM 2491 N N . VAL A 1 331 ? 18.459 12.384 0.601 1.00 91.56 331 VAL A N 1
ATOM 2492 C CA . VAL A 1 331 ? 19.678 13.040 1.091 1.00 91.56 331 VAL A CA 1
ATOM 2493 C C . VAL A 1 331 ? 19.459 13.540 2.524 1.00 91.56 331 VAL A C 1
ATOM 2495 O O . VAL A 1 331 ? 18.392 14.056 2.858 1.00 91.56 331 VAL A O 1
ATOM 2498 N N . GLY A 1 332 ? 20.448 13.340 3.393 1.00 88.81 332 GLY A N 1
ATOM 2499 C CA . GLY A 1 332 ? 20.354 13.695 4.808 1.00 88.81 332 GLY A CA 1
ATOM 2500 C C . GLY A 1 332 ? 19.555 12.718 5.680 1.00 88.81 332 GLY A C 1
ATOM 2501 O O . GLY A 1 332 ? 19.489 12.938 6.887 1.00 88.81 332 GLY A O 1
ATOM 2502 N N . SER A 1 333 ? 18.961 11.648 5.129 1.00 86.81 333 SER A N 1
ATOM 2503 C CA . SER A 1 333 ? 18.288 10.630 5.945 1.00 86.81 333 SER A CA 1
ATOM 2504 C C . SER A 1 333 ? 19.272 9.589 6.493 1.00 86.81 333 SER A C 1
ATOM 2506 O O . SER A 1 333 ? 20.177 9.120 5.796 1.00 86.81 333 SER A O 1
ATOM 2508 N N . ASP A 1 334 ? 19.056 9.182 7.747 1.00 83.75 334 ASP A N 1
ATOM 2509 C CA . ASP A 1 334 ? 19.815 8.105 8.408 1.00 83.75 334 ASP A CA 1
ATOM 2510 C C . ASP A 1 334 ? 19.389 6.702 7.939 1.00 83.75 334 ASP A C 1
ATOM 2512 O O . ASP A 1 334 ? 20.041 5.702 8.245 1.00 83.75 334 ASP A O 1
ATOM 2516 N N . GLY A 1 335 ? 18.279 6.618 7.203 1.00 83.69 335 GLY A N 1
ATOM 2517 C CA . GLY A 1 335 ? 17.688 5.371 6.737 1.00 83.69 335 GLY A CA 1
ATOM 2518 C C . GLY A 1 335 ? 17.152 5.440 5.311 1.00 83.69 335 GLY A C 1
ATOM 2519 O O . GLY A 1 335 ? 17.055 6.520 4.723 1.00 83.69 335 GLY A O 1
ATOM 2520 N N . LYS A 1 336 ? 16.797 4.273 4.771 1.00 83.31 336 LYS A N 1
ATOM 2521 C CA . LYS A 1 336 ? 16.113 4.103 3.483 1.00 83.31 336 LYS A CA 1
ATOM 2522 C C . LYS A 1 336 ? 14.664 3.700 3.714 1.00 83.31 336 LYS A C 1
ATOM 2524 O O . LYS A 1 336 ? 14.394 2.839 4.553 1.00 83.31 336 LYS A O 1
ATOM 2529 N N . ASP A 1 337 ? 13.772 4.264 2.916 1.00 75.81 337 ASP A N 1
ATOM 2530 C CA . ASP A 1 337 ? 12.383 3.840 2.821 1.00 75.81 337 ASP A CA 1
ATOM 2531 C C . ASP A 1 337 ? 12.264 2.666 1.847 1.00 75.81 337 ASP A C 1
ATOM 2533 O O . ASP A 1 337 ? 12.833 2.681 0.753 1.00 75.81 337 ASP A O 1
ATOM 2537 N N . VAL A 1 338 ? 11.498 1.646 2.229 1.00 74.06 338 VAL A N 1
ATOM 2538 C CA . VAL A 1 338 ? 11.229 0.484 1.376 1.00 74.06 338 VAL A CA 1
ATOM 2539 C C . VAL A 1 338 ? 9.815 0.570 0.819 1.00 74.06 338 VAL A C 1
ATOM 2541 O O . VAL A 1 338 ? 8.832 0.524 1.557 1.00 74.06 338 VAL A O 1
ATOM 2544 N N . VAL A 1 339 ? 9.706 0.631 -0.506 1.00 72.06 339 VAL A N 1
ATOM 2545 C CA . VAL A 1 339 ? 8.438 0.549 -1.234 1.00 72.06 339 VAL A CA 1
ATOM 2546 C C . VAL A 1 339 ? 8.355 -0.813 -1.899 1.00 72.06 339 VAL A C 1
ATOM 2548 O O . VAL A 1 339 ? 9.032 -1.073 -2.888 1.00 72.06 339 VAL A O 1
ATOM 2551 N N . GLN A 1 340 ? 7.497 -1.686 -1.389 1.00 66.25 340 GLN A N 1
ATOM 2552 C CA . GLN A 1 340 ? 7.282 -3.016 -1.956 1.00 66.25 340 GLN A CA 1
ATOM 2553 C C . GLN A 1 340 ? 5.808 -3.265 -2.250 1.00 66.25 340 GLN A C 1
ATOM 2555 O O . GLN A 1 340 ? 4.929 -2.714 -1.589 1.00 66.25 340 GLN A O 1
ATOM 2560 N N . GLY A 1 341 ? 5.526 -4.084 -3.259 1.00 46.34 341 GLY A N 1
ATOM 2561 C CA . GLY A 1 341 ? 4.161 -4.494 -3.554 1.00 46.34 341 GLY A CA 1
ATOM 2562 C C . GLY A 1 341 ? 3.993 -5.189 -4.903 1.00 46.34 341 GLY A C 1
ATOM 2563 O O . GLY A 1 341 ? 4.921 -5.232 -5.711 1.00 46.34 341 GLY A O 1
ATOM 2564 N N . PRO A 1 342 ? 2.793 -5.710 -5.181 1.00 44.75 342 PRO A N 1
ATOM 2565 C CA . PRO A 1 342 ? 2.515 -6.486 -6.381 1.00 44.75 342 PRO A CA 1
ATOM 2566 C C . PRO A 1 342 ? 2.478 -5.624 -7.646 1.00 44.75 342 PRO A C 1
ATOM 2568 O O . PRO A 1 342 ? 2.000 -4.476 -7.653 1.00 44.75 342 PRO A O 1
ATOM 2571 N N . GLY A 1 343 ? 2.957 -6.216 -8.734 1.00 55.12 343 GLY A N 1
ATOM 2572 C CA . GLY A 1 343 ? 2.976 -5.672 -10.078 1.00 55.12 343 GLY A CA 1
ATOM 2573 C C . GLY A 1 343 ? 3.666 -4.314 -10.192 1.00 55.12 343 GLY A C 1
ATOM 2574 O O . GLY A 1 343 ? 4.434 -3.896 -9.326 1.00 55.12 343 GLY A O 1
ATOM 2575 N N . VAL A 1 344 ? 3.283 -3.566 -11.222 1.00 51.00 344 VAL A N 1
ATOM 2576 C CA . VAL A 1 344 ? 3.630 -2.156 -11.464 1.00 51.00 344 VAL A CA 1
ATOM 2577 C C . VAL A 1 344 ? 2.377 -1.408 -11.906 1.00 51.00 344 VAL A C 1
ATOM 2579 O O . VAL A 1 344 ? 1.576 -1.957 -12.650 1.00 51.00 344 VAL A O 1
ATOM 2582 N N . THR A 1 345 ? 2.136 -0.207 -11.368 1.00 54.00 345 THR A N 1
ATOM 2583 C CA . THR A 1 345 ? 1.020 0.704 -11.741 1.00 54.00 345 THR A CA 1
ATOM 2584 C C . THR A 1 345 ? -0.400 0.135 -11.834 1.00 54.00 345 THR A C 1
ATOM 2586 O O . THR A 1 345 ? -1.304 0.851 -12.237 1.00 54.00 345 THR A O 1
ATOM 2589 N N . GLY A 1 346 ? -0.685 -1.077 -11.369 1.00 47.78 346 GLY A N 1
ATOM 2590 C CA . GLY A 1 346 ? -2.012 -1.696 -11.550 1.00 47.78 346 GLY A CA 1
ATOM 2591 C C . GLY A 1 346 ? -1.951 -3.033 -12.265 1.00 47.78 346 GLY A C 1
ATOM 2592 O O . GLY A 1 346 ? -2.757 -3.906 -11.982 1.00 47.78 346 GLY A O 1
ATOM 2593 N N . ARG A 1 347 ? -0.878 -3.262 -13.021 1.00 49.50 347 ARG A N 1
ATOM 2594 C CA . ARG A 1 347 ? -0.696 -4.393 -13.923 1.00 49.50 347 ARG A CA 1
ATOM 2595 C C . ARG A 1 347 ? 0.395 -5.361 -13.446 1.00 49.50 347 ARG A C 1
ATOM 2597 O O . ARG A 1 347 ? 1.299 -4.971 -12.703 1.00 49.50 347 ARG A O 1
ATOM 2604 N N . GLN A 1 348 ? 0.287 -6.611 -13.872 1.00 65.62 348 GLN A N 1
ATOM 2605 C CA . GLN A 1 348 ? 1.301 -7.665 -13.769 1.00 65.62 348 GLN A CA 1
ATOM 2606 C C . GLN A 1 348 ? 1.522 -8.198 -15.190 1.00 65.62 348 GLN A C 1
ATOM 2608 O O . GLN A 1 348 ? 0.960 -9.231 -15.550 1.00 65.62 348 GLN A O 1
ATOM 2613 N N . PRO A 1 349 ? 2.191 -7.409 -16.051 1.00 66.50 349 PRO A N 1
ATOM 2614 C CA . PRO A 1 349 ? 2.296 -7.723 -17.470 1.00 66.50 349 PRO A CA 1
ATOM 2615 C C . PRO A 1 349 ? 2.990 -9.068 -17.686 1.00 66.50 349 PRO A C 1
ATOM 2617 O O . PRO A 1 349 ? 4.034 -9.330 -17.083 1.00 66.50 349 PRO A O 1
ATOM 2620 N N . VAL A 1 350 ? 2.411 -9.875 -18.571 1.00 81.31 350 VAL A N 1
ATOM 2621 C CA . VAL A 1 350 ? 3.096 -10.990 -19.225 1.00 81.31 350 VAL A CA 1
ATOM 2622 C C . VAL A 1 350 ? 3.882 -10.415 -20.396 1.00 81.31 350 VAL A C 1
ATOM 2624 O O . VAL A 1 350 ? 3.358 -9.597 -21.147 1.00 81.31 350 VAL A O 1
ATOM 2627 N N . LEU A 1 351 ? 5.146 -10.802 -20.509 1.00 82.31 351 LEU A N 1
ATOM 2628 C CA . LEU A 1 351 ? 6.058 -10.402 -21.566 1.00 82.31 351 LEU A CA 1
ATOM 2629 C C . LEU A 1 351 ? 6.544 -11.659 -22.277 1.00 82.31 351 LEU A C 1
ATOM 2631 O O . LEU A 1 351 ? 7.324 -12.428 -21.704 1.00 82.31 351 LEU A O 1
ATOM 2635 N N . LYS A 1 352 ? 6.124 -11.855 -23.525 1.00 88.44 352 LYS A N 1
ATOM 2636 C CA . LYS A 1 352 ? 6.714 -12.867 -24.412 1.00 88.44 352 LYS A CA 1
ATOM 2637 C C . LYS A 1 352 ? 8.156 -12.478 -24.781 1.00 88.44 352 LYS A C 1
ATOM 2639 O O . LYS A 1 352 ? 8.540 -11.317 -24.590 1.00 88.44 352 LYS A O 1
ATOM 2644 N N . PRO A 1 353 ? 8.970 -13.409 -25.308 1.00 93.38 353 PRO A N 1
ATOM 2645 C CA . PRO A 1 353 ? 10.286 -13.086 -25.857 1.00 93.38 353 PRO A CA 1
ATOM 2646 C C . PRO A 1 353 ? 10.251 -11.865 -26.789 1.00 93.38 353 PRO A C 1
ATOM 2648 O O . PRO A 1 353 ? 9.477 -11.813 -27.743 1.00 93.38 353 PRO A O 1
ATOM 2651 N N . GLY A 1 354 ? 11.077 -10.859 -26.497 1.00 90.62 354 GLY A N 1
ATOM 2652 C CA . GLY A 1 354 ? 11.177 -9.603 -27.247 1.00 90.62 354 GLY A CA 1
ATOM 2653 C C . GLY A 1 354 ? 10.164 -8.514 -26.865 1.00 90.62 354 GLY A C 1
ATOM 2654 O O . GLY A 1 354 ? 10.348 -7.356 -27.251 1.00 90.62 354 GLY A O 1
ATOM 2655 N N . GLU A 1 355 ? 9.118 -8.827 -26.096 1.00 89.12 355 GLU A N 1
ATOM 2656 C CA . GLU A 1 355 ? 8.099 -7.844 -25.724 1.00 89.12 355 GLU A CA 1
ATOM 2657 C C . GLU A 1 355 ? 8.589 -6.862 -24.658 1.00 89.12 355 GLU A C 1
ATOM 2659 O O . GLU A 1 355 ? 9.540 -7.096 -23.905 1.00 89.12 355 GLU A O 1
ATOM 2664 N N . SER A 1 356 ? 7.928 -5.706 -24.599 1.00 84.69 356 SER A N 1
ATOM 2665 C CA . SER A 1 356 ? 8.241 -4.665 -23.628 1.00 84.69 356 SER A CA 1
ATOM 2666 C C . SER A 1 356 ? 6.996 -4.068 -22.998 1.00 84.69 356 SER A C 1
ATOM 2668 O O . SER A 1 356 ? 5.990 -3.848 -23.665 1.00 84.69 356 SER A O 1
ATOM 2670 N N . PHE A 1 357 ? 7.114 -3.717 -21.723 1.00 80.75 357 PHE A N 1
ATOM 2671 C CA . PHE A 1 357 ? 6.117 -2.964 -20.980 1.00 80.75 357 PHE A CA 1
ATOM 2672 C C . PHE A 1 357 ? 6.712 -1.652 -20.479 1.00 80.75 357 PHE A C 1
ATOM 2674 O O . PHE A 1 357 ? 7.806 -1.630 -19.912 1.00 80.75 357 PHE A O 1
ATOM 2681 N N . GLU A 1 358 ? 5.967 -0.564 -20.654 1.00 75.81 358 GLU A N 1
ATOM 2682 C CA . GLU A 1 358 ? 6.351 0.763 -20.189 1.00 75.81 358 GLU A CA 1
ATOM 2683 C C . GLU A 1 358 ? 5.337 1.329 -19.208 1.00 75.81 358 GLU A C 1
ATOM 2685 O O . GLU A 1 358 ? 4.124 1.172 -19.370 1.00 75.81 358 GLU A O 1
ATOM 2690 N N . TYR A 1 359 ? 5.833 2.039 -18.198 1.00 71.50 359 TYR A N 1
ATOM 2691 C CA . TYR A 1 359 ? 4.976 2.811 -17.315 1.00 71.50 359 TYR A CA 1
ATOM 2692 C C . TYR A 1 359 ? 5.645 4.082 -16.804 1.00 71.50 359 TYR A C 1
ATOM 2694 O O . TYR A 1 359 ? 6.863 4.185 -16.680 1.00 71.50 359 TYR A O 1
ATOM 2702 N N . ASN A 1 360 ? 4.798 5.043 -16.448 1.00 72.94 360 ASN A N 1
ATOM 2703 C CA . ASN A 1 360 ? 5.191 6.304 -15.838 1.00 72.94 360 ASN A CA 1
ATOM 2704 C C . ASN A 1 360 ? 4.698 6.344 -14.393 1.00 72.94 360 ASN A C 1
ATOM 2706 O O . ASN A 1 360 ? 3.598 5.875 -14.097 1.00 72.94 360 ASN A O 1
ATOM 2710 N N . SER A 1 361 ? 5.483 6.931 -13.498 1.00 73.31 361 SER A N 1
ATOM 2711 C CA . SER A 1 361 ? 5.069 7.184 -12.119 1.00 73.31 361 SER A CA 1
ATOM 2712 C C . SER A 1 361 ? 5.787 8.415 -11.565 1.00 73.31 361 SER A C 1
ATOM 2714 O O . SER A 1 361 ? 6.709 8.947 -12.185 1.00 73.31 361 SER A O 1
ATOM 2716 N N . THR A 1 362 ? 5.324 8.909 -10.422 1.00 75.56 362 THR A N 1
ATOM 2717 C CA . THR A 1 362 ? 5.834 10.129 -9.789 1.00 75.56 362 THR A CA 1
ATOM 2718 C C . THR A 1 362 ? 6.401 9.843 -8.407 1.00 75.56 362 THR A C 1
ATOM 2720 O O . THR A 1 362 ? 5.856 9.021 -7.673 1.00 75.56 362 THR A O 1
ATOM 2723 N N . ALA A 1 363 ? 7.448 10.570 -8.032 1.00 78.50 363 ALA A N 1
ATOM 2724 C CA . ALA A 1 363 ? 8.045 10.572 -6.704 1.00 78.50 363 ALA A CA 1
ATOM 2725 C C . ALA A 1 363 ? 7.922 11.983 -6.096 1.00 78.50 363 ALA A C 1
ATOM 2727 O O . ALA A 1 363 ? 8.732 12.857 -6.418 1.00 78.50 363 ALA A O 1
ATOM 2728 N N . PRO A 1 364 ? 6.893 12.243 -5.268 1.00 78.00 364 PRO A N 1
ATOM 2729 C CA . PRO A 1 364 ? 6.819 13.460 -4.471 1.00 78.00 364 PRO A CA 1
ATOM 2730 C C . PRO A 1 364 ? 7.731 13.319 -3.246 1.00 78.00 364 PRO A C 1
ATOM 2732 O O . PRO A 1 364 ? 7.447 12.546 -2.334 1.00 78.00 364 PRO A O 1
ATOM 2735 N N . LEU A 1 365 ? 8.824 14.071 -3.224 1.00 78.69 365 LEU A N 1
ATOM 2736 C CA . LEU A 1 365 ? 9.821 14.064 -2.160 1.00 78.69 365 LEU A CA 1
ATOM 2737 C C . LEU A 1 365 ? 9.640 15.305 -1.281 1.00 78.69 365 LEU A C 1
ATOM 2739 O O . LEU A 1 365 ? 9.541 16.423 -1.786 1.00 78.69 365 LEU A O 1
ATOM 2743 N N . SER A 1 366 ? 9.580 15.100 0.035 1.00 82.62 366 SER A N 1
ATOM 2744 C CA . SER A 1 366 ? 9.644 16.180 1.029 1.00 82.62 366 SER A CA 1
ATOM 2745 C C . SER A 1 366 ? 11.051 16.181 1.611 1.00 82.62 366 SER A C 1
ATOM 2747 O O . SER A 1 366 ? 11.353 15.388 2.498 1.00 82.62 366 SER A O 1
ATOM 2749 N N . VAL A 1 367 ? 11.928 16.994 1.034 1.00 84.12 367 VAL A N 1
ATOM 2750 C CA . VAL A 1 367 ? 13.369 16.958 1.279 1.00 84.12 367 VAL A CA 1
ATOM 2751 C C . VAL A 1 367 ? 13.921 18.363 1.205 1.00 84.12 367 VAL A C 1
ATOM 2753 O O . VAL A 1 367 ? 13.692 19.059 0.222 1.00 84.12 367 VAL A O 1
ATOM 2756 N N . LYS A 1 368 ? 14.683 18.749 2.228 1.00 88.38 368 LYS A N 1
ATOM 2757 C CA . LYS A 1 368 ? 15.487 19.964 2.196 1.00 88.38 368 LYS A CA 1
ATOM 2758 C C . LYS A 1 368 ? 16.793 19.662 1.455 1.00 88.38 368 LYS A C 1
ATOM 2760 O O . LYS A 1 368 ? 17.611 18.912 1.994 1.00 88.38 368 LYS A O 1
ATOM 2765 N N . PRO A 1 369 ? 17.014 20.194 0.243 1.00 90.25 369 PRO A N 1
ATOM 2766 C CA . PRO A 1 369 ? 18.195 19.848 -0.541 1.00 90.25 369 PRO A CA 1
ATOM 2767 C C . PRO A 1 369 ? 19.492 20.354 0.111 1.00 90.25 369 PRO A C 1
ATOM 2769 O O . PRO A 1 369 ? 19.530 21.451 0.669 1.00 90.25 369 PRO A O 1
ATOM 2772 N N . MET A 1 370 ? 20.580 19.588 -0.008 1.00 91.50 370 MET A N 1
ATOM 2773 C CA . MET A 1 370 ? 21.927 19.978 0.442 1.00 91.50 370 MET A CA 1
ATOM 2774 C C . MET A 1 370 ? 22.728 20.589 -0.718 1.00 91.50 370 MET A C 1
ATOM 2776 O O . MET A 1 370 ? 23.790 20.083 -1.079 1.00 91.50 370 MET A O 1
ATOM 2780 N N . LEU A 1 371 ? 22.191 21.644 -1.348 1.00 88.56 371 LEU A N 1
ATOM 2781 C CA . LEU A 1 371 ? 22.724 22.216 -2.601 1.00 88.56 371 LEU A CA 1
ATOM 2782 C C . LEU A 1 371 ? 24.162 22.735 -2.494 1.00 88.56 371 LEU A C 1
ATOM 2784 O O . LEU A 1 371 ? 24.849 22.835 -3.505 1.00 88.56 371 LEU A O 1
ATOM 2788 N N . ASP A 1 372 ? 24.633 23.045 -1.285 1.00 87.56 372 ASP A N 1
ATOM 2789 C CA . ASP A 1 372 ? 26.029 23.398 -1.018 1.00 87.56 372 ASP A CA 1
ATOM 2790 C C . ASP A 1 372 ? 26.997 22.227 -1.263 1.00 87.56 372 ASP A C 1
ATOM 2792 O O . ASP A 1 372 ? 28.197 22.444 -1.436 1.00 87.56 372 ASP A O 1
ATOM 2796 N N . ARG A 1 373 ? 26.483 20.992 -1.299 1.00 88.38 373 ARG A N 1
ATOM 2797 C CA . ARG A 1 373 ? 27.265 19.763 -1.484 1.00 88.38 373 ARG A CA 1
ATOM 2798 C C . ARG A 1 373 ? 26.857 18.970 -2.714 1.00 88.38 373 ARG A C 1
ATOM 2800 O O . ARG A 1 373 ? 27.725 18.481 -3.434 1.00 88.38 373 ARG A O 1
ATOM 2807 N N . THR A 1 374 ? 25.553 18.816 -2.940 1.00 92.50 374 THR A N 1
ATOM 2808 C CA . THR A 1 374 ? 25.022 17.964 -4.001 1.00 92.50 374 THR A CA 1
ATOM 2809 C C . THR A 1 374 ? 23.645 18.428 -4.509 1.00 92.50 374 THR A C 1
ATOM 2811 O O . THR A 1 374 ? 22.782 18.805 -3.716 1.00 92.50 374 THR A O 1
ATOM 2814 N N . PRO A 1 375 ? 23.397 18.373 -5.832 1.00 93.06 375 PRO A N 1
ATOM 2815 C CA . PRO A 1 375 ? 22.073 18.520 -6.430 1.00 93.06 375 PRO A CA 1
ATOM 2816 C C . PRO A 1 375 ? 21.229 17.237 -6.320 1.00 93.06 375 PRO A C 1
ATOM 2818 O O . PRO A 1 375 ? 20.050 17.246 -6.676 1.00 93.06 375 PRO A O 1
ATOM 2821 N N . VAL A 1 376 ? 21.804 16.120 -5.857 1.00 95.06 376 VAL A N 1
ATOM 2822 C CA . VAL A 1 376 ? 21.076 14.867 -5.628 1.00 95.06 376 VAL A CA 1
ATOM 2823 C C . VAL A 1 376 ? 20.216 15.006 -4.378 1.00 95.06 376 VAL A C 1
ATOM 2825 O O . VAL A 1 376 ? 20.726 15.252 -3.287 1.00 95.06 376 VAL A O 1
ATOM 2828 N N . VAL A 1 377 ? 18.908 14.799 -4.518 1.00 94.44 377 VAL A N 1
ATOM 2829 C CA . VAL A 1 377 ? 17.970 14.876 -3.385 1.00 94.44 377 VAL A CA 1
ATOM 2830 C C . VAL A 1 377 ? 17.508 13.515 -2.888 1.00 94.44 377 VAL A C 1
ATOM 2832 O O . VAL A 1 377 ? 17.129 13.378 -1.728 1.00 94.44 377 VAL A O 1
ATOM 2835 N N . ALA A 1 378 ? 17.553 12.499 -3.743 1.00 94.69 378 ALA A N 1
ATOM 2836 C CA . ALA A 1 378 ? 17.273 11.123 -3.368 1.00 94.69 378 ALA A CA 1
ATOM 2837 C C . ALA A 1 378 ? 17.889 10.151 -4.379 1.00 94.69 378 ALA A C 1
ATOM 2839 O O . ALA A 1 378 ? 18.261 10.526 -5.491 1.00 94.69 378 ALA A O 1
ATOM 2840 N N . ARG A 1 379 ? 17.954 8.881 -3.997 1.00 95.06 379 ARG A N 1
ATOM 2841 C CA . ARG A 1 379 ? 18.390 7.764 -4.833 1.00 95.06 379 ARG A CA 1
ATOM 2842 C C . ARG A 1 379 ? 17.401 6.621 -4.707 1.00 95.06 379 ARG A C 1
ATOM 2844 O O . ARG A 1 379 ? 16.885 6.392 -3.616 1.00 95.06 379 ARG A O 1
ATOM 2851 N N . MET A 1 380 ? 17.162 5.909 -5.803 1.00 94.62 380 MET A N 1
ATOM 2852 C CA . MET A 1 380 ? 16.285 4.743 -5.827 1.00 94.62 380 MET A CA 1
ATOM 2853 C C . MET A 1 380 ? 16.952 3.583 -6.563 1.00 94.62 380 MET A C 1
ATOM 2855 O O . MET A 1 380 ? 17.553 3.753 -7.623 1.00 94.62 380 MET A O 1
ATOM 2859 N N . GLU A 1 381 ? 16.842 2.393 -5.985 1.00 94.50 381 GLU A N 1
ATOM 2860 C CA . GLU A 1 381 ? 17.258 1.126 -6.587 1.00 94.50 381 GLU A CA 1
ATOM 2861 C C . GLU A 1 381 ? 16.315 0.010 -6.136 1.00 94.50 381 GLU A C 1
ATOM 2863 O O . GLU A 1 381 ? 15.524 0.198 -5.211 1.00 94.50 381 GLU A O 1
ATOM 2868 N N . GLY A 1 382 ? 16.352 -1.150 -6.786 1.00 90.81 382 GLY A N 1
ATOM 2869 C CA . GLY A 1 382 ? 15.540 -2.265 -6.319 1.00 90.81 382 GLY A CA 1
ATOM 2870 C C . GLY A 1 382 ? 15.459 -3.435 -7.276 1.00 90.81 382 GLY A C 1
ATOM 2871 O O . GLY A 1 382 ? 16.350 -3.673 -8.087 1.00 90.81 382 GLY A O 1
ATOM 2872 N N . GLU A 1 383 ? 14.365 -4.175 -7.174 1.00 89.38 383 GLU A N 1
ATOM 2873 C CA . GLU A 1 383 ? 14.128 -5.384 -7.949 1.00 89.38 383 GLU A CA 1
ATOM 2874 C C . GLU A 1 383 ? 12.653 -5.551 -8.310 1.00 89.38 383 GLU A C 1
ATOM 2876 O O . GLU A 1 383 ? 11.748 -5.128 -7.585 1.00 89.38 383 GLU A O 1
ATOM 2881 N N . TYR A 1 384 ? 12.433 -6.200 -9.445 1.00 84.75 384 TYR A N 1
ATOM 2882 C CA . TYR A 1 384 ? 11.169 -6.785 -9.852 1.00 84.75 384 TYR A CA 1
ATOM 2883 C C . TYR A 1 384 ? 11.269 -8.296 -9.715 1.00 84.75 384 TYR A C 1
ATOM 2885 O O . TYR A 1 384 ? 12.275 -8.885 -10.107 1.00 84.75 384 TYR A O 1
ATOM 2893 N N . ASN A 1 385 ? 10.215 -8.917 -9.207 1.00 82.00 385 ASN A N 1
ATOM 2894 C CA . ASN A 1 385 ? 10.086 -10.365 -9.177 1.00 82.00 385 ASN A CA 1
ATOM 2895 C C . ASN A 1 385 ? 9.163 -10.796 -10.313 1.00 82.00 385 ASN A C 1
ATOM 2897 O O . ASN A 1 385 ? 8.132 -10.161 -10.545 1.00 82.00 385 ASN A O 1
ATOM 2901 N N . PHE A 1 386 ? 9.532 -11.876 -10.981 1.00 82.50 386 PHE A N 1
ATOM 2902 C CA . PHE A 1 386 ? 8.841 -12.484 -12.101 1.00 82.50 386 PHE A CA 1
ATOM 2903 C C . PHE A 1 386 ? 8.597 -13.965 -11.828 1.00 82.50 386 PHE A C 1
ATOM 2905 O O . PHE A 1 386 ? 9.343 -14.600 -11.083 1.00 82.50 386 PHE A O 1
ATOM 2912 N N . VAL A 1 387 ? 7.590 -14.519 -12.491 1.00 78.56 387 VAL A N 1
ATOM 2913 C CA . VAL A 1 387 ? 7.518 -15.958 -12.757 1.00 78.56 387 VAL A CA 1
ATOM 2914 C C . VAL A 1 387 ? 7.820 -16.214 -14.226 1.00 78.56 387 VAL A C 1
ATOM 2916 O O . VAL A 1 387 ? 7.534 -15.372 -15.080 1.00 78.56 387 VAL A O 1
ATOM 2919 N N . VAL A 1 388 ? 8.416 -17.367 -14.507 1.00 80.88 388 VAL A N 1
ATOM 2920 C CA . VAL A 1 388 ? 8.548 -17.894 -15.867 1.00 80.88 388 VAL A CA 1
ATOM 2921 C C . VAL A 1 388 ? 7.270 -18.662 -16.182 1.00 80.88 388 VAL A C 1
ATOM 2923 O O . VAL A 1 388 ? 6.765 -19.362 -15.309 1.00 80.88 388 VAL A O 1
ATOM 2926 N N . LEU A 1 389 ? 6.732 -18.505 -17.386 1.00 73.81 389 LEU A N 1
ATOM 2927 C CA . LEU A 1 389 ? 5.533 -19.213 -17.834 1.00 73.81 389 LEU A CA 1
ATOM 2928 C C . LEU A 1 389 ? 5.906 -20.398 -18.734 1.00 73.81 389 LEU A C 1
ATOM 2930 O O . LEU A 1 389 ? 6.927 -20.349 -19.423 1.00 73.81 389 LEU A O 1
ATOM 2934 N N . GLU A 1 390 ? 5.063 -21.429 -18.732 1.00 71.12 390 GLU A N 1
ATOM 2935 C CA . GLU A 1 390 ? 5.124 -22.556 -19.672 1.00 71.12 390 GLU A CA 1
ATOM 2936 C C . GLU A 1 390 ? 4.926 -22.098 -21.133 1.00 71.12 390 GLU A C 1
ATOM 2938 O O . GLU A 1 390 ? 4.496 -20.970 -21.392 1.00 71.12 390 GLU A O 1
ATOM 2943 N N . GLU A 1 391 ? 5.239 -22.963 -22.107 1.00 63.91 391 GLU A N 1
ATOM 2944 C CA . GLU A 1 391 ? 5.175 -22.637 -23.549 1.00 63.91 391 GLU A CA 1
ATOM 2945 C C . GLU A 1 391 ? 3.786 -22.164 -24.018 1.00 63.91 391 GLU A C 1
ATOM 2947 O O . GLU A 1 391 ? 3.694 -21.364 -24.949 1.00 63.91 391 GLU A O 1
ATOM 2952 N N . ASP A 1 392 ? 2.711 -22.607 -23.360 1.00 63.53 392 ASP A N 1
ATOM 2953 C CA . ASP A 1 392 ? 1.336 -22.176 -23.646 1.00 63.53 392 ASP A CA 1
ATOM 2954 C C . ASP A 1 392 ? 0.959 -20.825 -23.003 1.00 63.53 392 ASP A C 1
ATOM 2956 O O . ASP A 1 392 ? -0.114 -20.281 -23.266 1.00 63.53 392 ASP A O 1
ATOM 2960 N N . GLY A 1 393 ? 1.847 -20.256 -22.181 1.00 55.03 393 GLY A N 1
ATOM 2961 C CA . GLY A 1 393 ? 1.657 -18.985 -21.487 1.00 55.03 393 GLY A CA 1
ATOM 2962 C C . GLY A 1 393 ? 0.596 -19.007 -20.383 1.00 55.03 393 GLY A C 1
ATOM 2963 O O . GLY A 1 393 ? 0.261 -17.940 -19.868 1.00 55.03 393 GLY A O 1
ATOM 2964 N N . SER A 1 394 ? 0.064 -20.180 -20.025 1.00 53.12 394 SER A N 1
ATOM 2965 C CA . SER A 1 394 ? -1.100 -20.316 -19.140 1.00 53.12 394 SER A CA 1
ATOM 2966 C C . SER A 1 394 ? -0.736 -20.529 -17.669 1.00 53.12 394 SER A C 1
ATOM 2968 O O . SER A 1 394 ? -1.466 -20.073 -16.788 1.00 53.12 394 SER A O 1
ATOM 2970 N N . ALA A 1 395 ? 0.408 -21.165 -17.392 1.00 51.28 395 ALA A N 1
ATOM 2971 C CA . ALA A 1 395 ? 0.817 -21.543 -16.041 1.00 51.28 395 ALA A CA 1
ATOM 2972 C C . ALA A 1 395 ? 2.267 -21.134 -15.721 1.00 51.28 395 ALA A C 1
ATOM 2974 O O . ALA A 1 395 ? 3.126 -21.156 -16.607 1.00 51.28 395 ALA A O 1
ATOM 2975 N N . PRO A 1 396 ? 2.580 -20.784 -14.458 1.00 58.78 396 PRO A N 1
ATOM 2976 C CA . PRO A 1 396 ? 3.956 -20.613 -14.011 1.00 58.78 396 PRO A CA 1
ATOM 2977 C C . PRO A 1 396 ? 4.717 -21.944 -14.040 1.00 58.78 396 PRO A C 1
ATOM 2979 O O . PRO A 1 396 ? 4.261 -22.933 -13.465 1.00 58.78 396 PRO A O 1
ATOM 2982 N N . GLN A 1 397 ? 5.919 -21.945 -14.614 1.00 58.56 397 GLN A N 1
ATOM 2983 C CA . GLN A 1 397 ? 6.889 -23.018 -14.410 1.00 58.56 397 GLN A CA 1
ATOM 2984 C C . GLN A 1 397 ? 7.252 -23.070 -12.924 1.00 58.56 397 GLN A C 1
ATOM 2986 O O . GLN A 1 397 ? 7.705 -22.076 -12.350 1.00 58.56 397 GLN A O 1
ATOM 2991 N N . GLY A 1 398 ? 7.035 -24.220 -12.280 1.00 47.19 398 GLY A N 1
ATOM 2992 C CA . GLY A 1 398 ? 7.356 -24.402 -10.865 1.00 47.19 398 GLY A CA 1
ATOM 2993 C C . GLY A 1 398 ? 8.830 -24.088 -10.576 1.00 47.19 398 GLY A C 1
ATOM 2994 O O . GLY A 1 398 ? 9.723 -24.675 -11.185 1.00 47.19 398 GLY A O 1
ATOM 2995 N N . GLY A 1 399 ? 9.095 -23.168 -9.642 1.00 52.53 399 GLY A N 1
ATOM 2996 C CA . GLY A 1 399 ? 10.452 -22.736 -9.297 1.00 52.53 399 GLY A CA 1
ATOM 2997 C C . GLY A 1 399 ? 10.501 -21.466 -8.444 1.00 52.53 399 GLY A C 1
ATOM 2998 O O . GLY A 1 399 ? 9.471 -20.861 -8.143 1.00 52.53 399 GLY A O 1
ATOM 2999 N N . 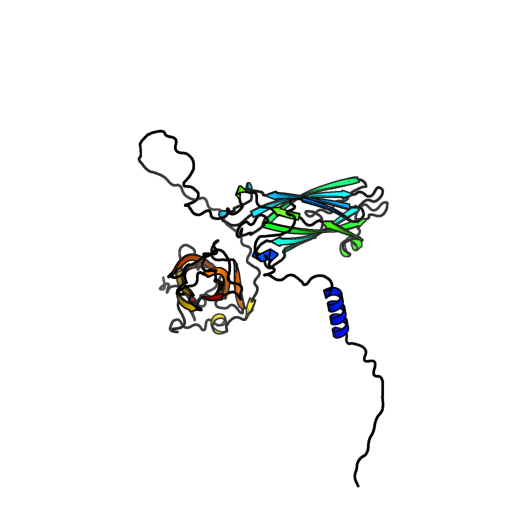ASP A 1 400 ? 11.712 -21.068 -8.042 1.00 50.69 400 ASP A N 1
ATOM 3000 C CA . ASP A 1 400 ? 11.934 -19.810 -7.323 1.00 50.69 400 ASP A CA 1
ATOM 3001 C C . ASP A 1 400 ? 11.608 -18.598 -8.222 1.00 50.69 400 ASP A C 1
ATOM 3003 O O . ASP A 1 400 ? 11.938 -18.613 -9.412 1.00 50.69 400 ASP A O 1
ATOM 3007 N N . PRO A 1 401 ? 11.015 -17.514 -7.679 1.00 64.38 401 PRO A N 1
ATOM 3008 C CA . PRO A 1 401 ? 10.738 -16.303 -8.446 1.00 64.38 401 PRO A CA 1
ATOM 3009 C C . PRO A 1 401 ? 12.010 -15.724 -9.079 1.00 64.38 401 PRO A C 1
ATOM 3011 O O . PRO A 1 401 ? 12.994 -15.441 -8.388 1.00 64.38 401 PRO A O 1
ATOM 3014 N N . MET A 1 402 ? 11.969 -15.488 -10.390 1.00 82.31 402 MET A N 1
ATOM 3015 C CA . MET A 1 402 ? 13.053 -14.845 -11.131 1.00 82.31 402 MET A CA 1
ATOM 3016 C C . MET A 1 402 ? 13.123 -13.361 -10.764 1.00 82.31 402 MET A C 1
ATOM 3018 O O . MET A 1 402 ? 12.095 -12.699 -10.634 1.00 82.31 402 MET A O 1
ATOM 3022 N N . LYS A 1 403 ? 14.325 -12.798 -10.628 1.00 88.25 403 LYS A N 1
ATOM 3023 C CA . LYS A 1 403 ? 14.498 -11.390 -10.249 1.00 88.25 403 LYS A CA 1
ATOM 3024 C C . LYS A 1 403 ? 15.147 -10.584 -11.362 1.00 88.25 403 LYS A C 1
ATOM 3026 O O . LYS A 1 403 ? 16.206 -10.949 -11.853 1.00 88.25 403 LYS A O 1
ATOM 3031 N N . ALA A 1 404 ? 14.573 -9.429 -11.687 1.00 92.19 404 ALA A N 1
ATOM 3032 C CA . ALA A 1 404 ? 15.223 -8.433 -12.532 1.00 92.19 404 ALA A CA 1
ATOM 3033 C C . ALA A 1 404 ? 15.558 -7.187 -11.713 1.00 92.19 404 ALA A C 1
ATOM 3035 O O . ALA A 1 404 ? 14.691 -6.624 -11.040 1.00 92.19 404 ALA A O 1
ATOM 3036 N N . LYS A 1 405 ? 16.809 -6.727 -11.766 1.00 97.25 405 LYS A N 1
ATOM 3037 C CA . LYS A 1 405 ? 17.232 -5.544 -11.012 1.00 97.25 405 LYS A CA 1
ATOM 3038 C C . LYS A 1 405 ? 16.750 -4.264 -11.685 1.00 97.25 405 LYS A C 1
ATOM 3040 O O . LYS A 1 405 ? 16.928 -4.074 -12.884 1.00 97.25 405 LYS A O 1
ATOM 3045 N N . LEU A 1 406 ? 16.216 -3.351 -10.882 1.00 96.50 406 LEU A N 1
ATOM 3046 C CA . LEU A 1 406 ? 16.149 -1.938 -11.223 1.00 96.50 406 LEU A CA 1
ATOM 3047 C C . LEU A 1 406 ? 17.477 -1.307 -10.808 1.00 96.50 406 LEU A C 1
ATOM 3049 O O . LEU A 1 406 ? 17.738 -1.126 -9.615 1.00 96.50 406 LEU A O 1
ATOM 3053 N N . GLY A 1 407 ? 18.311 -0.998 -11.800 1.00 95.50 407 GLY A N 1
ATOM 3054 C CA . GLY A 1 407 ? 19.583 -0.329 -11.577 1.00 95.50 407 GLY A CA 1
ATOM 3055 C C . GLY A 1 407 ? 19.400 0.981 -10.822 1.00 95.50 407 GLY A C 1
ATOM 3056 O O . GLY A 1 407 ? 18.424 1.705 -11.033 1.00 95.50 407 GLY A O 1
ATOM 3057 N N . ARG A 1 408 ? 20.362 1.284 -9.958 1.00 96.25 408 ARG A N 1
ATOM 3058 C CA . ARG A 1 408 ? 20.421 2.521 -9.187 1.00 96.25 408 ARG A CA 1
ATOM 3059 C C . ARG A 1 408 ? 20.368 3.750 -10.091 1.00 96.25 408 ARG A C 1
ATOM 3061 O O . ARG A 1 408 ? 21.149 3.853 -11.031 1.00 96.25 408 ARG A O 1
ATOM 3068 N N . PHE A 1 409 ? 19.505 4.695 -9.742 1.00 96.69 409 PHE A N 1
ATOM 3069 C CA . PHE A 1 409 ? 19.443 6.023 -10.346 1.00 96.69 409 PHE A CA 1
ATOM 3070 C C . PHE A 1 409 ? 19.144 7.077 -9.272 1.00 96.69 409 PHE A C 1
ATOM 3072 O O . PHE A 1 409 ? 18.741 6.762 -8.148 1.00 96.69 409 PHE A O 1
ATOM 3079 N N . HIS A 1 410 ? 19.350 8.341 -9.617 1.00 97.00 410 HIS A N 1
ATOM 3080 C CA . HIS A 1 410 ? 19.278 9.474 -8.706 1.00 97.00 410 HIS A CA 1
ATOM 3081 C C . HIS A 1 410 ? 18.187 10.447 -9.142 1.00 97.00 410 HIS A C 1
ATOM 3083 O O . HIS A 1 410 ? 17.955 10.669 -10.326 1.00 97.00 410 HIS A O 1
ATOM 3089 N N . PHE A 1 411 ? 17.540 11.067 -8.164 1.00 95.44 411 PHE A N 1
ATOM 3090 C CA . PHE A 1 411 ? 16.688 12.225 -8.376 1.00 95.44 411 PHE A CA 1
ATOM 3091 C C . PHE A 1 411 ? 17.563 13.469 -8.237 1.00 95.44 411 PHE A C 1
ATOM 3093 O O . PHE A 1 411 ? 17.985 13.823 -7.133 1.00 95.44 411 PHE A O 1
ATOM 3100 N N . ILE A 1 412 ? 17.886 14.083 -9.373 1.00 95.00 412 ILE A N 1
ATOM 3101 C CA . ILE A 1 412 ? 18.838 15.190 -9.472 1.00 95.00 412 ILE A CA 1
ATOM 3102 C C . ILE A 1 412 ? 18.059 16.470 -9.751 1.00 95.00 412 ILE A C 1
ATOM 3104 O O . ILE A 1 412 ? 17.322 16.551 -10.735 1.00 95.00 412 ILE A O 1
ATOM 3108 N N . LEU A 1 413 ? 18.197 17.472 -8.886 1.00 93.06 413 LEU A N 1
ATOM 3109 C CA . LEU A 1 413 ? 17.651 18.789 -9.186 1.00 93.06 413 LEU A CA 1
ATOM 3110 C C . LEU A 1 413 ? 18.384 19.377 -10.398 1.00 93.06 413 LEU A C 1
ATOM 3112 O O . LEU A 1 413 ? 19.613 19.292 -10.460 1.00 93.06 413 LEU A O 1
ATOM 3116 N N . PRO A 1 414 ? 17.659 19.971 -11.361 1.00 88.75 414 PRO A N 1
ATOM 3117 C CA . PRO A 1 414 ? 18.307 20.676 -12.452 1.00 88.75 414 PRO A CA 1
ATOM 3118 C C . PRO A 1 414 ? 19.112 21.845 -11.886 1.00 88.75 414 PRO A C 1
ATOM 3120 O O . PRO A 1 414 ? 18.769 22.386 -10.831 1.00 88.75 414 PRO A O 1
ATOM 3123 N N . ASP A 1 415 ? 20.152 22.252 -12.608 1.00 74.62 415 ASP A N 1
ATOM 3124 C CA . ASP A 1 415 ? 20.898 23.465 -12.292 1.00 74.62 415 ASP A CA 1
ATOM 3125 C C . ASP A 1 415 ? 19.961 24.662 -12.521 1.00 74.62 415 ASP A C 1
ATOM 3127 O O . ASP A 1 415 ? 19.782 25.162 -13.635 1.00 74.62 415 ASP A O 1
ATOM 3131 N N . LEU A 1 416 ? 19.233 25.037 -11.471 1.00 59.00 416 LEU A N 1
ATOM 3132 C CA . LEU A 1 416 ? 18.384 26.215 -11.444 1.00 59.00 416 LEU A CA 1
ATOM 3133 C C . LEU A 1 416 ? 19.346 27.393 -11.347 1.00 59.00 416 LEU A C 1
ATOM 3135 O O . LEU A 1 416 ? 19.649 27.853 -10.249 1.00 59.00 416 LEU A O 1
ATOM 3139 N N . GLY A 1 417 ? 19.892 27.806 -12.495 1.00 46.28 417 GLY A N 1
ATOM 3140 C CA . GLY A 1 417 ? 20.768 28.966 -12.590 1.00 46.28 417 GLY A CA 1
ATOM 3141 C C . GLY A 1 417 ? 20.210 30.095 -11.731 1.00 46.28 417 GLY A C 1
ATOM 3142 O O . GLY A 1 417 ? 19.005 30.350 -11.771 1.00 46.28 417 GLY A O 1
ATOM 3143 N N . ALA A 1 418 ? 21.075 30.686 -10.904 1.00 35.09 418 ALA A N 1
ATOM 3144 C CA . ALA A 1 418 ? 20.716 31.741 -9.966 1.00 35.09 418 ALA A CA 1
ATOM 3145 C C . ALA A 1 418 ? 19.783 32.757 -10.645 1.00 35.09 418 ALA A C 1
ATOM 3147 O O . ALA A 1 418 ? 20.185 33.415 -11.607 1.00 35.09 418 ALA A O 1
ATOM 3148 N N . VAL A 1 419 ? 18.536 32.820 -10.171 1.00 31.78 419 VAL A N 1
ATOM 3149 C CA . VAL A 1 419 ? 17.583 33.877 -10.530 1.00 31.78 419 VAL A CA 1
ATOM 3150 C C . VAL A 1 419 ? 17.899 35.110 -9.705 1.00 31.78 419 VAL A C 1
ATOM 3152 O O . VAL A 1 419 ? 18.080 34.949 -8.475 1.00 31.78 419 VAL A O 1
#

Foldseek 3Di:
DDDDDDDDDDDDDDPDDDDPVRVVVVVVVVVVVPDDPDFPPDPCLQPLPNPDPAFQKDWFDDPQKIKIKGKDWDPVPADVLQQWTKMKMKIKIWGQDQAWKKKWFWWWKWKFFRQDRDIDIDIDTDDVPDTDIADNGGMDMDMDMDTANAQADAQNFFGIKMWIKIAMATADVPRPDDDPVCSVVRYDDIDIGDIHTHGDDPVSGDDPDDDPVVPPDDDDDDDDDDDDDDDDDDDDDDDDDDDDDDDDDFDWDFDDVCLQAVQDDPPPPLAAQWDWFDDPQKIKIKHKDWDPVQADLVQQKTKMKMKIKIWRQDAQWKKWFFKWWKWKGFRNDRTTGIDIGTDPPSDGDIHGNGGMDMDMDMDTDNFNDPVVNFQFGMKMWTKIWMFIADNVRPDGDDDDTGITIGDMHTDGHPCPDDD

InterPro domains:
  IPR007474 ApaG domain [PF04379] (76-168)
  IPR007474 ApaG domain [PF04379] (293-387)
  IPR007474 ApaG domain [PS51087] (59-205)
  IPR007474 ApaG domain [PS51087] (276-418)
  IPR036767 ApaG domain superfamily [G3DSA:2.60.40.1470] (58-201)
  IPR036767 ApaG domain superfamily [G3DSA:2.60.40.1470] (275-417)
  IPR036767 ApaG domain superfamily [SSF110069] (61-154)
  IPR036767 ApaG domain superfamily [SSF110069] (278-415)
  IPR050718 ApaG-like [PTHR47191] (213-415)